Protein AF-0000000082581040 (afdb_homodimer)

Radius of gyration: 25.1 Å; Cα contacts (8 Å, |Δi|>4): 1440; chains: 2; bounding box: 46×77×56 Å

Foldseek 3Di:
DEEEEEEELDDQLVPDPFQSCFSVLLVVVPLCVLLVVLVYHYDYPDYQDQDDDDQVCQDVVHNQAGPVVRLLVRLLVLLQVLLVCVVVVHAYEYEYEAQSNVLSNLNNVCVNPVQEAEEAQAQEDLCDESVQDPRNRNSSRSVVLLQVHYDQSSVQRNHGHHSHHQLRYAYEAHDDYGPRRVVVCVVNVHHYYHLVNCVVVNLVNSLVVSVVSSVVVVGQAYEYEHEPLLEACVQQQQFDDHDHSHDHPVSLLVNLLVVLQSLRYRYYYYGGRGPVRDDPCRNVVSSSVSSSSNSSNND/DEEEEEEELDDQLVPDPFQSCFSVLLVVVPLCVLLVVLVYHYDYPDYQDQDDDDQVCQDVVHNQAGPVVRLLVRLLVLLQVLLVCVVVVHAYEYEYEAQSNVLSNLNNVCVNPVQEAEEAQAQEDLCDESVQDPRSRNSSRRVVLLQVHYDQSSVQRNHGHHSHHQLRYAYEAHDDYGPRRVVVCVVSVHHYYHLVNCVVVNLVNSLVVSLVSSVVVVGQAYEYEHEPLLEACVQQQQFDDHDHSHDHPVSLLVNLLVVLQSLRYRYYYYGGGGPVRDDPCRNVVSSSVSSSSNSSNND

Secondary structure (DSSP, 8-state):
-EEEEEEE---TTTT-TTGGGHHHHHHHTTHHHHHHHTT-EEEEEEE-------GGGTTSS-SSSTTHHHHHHHHHHHHHHHHHHHHTT-EEEEEESSGGGHHHHHHHHHHH-S--EEEEESSS-----TTT-SS--GGGSHHHHHTT-S-HHHHTSSSSS-SS-GGGEEEEEE----HHHHHHHHHHT-EEEEHHHHHHH-HHHHHHHHHHHHHHTT---EEEEEEGGGB-GGG-TTSSS--SS-B-HHHHHHHHHHHHHTT-EEEEEEE---TTT-STTHHHHHHHHHHHHHHHS--/-EEEEEEE---TTTT-TTGGGHHHHHHHTTHHHHHHHTT-EEEEEEE-------GGGTTSS-SSSTTHHHHHHHHHHHHHHHHHHHHTT-EEEEEESSTTHHHHHHHHHHHH-S--EEEEESSS-----TTT-SS--GGGSHHHHHTT-S-HHHHTSSSSS-SS-GGGEEEEEE----HHHHHHHHHHT-EEEEHHHHHHH-HHHHHHHHHHHHHHTT---EEEEEEGGGB-GGG-TTSSS--SS-B-HHHHHHHHHHHHHTT-EEEEEEE---TTT-STTHHHHHHHHHHHHHHHS--

Nearest PDB structures (foldseek):
  8rim-assembly1_B  TM=9.141E-01  e=9.950E-29  Homo sapiens
  1p8p-assembly1_A  TM=9.147E-01  e=1.475E-28  Rattus norvegicus
  3e8z-assembly1_C  TM=9.063E-01  e=2.187E-28  Rattus norvegicus
  1p8n-assembly1_C  TM=9.009E-01  e=7.124E-28  Rattus norvegicus
  1tbh-assembly1_C  TM=9.111E-01  e=1.182E-27  Rattus norvegicus

pLDDT: mean 97.55, std 1.92, range [82.69, 98.94]

Organism: NCBI:txid2716538

InterPro domains:
  IPR006035 Ureohydrolase [PF00491] (3-291)
  IPR006035 Ureohydrolase [PIRSF036979] (3-285)
  IPR006035 Ureohydrolase [PR00116] (95-110)
  IPR006035 Ureohydrolase [PR00116] (118-145)
  IPR006035 Ureohydrolase [PR00116] (172-190)
  IPR006035 Ureohydrolase [PR00116] (222-251)
  IPR006035 Ureohydrolase [PR00116] (257-271)
  IPR006035 Ureohydrolase [PS51409] (1-299)
  IPR006035 Ureohydrolase [PTHR43782] (2-296)
  IPR014033 Arginase [TIGR01229] (5-292)
  IPR014033 Arginase [cd09989] (3-293)
  IPR023696 Ureohydrolase domain superfamily [SSF52768] (2-296)

Solvent-accessible surface area (backbone atoms only — not comparable to full-atom values): 28566 Å² total; per-residue (Å²): 87,45,32,37,37,38,23,38,51,39,24,53,23,62,72,47,84,34,14,33,48,19,34,58,50,42,51,72,73,37,48,62,59,46,47,36,73,46,66,28,48,72,34,52,45,22,35,41,51,67,84,88,75,56,78,90,48,29,46,71,76,31,92,55,35,36,31,43,59,61,53,49,53,41,22,40,25,40,10,51,50,33,25,17,28,49,61,54,69,24,34,30,39,36,28,21,1,32,55,30,48,50,33,10,47,46,37,6,49,20,71,72,40,62,61,40,29,38,40,39,34,17,27,47,70,24,42,24,30,83,87,49,40,90,81,22,42,40,29,35,21,22,58,21,12,31,47,48,39,62,52,62,77,57,16,34,45,85,48,83,47,64,37,33,58,59,91,39,34,37,37,39,30,31,77,57,70,52,71,48,31,54,53,46,38,62,73,66,64,47,47,71,37,31,36,65,46,36,70,72,67,30,60,67,55,51,50,52,52,51,51,48,51,40,51,73,70,69,36,68,34,26,39,37,36,39,34,59,43,20,29,20,28,89,69,30,57,12,35,89,70,62,37,78,80,34,42,52,69,67,56,50,50,49,53,41,38,53,50,27,63,67,61,28,58,54,33,36,39,44,24,34,39,12,64,74,55,29,60,93,52,48,26,60,51,50,50,52,51,50,51,43,55,32,43,61,41,48,115,87,46,31,37,37,38,21,39,51,39,23,54,24,62,73,47,85,34,13,34,48,19,33,59,51,43,51,73,71,37,48,61,59,46,46,35,72,46,68,29,50,72,33,52,45,22,34,42,51,66,83,88,75,58,79,88,49,29,47,72,75,30,91,56,34,36,33,43,58,61,52,49,54,40,21,38,27,41,11,52,52,34,26,17,29,49,59,56,70,24,35,33,40,36,29,20,2,32,56,31,49,51,34,10,45,47,37,6,50,21,71,71,41,63,61,39,28,39,40,40,33,17,27,47,71,25,41,23,31,82,85,49,41,91,80,22,42,41,28,35,21,22,56,19,13,32,47,47,39,61,53,61,76,56,17,33,45,85,48,81,47,64,35,33,59,58,90,38,36,37,36,39,31,32,79,58,70,54,72,48,32,54,51,47,38,63,74,68,63,46,48,69,37,30,36,66,46,35,71,72,66,30,60,67,56,50,50,51,51,52,52,49,51,40,51,74,70,70,37,68,34,26,40,37,37,39,35,58,45,19,28,21,28,90,69,29,57,13,32,89,70,62,38,75,79,32,42,52,69,67,59,50,51,48,51,41,37,52,49,27,63,66,63,29,58,55,33,35,40,44,24,35,39,13,64,74,58,30,60,92,53,48,25,60,52,51,50,52,50,49,51,44,56,32,44,60,40,50,113

Structure (mmCIF, N/CA/C/O backbone):
data_AF-0000000082581040-model_v1
#
loop_
_entity.id
_entity.type
_entity.pdbx_description
1 polymer Arginase
#
loop_
_atom_site.group_PDB
_atom_site.id
_atom_site.type_symbol
_atom_site.label_atom_id
_atom_site.label_alt_id
_atom_site.label_comp_id
_atom_site.label_asym_id
_atom_site.label_entity_id
_atom_site.label_seq_id
_atom_site.pdbx_PDB_ins_code
_atom_site.Cartn_x
_atom_site.Cartn_y
_atom_site.Cartn_z
_atom_site.occupancy
_atom_site.B_iso_or_equiv
_atom_site.auth_seq_id
_atom_site.auth_comp_id
_atom_site.auth_asym_id
_atom_site.auth_atom_id
_atom_site.pdbx_PDB_model_num
ATOM 1 N N . MET A 1 1 ? -9.953 12.078 -10.328 1 94.5 1 MET A N 1
ATOM 2 C CA . MET A 1 1 ? -8.547 11.719 -10.141 1 94.5 1 MET A CA 1
ATOM 3 C C . MET A 1 1 ? -8.43 10.328 -9.523 1 94.5 1 MET A C 1
ATOM 5 O O . MET A 1 1 ? -9.383 9.82 -8.922 1 94.5 1 MET A O 1
ATOM 9 N N . ASN A 1 2 ? -7.285 9.602 -9.719 1 97.75 2 ASN A N 1
ATOM 10 C CA . ASN A 1 2 ? -6.945 8.391 -8.977 1 97.75 2 ASN A CA 1
ATOM 11 C C . ASN A 1 2 ? -6.363 8.719 -7.605 1 97.75 2 ASN A C 1
ATOM 13 O O . ASN A 1 2 ? -5.371 9.445 -7.504 1 97.75 2 ASN A O 1
ATOM 17 N N . ILE A 1 3 ? -7.008 8.258 -6.59 1 98.62 3 ILE A N 1
ATOM 18 C CA . ILE A 1 3 ? -6.559 8.484 -5.223 1 98.62 3 ILE A CA 1
ATOM 19 C C . ILE A 1 3 ? -6.047 7.18 -4.617 1 98.62 3 ILE A C 1
ATOM 21 O O . ILE A 1 3 ? -6.75 6.164 -4.641 1 98.62 3 ILE A O 1
ATOM 25 N N . ASN A 1 4 ? -4.828 7.184 -4.215 1 98.81 4 ASN A N 1
ATOM 26 C CA . ASN A 1 4 ? -4.324 6.094 -3.387 1 98.81 4 ASN A CA 1
ATOM 27 C C . ASN A 1 4 ? -4.527 6.383 -1.901 1 98.81 4 ASN A C 1
ATOM 29 O O . ASN A 1 4 ? -3.918 7.305 -1.355 1 98.81 4 ASN A O 1
ATOM 33 N N . LEU A 1 5 ? -5.434 5.625 -1.286 1 98.88 5 LEU A N 1
ATOM 34 C CA . LEU A 1 5 ? -5.703 5.754 0.143 1 98.88 5 LEU A CA 1
ATOM 35 C C . LEU A 1 5 ? -4.719 4.918 0.956 1 98.88 5 LEU A C 1
ATOM 37 O O . LEU A 1 5 ? -4.703 3.689 0.849 1 98.88 5 LEU A O 1
ATOM 41 N N . ILE A 1 6 ? -3.861 5.613 1.769 1 98.88 6 ILE A N 1
ATOM 42 C CA . ILE A 1 6 ? -2.779 4.965 2.5 1 98.88 6 ILE A CA 1
ATOM 43 C C . ILE A 1 6 ? -2.965 5.188 3.998 1 98.88 6 ILE A C 1
ATOM 45 O O . ILE A 1 6 ? -2.951 6.324 4.469 1 98.88 6 ILE A O 1
ATOM 49 N N . GLY A 1 7 ? -3.152 4.098 4.742 1 98.88 7 GLY A N 1
ATOM 50 C CA . GLY A 1 7 ? -3.271 4.203 6.188 1 98.88 7 GLY A CA 1
ATOM 51 C C . GLY A 1 7 ? -1.948 4.043 6.91 1 98.88 7 GLY A C 1
ATOM 52 O O . GLY A 1 7 ? -1.132 3.197 6.539 1 98.88 7 GLY A O 1
ATOM 53 N N . VAL A 1 8 ? -1.692 4.859 7.883 1 98.75 8 VAL A N 1
ATOM 54 C CA . VAL A 1 8 ? -0.521 4.746 8.742 1 98.75 8 VAL A CA 1
ATOM 55 C C . VAL A 1 8 ? -0.961 4.625 10.203 1 98.75 8 VAL A C 1
ATOM 57 O O . VAL A 1 8 ? -1.071 5.629 10.914 1 98.75 8 VAL A O 1
ATOM 60 N N . PRO A 1 9 ? -1.111 3.4 10.688 1 98.38 9 PRO A N 1
ATOM 61 C CA . PRO A 1 9 ? -1.606 3.182 12.055 1 98.38 9 PRO A CA 1
ATOM 62 C C . PRO A 1 9 ? -0.497 3.234 13.102 1 98.38 9 PRO A C 1
ATOM 64 O O . PRO A 1 9 ? -0.178 2.217 13.719 1 98.38 9 PRO A O 1
ATOM 67 N N . MET A 1 10 ? 0.036 4.402 13.359 1 97.56 10 MET A N 1
ATOM 68 C CA . MET A 1 10 ? 1.183 4.559 14.25 1 97.56 10 MET A CA 1
ATOM 69 C C . MET A 1 10 ? 0.906 5.617 15.305 1 97.56 10 MET A C 1
ATOM 71 O O . MET A 1 10 ? 0.4 6.699 15 1 97.56 10 MET A O 1
ATOM 75 N N . PHE A 1 11 ? 1.207 5.246 16.531 1 97 11 PHE A N 1
ATOM 76 C CA . PHE A 1 11 ? 1.075 6.199 17.625 1 97 11 PHE A CA 1
ATOM 77 C C . PHE A 1 11 ? 2.434 6.496 18.25 1 97 11 PHE A C 1
ATOM 79 O O . PHE A 1 11 ? 2.529 7.277 19.203 1 97 11 PHE A O 1
ATOM 86 N N . PHE A 1 12 ? 3.498 5.941 17.812 1 95.88 12 PHE A N 1
ATOM 87 C CA . PHE A 1 12 ? 4.828 5.988 18.406 1 95.88 12 PHE A CA 1
ATOM 88 C C . PHE A 1 12 ? 5.324 7.422 18.516 1 95.88 12 PHE A C 1
ATOM 90 O O . PHE A 1 12 ? 6.016 7.777 19.469 1 95.88 12 PHE A O 1
ATOM 97 N N . GLY A 1 13 ? 4.992 8.219 17.547 1 95.19 13 GLY A N 1
ATOM 98 C CA . GLY A 1 13 ? 5.48 9.586 17.516 1 95.19 13 GLY A CA 1
ATOM 99 C C . GLY A 1 13 ? 4.949 10.422 18.672 1 95.19 13 GLY A C 1
ATOM 100 O O . GLY A 1 13 ? 5.621 11.344 19.125 1 95.19 13 GLY A O 1
ATOM 101 N N . SER A 1 14 ? 3.736 10.141 19.078 1 94.25 14 SER A N 1
ATOM 102 C CA . SER A 1 14 ? 3.107 10.914 20.141 1 94.25 14 SER A CA 1
ATOM 103 C C . SER A 1 14 ? 3.191 10.172 21.484 1 94.25 14 SER A C 1
ATOM 105 O O . SER A 1 14 ? 2.963 10.766 22.531 1 94.25 14 SER A O 1
ATOM 107 N N . ASP A 1 15 ? 3.482 8.898 21.453 1 93.94 15 ASP A N 1
ATOM 108 C CA . ASP A 1 15 ? 3.535 8.023 22.625 1 93.94 15 ASP A CA 1
ATOM 109 C C . ASP A 1 15 ? 2.203 8.016 23.375 1 93.94 15 ASP A C 1
ATOM 111 O O . ASP A 1 15 ? 2.174 8.07 24.594 1 93.94 15 ASP A O 1
ATOM 115 N N . LYS A 1 16 ? 1.156 8.195 22.656 1 93.19 16 LYS A N 1
ATOM 116 C CA . LYS A 1 16 ? -0.223 8.133 23.125 1 93.19 16 LYS A CA 1
ATOM 117 C C . LYS A 1 16 ? -1.072 7.238 22.234 1 93.19 16 LYS A C 1
ATOM 119 O O . LYS A 1 16 ? -1.309 7.562 21.062 1 93.19 16 LYS A O 1
ATOM 124 N N . LYS A 1 17 ? -1.533 6.148 22.812 1 94.69 17 LYS A N 1
ATOM 125 C CA . LYS A 1 17 ? -2.293 5.176 22.047 1 94.69 17 LYS A CA 1
ATOM 126 C C . LYS A 1 17 ? -3.633 5.75 21.594 1 94.69 17 LYS A C 1
ATOM 128 O O . LYS A 1 17 ? -4.133 6.707 22.188 1 94.69 17 LYS A O 1
ATOM 133 N N . GLY A 1 18 ? -4.184 5.195 20.578 1 97.44 18 GLY A N 1
ATOM 134 C CA . GLY A 1 18 ? -5.512 5.562 20.109 1 97.44 18 GLY A CA 1
ATOM 135 C C . GLY A 1 18 ? -5.527 6.027 18.672 1 97.44 18 GLY A C 1
ATOM 136 O O . GLY A 1 18 ? -6.41 5.645 17.891 1 97.44 18 GLY A O 1
ATOM 137 N N . VAL A 1 19 ? -4.523 6.848 18.297 1 97.62 19 VAL A N 1
ATOM 138 C CA . VAL A 1 19 ? -4.48 7.445 16.953 1 97.62 19 VAL A CA 1
ATOM 139 C C . VAL A 1 19 ? -4.215 6.367 15.914 1 97.62 19 VAL A C 1
ATOM 141 O O . VAL A 1 19 ? -4.551 6.531 14.742 1 97.62 19 VAL A O 1
ATOM 144 N N . GLU A 1 20 ? -3.564 5.219 16.344 1 97.69 20 GLU A N 1
ATOM 145 C CA . GLU A 1 20 ? -3.297 4.117 15.414 1 97.69 20 GLU A CA 1
ATOM 146 C C . GLU A 1 20 ? -4.594 3.506 14.898 1 97.69 20 GLU A C 1
ATOM 148 O O . GLU A 1 20 ? -4.59 2.797 13.891 1 97.69 20 GLU A O 1
ATOM 153 N N . PHE A 1 21 ? -5.715 3.818 15.539 1 98.12 21 PHE A N 1
ATOM 154 C CA . PHE A 1 21 ? -7.004 3.275 15.125 1 98.12 21 PHE A CA 1
ATOM 155 C C . PHE A 1 21 ? -7.711 4.227 14.172 1 98.12 21 PHE A C 1
ATOM 157 O O . PHE A 1 21 ? -8.75 3.885 13.602 1 98.12 21 PHE A O 1
ATOM 164 N N . GLY A 1 22 ? -7.18 5.398 13.961 1 98.38 22 GLY A N 1
ATOM 165 C CA . GLY A 1 22 ? -7.77 6.422 13.109 1 98.38 22 GLY A CA 1
ATOM 166 C C . GLY A 1 22 ? -8.055 5.938 11.703 1 98.38 22 GLY A C 1
ATOM 167 O O . GLY A 1 22 ? -9.18 6.07 11.211 1 98.38 22 GLY A O 1
ATOM 168 N N . PRO A 1 23 ? -7.074 5.34 11.039 1 98.62 23 PRO A N 1
ATOM 169 C CA . PRO A 1 23 ? -7.273 4.898 9.656 1 98.62 23 PRO A CA 1
ATOM 170 C C . PRO A 1 23 ? -8.453 3.943 9.508 1 98.62 23 PRO A C 1
ATOM 172 O O . PRO A 1 23 ? -9.312 4.141 8.641 1 98.62 23 PRO A O 1
ATOM 175 N N . ASN A 1 24 ? -8.555 2.969 10.367 1 98 24 ASN A N 1
ATOM 176 C CA . ASN A 1 24 ? -9.641 2.002 10.258 1 98 24 ASN A CA 1
ATOM 177 C C . ASN A 1 24 ? -10.992 2.633 10.602 1 98 24 ASN A C 1
ATOM 179 O O . ASN A 1 24 ? -12.016 2.26 10.031 1 98 24 ASN A O 1
ATOM 183 N N . LYS A 1 25 ? -10.961 3.52 11.578 1 98.38 25 LYS A N 1
ATOM 184 C CA . LYS A 1 25 ? -12.195 4.223 11.922 1 98.38 25 LYS A CA 1
ATOM 185 C C . LYS A 1 25 ? -12.734 5 10.727 1 98.38 25 LYS A C 1
ATOM 187 O O . LYS A 1 25 ? -13.938 4.977 10.453 1 98.38 25 LYS A O 1
ATOM 192 N N . LEU A 1 26 ? -11.875 5.688 10.016 1 98.62 26 LEU A N 1
ATOM 193 C CA . LEU A 1 26 ? -12.297 6.441 8.836 1 98.62 26 LEU A CA 1
ATOM 194 C C . LEU A 1 26 ? -12.828 5.508 7.758 1 98.62 26 LEU A C 1
ATOM 196 O O . LEU A 1 26 ? -13.797 5.84 7.066 1 98.62 26 LEU A O 1
ATOM 200 N N . ARG A 1 27 ? -12.188 4.336 7.59 1 98.25 27 ARG A N 1
ATOM 201 C CA . ARG A 1 27 ? -12.695 3.34 6.652 1 98.25 27 ARG A CA 1
ATOM 202 C C . ARG A 1 27 ? -14.086 2.869 7.051 1 98.25 27 ARG A C 1
ATOM 204 O O . ARG A 1 27 ? -14.977 2.746 6.203 1 98.25 27 ARG A O 1
ATOM 211 N N . GLU A 1 28 ? -14.227 2.613 8.336 1 97.25 28 GLU A N 1
ATOM 212 C CA . GLU A 1 28 ? -15.523 2.207 8.867 1 97.25 28 GLU A CA 1
ATOM 213 C C . GLU A 1 28 ? -16.594 3.252 8.57 1 97.25 28 GLU A C 1
ATOM 215 O O . GLU A 1 28 ? -17.75 2.91 8.312 1 97.25 28 GLU A O 1
ATOM 220 N N . LYS A 1 29 ? -16.172 4.484 8.625 1 97.94 29 LYS A N 1
ATOM 221 C CA . LYS A 1 29 ? -17.109 5.59 8.414 1 97.94 29 LYS A CA 1
ATOM 222 C C . LYS A 1 29 ? -17.344 5.832 6.922 1 97.94 29 LYS A C 1
ATOM 224 O O . LYS A 1 29 ? -18.094 6.738 6.543 1 97.94 29 LYS A O 1
ATOM 229 N N . GLY A 1 30 ? -16.703 5.047 6.035 1 97.62 30 GLY A N 1
ATOM 230 C CA . GLY A 1 30 ? -17.031 5.055 4.617 1 97.62 30 GLY A CA 1
ATOM 231 C C . GLY A 1 30 ? -16.203 6.051 3.82 1 97.62 30 GLY A C 1
ATOM 232 O O . GLY A 1 30 ? -16.719 6.672 2.881 1 97.62 30 GLY A O 1
ATOM 233 N N . ILE A 1 31 ? -14.984 6.242 4.195 1 98.44 31 ILE A N 1
ATOM 234 C CA . ILE A 1 31 ? -14.133 7.227 3.531 1 98.44 31 ILE A CA 1
ATOM 235 C C . ILE A 1 31 ? -14.047 6.906 2.041 1 98.44 31 ILE A C 1
ATOM 237 O O . ILE A 1 31 ? -14.07 7.812 1.204 1 98.44 31 ILE A O 1
ATOM 241 N N . LYS A 1 32 ? -13.883 5.695 1.648 1 98 32 LYS A N 1
ATOM 242 C CA . LYS A 1 32 ? -13.766 5.32 0.242 1 98 32 LYS A CA 1
ATOM 243 C C . LYS A 1 32 ? -15.016 5.711 -0.534 1 98 32 LYS A C 1
ATOM 245 O O . LYS A 1 32 ? -14.93 6.25 -1.639 1 98 32 LYS A O 1
ATOM 250 N N . GLU A 1 33 ? -16.141 5.387 0.031 1 97.25 33 GLU A N 1
ATOM 251 C CA . GLU A 1 33 ? -17.422 5.695 -0.605 1 97.25 33 GLU A CA 1
ATOM 252 C C . GLU A 1 33 ? -17.578 7.199 -0.82 1 97.25 33 GLU A C 1
ATOM 254 O O . GLU A 1 33 ? -18.047 7.633 -1.874 1 97.25 33 GLU A O 1
ATOM 259 N N . ILE A 1 34 ? -17.188 7.902 0.159 1 97.44 34 ILE A N 1
ATOM 260 C CA . ILE A 1 34 ? -17.312 9.352 0.108 1 97.44 34 ILE A CA 1
ATOM 261 C C . ILE A 1 34 ? -16.438 9.914 -1.003 1 97.44 34 ILE A C 1
ATOM 263 O O . ILE A 1 34 ? -16.859 10.773 -1.773 1 97.44 34 ILE A O 1
ATOM 267 N N . LEU A 1 35 ? -15.195 9.453 -1.092 1 98.25 35 LEU A N 1
ATOM 268 C CA . LEU A 1 35 ? -14.266 9.898 -2.125 1 98.25 35 LEU A CA 1
ATOM 269 C C . LEU A 1 35 ? -14.766 9.508 -3.512 1 98.25 35 LEU A C 1
ATOM 271 O O . LEU A 1 35 ? -14.68 10.297 -4.453 1 98.25 35 LEU A O 1
ATOM 275 N N . THR A 1 36 ? -15.297 8.344 -3.605 1 97.62 36 THR A N 1
ATOM 276 C CA . THR A 1 36 ? -15.805 7.848 -4.875 1 97.62 36 THR A CA 1
ATOM 277 C C . THR A 1 36 ? -17.031 8.656 -5.32 1 97.62 36 THR A C 1
ATOM 279 O O . THR A 1 36 ? -17.203 8.914 -6.516 1 97.62 36 THR A O 1
ATOM 282 N N . LYS A 1 37 ? -17.891 8.984 -4.383 1 96.38 37 LYS A N 1
ATOM 283 C CA . LYS A 1 37 ? -19.062 9.789 -4.676 1 96.38 37 LYS A CA 1
ATOM 284 C C . LYS A 1 37 ? -18.672 11.141 -5.262 1 96.38 37 LYS A C 1
ATOM 286 O O . LYS A 1 37 ? -19.438 11.734 -6.035 1 96.38 37 LYS A O 1
ATOM 291 N N . ASN A 1 38 ? -17.531 11.664 -4.887 1 95.94 38 ASN A N 1
ATOM 292 C CA . ASN A 1 38 ? -17.031 12.93 -5.406 1 95.94 38 ASN A CA 1
ATOM 293 C C . ASN A 1 38 ? -16.281 12.734 -6.727 1 95.94 38 ASN A C 1
ATOM 295 O O . ASN A 1 38 ? -15.414 13.531 -7.074 1 95.94 38 ASN A O 1
ATOM 299 N N . ASN A 1 39 ? -16.531 11.586 -7.441 1 95.31 39 ASN A N 1
ATOM 300 C CA . ASN A 1 39 ? -16.109 11.281 -8.805 1 95.31 39 ASN A CA 1
ATOM 301 C C . ASN A 1 39 ? -14.609 10.992 -8.867 1 95.31 39 ASN A C 1
ATOM 303 O O . ASN A 1 39 ? -13.938 11.383 -9.828 1 95.31 39 ASN A O 1
ATOM 307 N N . HIS A 1 40 ? -14.023 10.484 -7.766 1 97.69 40 HIS A N 1
ATOM 308 C CA . HIS A 1 40 ? -12.648 10 -7.773 1 97.69 40 HIS A CA 1
ATOM 309 C C . HIS A 1 40 ? -12.594 8.477 -7.836 1 97.69 40 HIS A C 1
ATOM 311 O O . HIS A 1 40 ? -13.555 7.801 -7.453 1 97.69 40 HIS A O 1
ATOM 317 N N . THR A 1 41 ? -11.586 7.91 -8.469 1 98.06 41 THR A N 1
ATOM 318 C CA . THR A 1 41 ? -11.273 6.488 -8.352 1 98.06 41 THR A CA 1
ATOM 319 C C . THR A 1 41 ? -10.344 6.227 -7.168 1 98.06 41 THR A C 1
ATOM 321 O O . THR A 1 41 ? -9.258 6.805 -7.086 1 98.06 41 THR A O 1
ATOM 324 N N . VAL A 1 42 ? -10.828 5.391 -6.25 1 98.5 42 VAL A N 1
ATOM 325 C CA . VAL A 1 42 ? -10.086 5.219 -5.008 1 98.5 42 VAL A CA 1
ATOM 326 C C . VAL A 1 42 ? -9.492 3.812 -4.953 1 98.5 42 VAL A C 1
ATOM 328 O O . VAL A 1 42 ? -10.211 2.822 -5.117 1 98.5 42 VAL A O 1
ATOM 331 N N . TYR A 1 43 ? -8.258 3.746 -4.82 1 98.75 43 TYR A N 1
ATOM 332 C CA . TYR A 1 43 ? -7.543 2.51 -4.523 1 98.75 43 TYR A CA 1
ATOM 333 C C . TYR A 1 43 ? -7.098 2.473 -3.064 1 98.75 43 TYR A C 1
ATOM 335 O O . TYR A 1 43 ? -6.219 3.232 -2.66 1 98.75 43 TYR A O 1
ATOM 343 N N . ASP A 1 44 ? -7.699 1.582 -2.273 1 98.75 44 ASP A N 1
ATOM 344 C CA . ASP A 1 44 ? -7.375 1.477 -0.854 1 98.75 44 ASP A CA 1
ATOM 345 C C . ASP A 1 44 ? -6.207 0.52 -0.627 1 98.75 44 ASP A C 1
ATOM 347 O O . ASP A 1 44 ? -6.379 -0.7 -0.675 1 98.75 44 ASP A O 1
ATOM 351 N N . TYR A 1 45 ? -5.055 1.058 -0.258 1 98.69 45 TYR A N 1
ATOM 352 C CA . TYR A 1 45 ? -3.814 0.306 -0.087 1 98.69 45 TYR A CA 1
ATOM 353 C C . TYR A 1 45 ? -3.734 -0.302 1.309 1 98.69 45 TYR A C 1
ATOM 355 O O . TYR A 1 45 ? -2.732 -0.927 1.663 1 98.69 45 TYR A O 1
ATOM 363 N N . GLY A 1 46 ? -4.816 -0.137 2.061 1 98.5 46 GLY A N 1
ATOM 364 C CA . GLY A 1 46 ? -4.781 -0.641 3.424 1 98.5 46 GLY A CA 1
ATOM 365 C C . GLY A 1 46 ? -3.84 0.14 4.324 1 98.5 46 GLY A C 1
ATOM 366 O O . GLY A 1 46 ? -3.727 1.362 4.199 1 98.5 46 GLY A O 1
ATOM 367 N N . ASN A 1 47 ? -3.291 -0.547 5.352 1 98.5 47 ASN A N 1
ATOM 368 C CA . ASN A 1 47 ? -2.412 0.072 6.34 1 98.5 47 ASN A CA 1
ATOM 369 C C . ASN A 1 47 ? -0.965 -0.378 6.16 1 98.5 47 ASN A C 1
ATOM 371 O O . ASN A 1 47 ? -0.702 -1.558 5.922 1 98.5 47 ASN A O 1
ATOM 375 N N . LEU A 1 48 ? -0.073 0.623 6.234 1 98.44 48 LEU A N 1
ATOM 376 C CA . LEU A 1 48 ? 1.344 0.281 6.293 1 98.44 48 LEU A CA 1
ATOM 377 C C . LEU A 1 48 ? 1.635 -0.637 7.473 1 98.44 48 LEU A C 1
ATOM 379 O O . LEU A 1 48 ? 0.944 -0.581 8.492 1 98.44 48 LEU A O 1
ATOM 383 N N . TYR A 1 49 ? 2.654 -1.459 7.312 1 96.88 49 TYR A N 1
ATOM 384 C CA . TYR A 1 49 ? 3.078 -2.34 8.398 1 96.88 49 TYR A CA 1
ATOM 385 C C . TYR A 1 49 ? 3.754 -1.548 9.508 1 96.88 49 TYR A C 1
ATOM 387 O O . TYR A 1 49 ? 4.684 -0.779 9.258 1 96.88 49 TYR A O 1
ATOM 395 N N . VAL A 1 50 ? 3.266 -1.644 10.68 1 96.44 50 VAL A N 1
ATOM 396 C CA . VAL A 1 50 ? 3.879 -1.09 11.883 1 96.44 50 VAL A CA 1
ATOM 397 C C . VAL A 1 50 ? 4.203 -2.215 12.867 1 96.44 50 VAL A C 1
ATOM 399 O O . VAL A 1 50 ? 3.301 -2.854 13.406 1 96.44 50 VAL A O 1
ATOM 402 N N . LYS A 1 51 ? 5.504 -2.434 13.094 1 93.44 51 LYS A N 1
ATOM 403 C CA . LYS A 1 51 ? 5.93 -3.488 14.008 1 93.44 51 LYS A CA 1
ATOM 404 C C . LYS A 1 51 ? 5.496 -3.18 15.438 1 93.44 51 LYS A C 1
ATOM 406 O O . LYS A 1 51 ? 5.574 -2.031 15.883 1 93.44 51 LYS A O 1
ATOM 411 N N . ASP A 1 52 ? 4.973 -4.211 16.062 1 89.69 52 ASP A N 1
ATOM 412 C CA . ASP A 1 52 ? 4.637 -4.051 17.469 1 89.69 52 ASP A CA 1
ATOM 413 C C . ASP A 1 52 ? 5.898 -4.008 18.344 1 89.69 52 ASP A C 1
ATOM 415 O O . ASP A 1 52 ? 6.746 -4.898 18.25 1 89.69 52 ASP A O 1
ATOM 419 N N . ILE A 1 53 ? 5.98 -2.986 19 1 90.25 53 ILE A N 1
ATOM 420 C CA . ILE A 1 53 ? 7.125 -2.9 19.906 1 90.25 53 ILE A CA 1
ATOM 421 C C . ILE A 1 53 ? 6.645 -2.576 21.312 1 90.25 53 ILE A C 1
ATOM 423 O O . ILE A 1 53 ? 5.566 -2.004 21.484 1 90.25 53 ILE A O 1
ATOM 427 N N . THR A 1 54 ? 7.453 -2.941 22.266 1 88.5 54 THR A N 1
ATOM 428 C CA . THR A 1 54 ? 7.102 -2.754 23.672 1 88.5 54 THR A CA 1
ATOM 429 C C . THR A 1 54 ? 7.684 -1.449 24.203 1 88.5 54 THR A C 1
ATOM 431 O O . THR A 1 54 ? 8.586 -0.867 23.594 1 88.5 54 THR A O 1
ATOM 434 N N . GLU A 1 55 ? 7.121 -1 25.297 1 89.94 55 GLU A N 1
ATOM 435 C CA . GLU A 1 55 ? 7.59 0.22 25.953 1 89.94 55 GLU A CA 1
ATOM 436 C C . GLU A 1 55 ? 9.062 0.105 26.344 1 89.94 55 GLU A C 1
ATOM 438 O O . GLU A 1 55 ? 9.758 1.114 26.453 1 89.94 55 GLU A O 1
ATOM 443 N N . LYS A 1 56 ? 9.602 -1.164 26.547 1 90.38 56 LYS A N 1
ATOM 444 C CA . LYS A 1 56 ? 10.992 -1.384 26.938 1 90.38 56 LYS A CA 1
ATOM 445 C C . LYS A 1 56 ? 11.945 -0.924 25.828 1 90.38 56 LYS A C 1
ATOM 447 O O . LYS A 1 56 ? 13.094 -0.582 26.109 1 90.38 56 LYS A O 1
ATOM 452 N N . GLU A 1 57 ? 11.32 -0.803 24.594 1 92.38 57 GLU A N 1
ATOM 453 C CA . GLU A 1 57 ? 12.148 -0.447 23.453 1 92.38 57 GLU A CA 1
ATOM 454 C C . GLU A 1 57 ? 12.086 1.051 23.172 1 92.38 57 GLU A C 1
ATOM 456 O O . GLU A 1 57 ? 12.703 1.535 22.219 1 92.38 57 GLU A O 1
ATOM 461 N N . LYS A 1 58 ? 11.477 1.827 23.969 1 94.31 58 LYS A N 1
ATOM 462 C CA . LYS A 1 58 ? 11.141 3.236 23.781 1 94.31 58 LYS A CA 1
ATOM 463 C C . LYS A 1 58 ? 12.391 4.07 23.516 1 94.31 58 LYS A C 1
ATOM 465 O O . LYS A 1 58 ? 12.383 4.953 22.656 1 94.31 58 LYS A O 1
ATOM 470 N N . PHE A 1 59 ? 13.461 3.754 24.094 1 94.81 59 PHE A N 1
ATOM 471 C CA . PHE A 1 59 ? 14.656 4.582 24.016 1 94.81 59 PHE A CA 1
ATOM 472 C C . PHE A 1 59 ? 15.844 3.771 23.5 1 94.81 59 PHE A C 1
ATOM 474 O O . PHE A 1 59 ? 17 4.156 23.703 1 94.81 59 PHE A O 1
ATOM 481 N N . ASP A 1 60 ? 15.562 2.635 22.844 1 93.62 60 ASP A N 1
ATOM 482 C CA . ASP A 1 60 ? 16.609 1.724 22.406 1 93.62 60 ASP A CA 1
ATOM 483 C C . ASP A 1 60 ? 17.484 2.375 21.328 1 93.62 60 ASP A C 1
ATOM 485 O O . ASP A 1 60 ? 18.703 2.141 21.281 1 93.62 60 ASP A O 1
ATOM 489 N N . PHE A 1 61 ? 16.953 3.145 20.531 1 94.5 61 PHE A N 1
ATOM 490 C CA . PHE A 1 61 ? 17.641 3.658 19.359 1 94.5 61 PHE A CA 1
ATOM 491 C C . PHE A 1 61 ? 18.234 5.039 19.641 1 94.5 61 PHE A C 1
ATOM 493 O O . PHE A 1 61 ? 19.172 5.469 18.969 1 94.5 61 PHE A O 1
ATOM 500 N N . HIS A 1 62 ? 17.641 5.746 20.578 1 95.06 62 HIS A N 1
ATOM 501 C CA . HIS A 1 62 ? 18.078 7.09 20.953 1 95.06 62 HIS A CA 1
ATOM 502 C C . HIS A 1 62 ? 17.734 7.395 22.406 1 95.06 62 HIS A C 1
ATOM 504 O O . HIS A 1 62 ? 16.688 6.98 22.906 1 95.06 62 HIS A O 1
ATOM 510 N N . SER A 1 63 ? 18.516 8.25 23 1 94.44 63 SER A N 1
ATOM 511 C CA . SER A 1 63 ? 18.406 8.469 24.438 1 94.44 63 SER A CA 1
ATOM 512 C C . SER A 1 63 ? 17.203 9.352 24.766 1 94.44 63 SER A C 1
ATOM 514 O O . SER A 1 63 ? 16.641 9.258 25.859 1 94.44 63 SER A O 1
ATOM 516 N N . ASN A 1 64 ? 16.797 10.148 23.797 1 94.88 64 ASN A N 1
ATOM 517 C CA . ASN A 1 64 ? 15.766 11.117 24.156 1 94.88 64 ASN A CA 1
ATOM 518 C C . ASN A 1 64 ? 14.602 11.086 23.172 1 94.88 64 ASN A C 1
ATOM 520 O O . ASN A 1 64 ? 13.516 11.594 23.469 1 94.88 64 ASN A O 1
ATOM 524 N N . MET A 1 65 ? 14.742 10.586 22.047 1 96.94 65 MET A N 1
ATOM 525 C CA . MET A 1 65 ? 13.648 10.469 21.094 1 96.94 65 MET A CA 1
ATOM 526 C C . MET A 1 65 ? 12.953 9.117 21.219 1 96.94 65 MET A C 1
ATOM 528 O O . MET A 1 65 ? 13.562 8.07 20.984 1 96.94 65 MET A O 1
ATOM 532 N N . LYS A 1 66 ? 11.75 9.164 21.547 1 97.12 66 LYS A N 1
ATOM 533 C CA . LYS A 1 66 ? 10.984 7.965 21.859 1 97.12 66 LYS A CA 1
ATOM 534 C C . LYS A 1 66 ? 10.664 7.18 20.594 1 97.12 66 LYS A C 1
ATOM 536 O O . LYS A 1 66 ? 10.281 7.762 19.562 1 97.12 66 LYS A O 1
ATOM 541 N N . TYR A 1 67 ? 10.859 5.848 20.562 1 97.19 67 TYR A N 1
ATOM 542 C CA . TYR A 1 67 ? 10.461 4.883 19.547 1 97.19 67 TYR A CA 1
ATOM 543 C C . TYR A 1 67 ? 11.031 5.254 18.188 1 97.19 67 TYR A C 1
ATOM 545 O O . TYR A 1 67 ? 10.398 5.023 17.156 1 97.19 67 TYR A O 1
ATOM 553 N N . LEU A 1 68 ? 12.164 5.805 18.141 1 97.5 68 LEU A N 1
ATOM 554 C CA . LEU A 1 68 ? 12.734 6.426 16.953 1 97.5 68 LEU A CA 1
ATOM 555 C C . LEU A 1 68 ? 12.906 5.406 15.828 1 97.5 68 LEU A C 1
ATOM 557 O O . LEU A 1 68 ? 12.57 5.68 14.672 1 97.5 68 LEU A O 1
ATOM 561 N N . LYS A 1 69 ? 13.391 4.246 16.094 1 96.5 69 LYS A N 1
ATOM 562 C CA . LYS A 1 69 ? 13.656 3.24 15.07 1 96.5 69 LYS A CA 1
ATOM 563 C C . LYS A 1 69 ? 12.383 2.861 14.32 1 96.5 69 LYS A C 1
ATOM 565 O O . LYS A 1 69 ? 12.367 2.809 13.094 1 96.5 69 LYS A O 1
ATOM 570 N N . SER A 1 70 ? 11.328 2.604 15.039 1 96.56 70 SER A N 1
ATOM 571 C CA . SE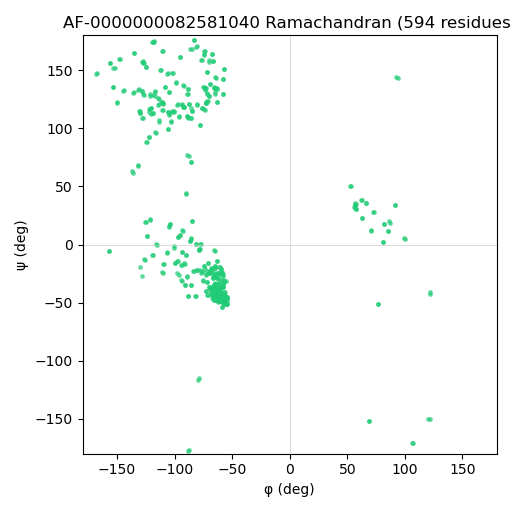R A 1 70 ? 10.047 2.244 14.438 1 96.56 70 SER A CA 1
ATOM 572 C C . SER A 1 70 ? 9.508 3.377 13.57 1 96.56 70 SER A C 1
ATOM 574 O O . SER A 1 70 ? 8.977 3.137 12.484 1 96.56 70 SER A O 1
ATOM 576 N N . ILE A 1 71 ? 9.633 4.559 14.078 1 98.06 71 ILE A N 1
ATOM 577 C CA . ILE A 1 71 ? 9.148 5.734 13.359 1 98.06 71 ILE A CA 1
ATOM 578 C C . ILE A 1 71 ? 9.906 5.879 12.047 1 98.06 71 ILE A C 1
ATOM 580 O O . ILE A 1 71 ? 9.305 6.113 10.992 1 98.06 71 ILE A O 1
ATOM 584 N N . ILE A 1 72 ? 11.211 5.695 12.094 1 98.25 72 ILE A N 1
ATOM 585 C CA . ILE A 1 72 ? 12.055 5.797 10.906 1 98.25 72 ILE A CA 1
ATOM 586 C C . ILE A 1 72 ? 11.664 4.719 9.906 1 98.25 72 ILE A C 1
ATOM 588 O O . ILE A 1 72 ? 11.484 5 8.719 1 98.25 72 ILE A O 1
ATOM 592 N N . ASP A 1 73 ? 11.469 3.541 10.367 1 97.5 73 ASP A N 1
ATOM 593 C CA . ASP A 1 73 ? 11.141 2.42 9.492 1 97.5 73 ASP A CA 1
ATOM 594 C C . ASP A 1 73 ? 9.805 2.639 8.789 1 97.5 73 ASP A C 1
ATOM 596 O O . ASP A 1 73 ? 9.695 2.451 7.574 1 97.5 73 ASP A O 1
ATOM 600 N N . VAL A 1 74 ? 8.797 3.01 9.492 1 98.38 74 VAL A N 1
ATOM 601 C CA . VAL A 1 74 ? 7.465 3.227 8.938 1 98.38 74 VAL A CA 1
ATOM 602 C C . VAL A 1 74 ? 7.504 4.383 7.941 1 98.38 74 VAL A C 1
ATOM 604 O O . VAL A 1 74 ? 6.902 4.305 6.863 1 98.38 74 VAL A O 1
ATOM 607 N N . ASN A 1 75 ? 8.211 5.426 8.281 1 98.75 75 ASN A N 1
ATOM 608 C CA . ASN A 1 75 ? 8.242 6.609 7.43 1 98.75 75 ASN A CA 1
ATOM 609 C C . ASN A 1 75 ? 9.039 6.359 6.156 1 98.75 75 ASN A C 1
ATOM 611 O O . ASN A 1 75 ? 8.75 6.949 5.113 1 98.75 75 ASN A O 1
ATOM 615 N N . LYS A 1 76 ? 10.07 5.504 6.246 1 98.75 76 LYS A N 1
ATOM 616 C CA . LYS A 1 76 ? 10.758 5.105 5.023 1 98.75 76 LYS A CA 1
ATOM 617 C C . LYS A 1 76 ? 9.812 4.391 4.062 1 98.75 76 LYS A C 1
ATOM 619 O O . LYS A 1 76 ? 9.812 4.672 2.863 1 98.75 76 LYS A O 1
ATOM 624 N N . ASN A 1 77 ? 9.047 3.48 4.598 1 98.81 77 ASN A N 1
ATOM 625 C CA . ASN A 1 77 ? 8.047 2.789 3.791 1 98.81 77 ASN A CA 1
ATOM 626 C C . ASN A 1 77 ? 7.016 3.758 3.227 1 98.81 77 ASN A C 1
ATOM 628 O O . ASN A 1 77 ? 6.66 3.676 2.051 1 98.81 77 ASN A O 1
ATOM 632 N N . LEU A 1 78 ? 6.527 4.66 4.027 1 98.88 78 LEU A N 1
ATOM 633 C CA . LEU A 1 78 ? 5.539 5.641 3.598 1 98.88 78 LEU A CA 1
ATOM 634 C C . LEU A 1 78 ? 6.094 6.516 2.477 1 98.88 78 LEU A C 1
ATOM 636 O O . LEU A 1 78 ? 5.402 6.781 1.492 1 98.88 78 LEU A O 1
ATOM 640 N N . ALA A 1 79 ? 7.34 6.992 2.668 1 98.94 79 ALA A N 1
ATOM 641 C CA . ALA A 1 79 ? 7.969 7.84 1.658 1 98.94 79 ALA A CA 1
ATOM 642 C C . ALA A 1 79 ? 7.969 7.16 0.293 1 98.94 79 ALA A C 1
ATOM 644 O O . ALA A 1 79 ? 7.578 7.762 -0.708 1 98.94 79 ALA A O 1
ATOM 645 N N . HIS A 1 80 ? 8.344 5.934 0.303 1 98.94 80 HIS A N 1
ATOM 646 C CA . HIS A 1 80 ? 8.414 5.215 -0.963 1 98.94 80 HIS A CA 1
ATOM 647 C C . HIS A 1 80 ? 7.031 4.988 -1.554 1 98.94 80 HIS A C 1
ATOM 649 O O . HIS A 1 80 ? 6.855 5.039 -2.773 1 98.94 80 HIS A O 1
ATOM 655 N N . GLU A 1 81 ? 6.082 4.699 -0.747 1 98.88 81 GLU A N 1
ATOM 656 C CA . GLU A 1 81 ? 4.723 4.488 -1.241 1 98.88 81 GLU A CA 1
ATOM 657 C C . GLU A 1 81 ? 4.141 5.773 -1.821 1 98.88 81 GLU A C 1
ATOM 659 O O . GLU A 1 81 ? 3.441 5.742 -2.836 1 98.88 81 GLU A O 1
ATOM 664 N N . VAL A 1 82 ? 4.414 6.902 -1.16 1 98.94 82 VAL A N 1
ATOM 665 C CA . VAL A 1 82 ? 3.973 8.195 -1.681 1 98.94 82 VAL A CA 1
ATOM 666 C C . VAL A 1 82 ? 4.672 8.484 -3.008 1 98.94 82 VAL A C 1
ATOM 668 O O . VAL A 1 82 ? 4.027 8.875 -3.982 1 98.94 82 VAL A O 1
ATOM 671 N N . TYR A 1 83 ? 6.02 8.273 -3.049 1 98.94 83 TYR A N 1
ATOM 672 C CA . TYR A 1 83 ? 6.785 8.438 -4.281 1 98.94 83 TYR A CA 1
ATOM 673 C C . TYR A 1 83 ? 6.203 7.59 -5.406 1 98.94 83 TYR A C 1
ATOM 675 O O . TYR A 1 83 ? 5.973 8.086 -6.508 1 98.94 83 TYR A O 1
ATOM 683 N N . SER A 1 84 ? 5.883 6.316 -5.086 1 98.88 84 SER A N 1
ATOM 684 C CA . SER A 1 84 ? 5.324 5.395 -6.074 1 98.88 84 SER A CA 1
ATOM 685 C C . SER A 1 84 ? 3.951 5.859 -6.551 1 98.88 84 SER A C 1
ATOM 687 O O . SER A 1 84 ? 3.625 5.738 -7.73 1 98.88 84 SER A O 1
ATOM 689 N N . SER A 1 85 ? 3.133 6.332 -5.664 1 98.81 85 SER A N 1
ATOM 690 C CA . SER A 1 85 ? 1.807 6.832 -6.012 1 98.81 85 SER A CA 1
ATOM 691 C C . SER A 1 85 ? 1.896 7.996 -6.992 1 98.81 85 SER A C 1
ATOM 693 O O . SER A 1 85 ? 1.178 8.023 -7.996 1 98.81 85 SER A O 1
ATOM 695 N N . LEU A 1 86 ? 2.805 8.914 -6.684 1 98.75 86 LEU A N 1
ATOM 696 C CA . LEU A 1 86 ? 2.957 10.086 -7.539 1 98.75 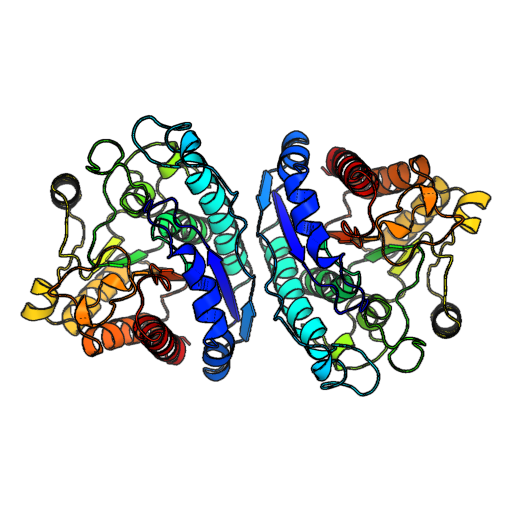86 LEU A CA 1
ATOM 697 C C . LEU A 1 86 ? 3.508 9.703 -8.906 1 98.75 86 LEU A C 1
ATOM 699 O O . LEU A 1 86 ? 3.074 10.234 -9.93 1 98.75 86 LEU A O 1
ATOM 703 N N . THR A 1 87 ? 4.41 8.734 -8.945 1 98.31 87 THR A N 1
ATOM 704 C CA . THR A 1 87 ? 5.016 8.281 -10.195 1 98.31 87 THR A CA 1
ATOM 705 C C . THR A 1 87 ? 3.973 7.621 -11.094 1 98.31 87 THR A C 1
ATOM 707 O O . THR A 1 87 ? 4.09 7.652 -12.32 1 98.31 87 THR A O 1
ATOM 710 N N . SER A 1 88 ? 2.943 7.047 -10.484 1 98.12 88 SER A N 1
ATOM 711 C CA . SER A 1 88 ? 1.883 6.406 -11.258 1 98.12 88 SER A CA 1
ATOM 712 C C . SER A 1 88 ? 0.731 7.367 -11.516 1 98.12 88 SER A C 1
ATOM 714 O O . SER A 1 88 ? -0.377 6.945 -11.852 1 98.12 88 SER A O 1
ATOM 716 N N . ASN A 1 89 ? 0.951 8.68 -11.242 1 98.06 89 ASN A N 1
ATOM 717 C CA . ASN A 1 89 ? 0.005 9.758 -11.508 1 98.06 89 ASN A CA 1
ATOM 718 C C . ASN A 1 89 ? -1.244 9.633 -10.641 1 98.06 89 ASN A C 1
ATOM 720 O O . ASN A 1 89 ? -2.359 9.867 -11.109 1 98.06 89 ASN A O 1
ATOM 724 N N . SER A 1 90 ? -1.078 9.188 -9.422 1 98.62 90 SER A N 1
ATOM 725 C CA . SER A 1 90 ? -2.156 9.094 -8.445 1 98.62 90 SER A CA 1
ATOM 726 C C . SER A 1 90 ? -1.946 10.07 -7.297 1 98.62 90 SER A C 1
ATOM 728 O O . SER A 1 90 ? -0.812 10.445 -6.992 1 98.62 90 SER A O 1
ATOM 730 N N . PHE A 1 91 ? -2.977 10.539 -6.699 1 98.69 91 PHE A N 1
ATOM 731 C CA . PHE A 1 91 ? -2.975 11.422 -5.535 1 98.69 91 PHE A CA 1
ATOM 732 C C . PHE A 1 91 ? -2.893 10.609 -4.246 1 98.69 91 PHE A C 1
ATOM 734 O O . PHE A 1 91 ? -3.854 9.938 -3.871 1 98.69 91 PHE A O 1
ATOM 741 N N . PRO A 1 92 ? -1.736 10.664 -3.564 1 98.81 92 PRO A N 1
ATOM 742 C CA . PRO A 1 92 ? -1.679 9.969 -2.277 1 98.81 92 PRO A CA 1
ATOM 743 C C . PRO A 1 92 ? -2.408 10.719 -1.165 1 98.81 92 PRO A C 1
ATOM 745 O O . PRO A 1 92 ? -2.061 11.859 -0.857 1 98.81 92 PRO A O 1
ATOM 748 N N . LEU A 1 93 ? -3.426 10.125 -0.624 1 98.88 93 LEU A N 1
ATOM 749 C CA . LEU A 1 93 ? -4.105 10.562 0.592 1 98.88 93 LEU A CA 1
ATOM 750 C C . LEU A 1 93 ? -3.711 9.688 1.777 1 98.88 93 LEU A C 1
ATOM 752 O O . LEU A 1 93 ? -4.125 8.531 1.865 1 98.88 93 LEU A O 1
ATOM 756 N N . ILE A 1 94 ? -2.889 10.266 2.637 1 98.88 94 ILE A N 1
ATOM 757 C CA . ILE A 1 94 ? -2.4 9.539 3.807 1 98.88 94 ILE A CA 1
ATOM 758 C C . ILE A 1 94 ? -3.309 9.82 5 1 98.88 94 ILE A C 1
ATOM 760 O O . ILE A 1 94 ? -3.5 10.977 5.387 1 98.88 94 ILE A O 1
ATOM 764 N N . ILE A 1 95 ? -3.844 8.734 5.477 1 98.75 95 ILE A N 1
ATOM 765 C CA . ILE A 1 95 ? -4.668 8.875 6.672 1 98.75 95 ILE A CA 1
ATOM 766 C C . ILE A 1 95 ? -3.963 8.227 7.863 1 98.75 95 ILE A C 1
ATOM 768 O O . ILE A 1 95 ? -3.496 7.086 7.77 1 98.75 95 ILE A O 1
ATOM 772 N N . GLY A 1 96 ? -3.686 9.008 8.688 1 90.19 96 GLY A N 1
ATOM 773 C CA . GLY A 1 96 ? -2.811 8.539 9.75 1 90.19 96 GLY A CA 1
ATOM 774 C C . GLY A 1 96 ? -3.457 8.586 11.117 1 90.19 96 GLY A C 1
ATOM 775 O O . GLY A 1 96 ? -4.609 9 11.25 1 90.19 96 GLY A O 1
ATOM 776 N N . GLY A 1 97 ? -2.338 7.926 11.82 1 93.44 97 GLY A N 1
ATOM 777 C CA . GLY A 1 97 ? -2.189 8.102 13.258 1 93.44 97 GLY A CA 1
ATOM 778 C C . GLY A 1 97 ? -1.57 9.43 13.633 1 93.44 97 GLY A C 1
ATOM 779 O O . GLY A 1 97 ? -2.049 10.484 13.211 1 93.44 97 GLY A O 1
ATOM 780 N N . ASP A 1 98 ? -0.315 9.359 14.25 1 97 98 ASP A N 1
ATOM 781 C CA . ASP A 1 98 ? 0.212 10.633 14.734 1 97 98 ASP A CA 1
ATOM 782 C C . ASP A 1 98 ? 0.976 11.367 13.633 1 97 98 ASP A C 1
ATOM 784 O O . ASP A 1 98 ? 1.178 10.82 12.547 1 97 98 ASP A O 1
ATOM 788 N N . HIS A 1 99 ? 1.299 12.562 13.828 1 98.56 99 HIS A N 1
ATOM 789 C CA . HIS A 1 99 ? 1.757 13.492 12.797 1 98.56 99 HIS A CA 1
ATOM 790 C C . HIS A 1 99 ? 3.219 13.242 12.445 1 98.56 99 HIS A C 1
ATOM 792 O O . HIS A 1 99 ? 3.732 13.812 11.477 1 98.56 99 HIS A O 1
ATOM 798 N N . SER A 1 100 ? 3.934 12.289 13.141 1 98.44 100 SER A N 1
ATOM 799 C CA . SER A 1 100 ? 5.293 11.938 12.75 1 98.44 100 SER A CA 1
ATOM 800 C C . SER A 1 100 ? 5.336 11.398 11.32 1 98.44 100 SER A C 1
ATOM 802 O O . SER A 1 100 ? 6.355 11.508 10.641 1 98.44 100 SER A O 1
ATOM 804 N N . LEU A 1 101 ? 4.184 10.906 10.805 1 98.69 101 LEU A N 1
ATOM 805 C CA . LEU A 1 101 ? 4.125 10.344 9.461 1 98.69 101 LEU A CA 1
ATOM 806 C C . LEU A 1 101 ? 4.402 11.414 8.414 1 98.69 101 LEU A C 1
ATOM 808 O O . LEU A 1 101 ? 4.746 11.102 7.273 1 98.69 101 LEU A O 1
ATOM 812 N N . GLY A 1 102 ? 4.238 12.688 8.789 1 98.81 102 GLY A N 1
ATOM 813 C CA . GLY A 1 102 ? 4.453 13.781 7.859 1 98.81 102 GLY A CA 1
ATOM 814 C C . GLY A 1 102 ? 5.84 13.781 7.246 1 98.81 102 GLY A C 1
ATOM 815 O O . GLY A 1 102 ? 6.023 14.211 6.105 1 98.81 102 GLY A O 1
ATOM 816 N N . LEU A 1 103 ? 6.871 13.297 8.062 1 98.88 103 LEU A N 1
ATOM 817 C CA . LEU A 1 103 ? 8.227 13.227 7.527 1 98.88 103 LEU A CA 1
ATOM 818 C C . LEU A 1 103 ? 8.289 12.273 6.336 1 98.88 103 LEU A C 1
ATOM 820 O O . LEU A 1 103 ? 8.938 12.57 5.332 1 98.88 103 LEU A O 1
ATOM 824 N N . GLY A 1 104 ? 7.613 11.133 6.434 1 98.88 104 GLY A N 1
ATOM 825 C CA . GLY A 1 104 ? 7.578 10.164 5.348 1 98.88 104 GLY A CA 1
ATOM 826 C C . GLY A 1 104 ? 6.859 10.68 4.113 1 98.88 104 GLY A C 1
ATOM 827 O O . GLY A 1 104 ? 7.375 10.586 3 1 98.88 104 GLY A O 1
ATOM 828 N N . SER A 1 105 ? 5.652 11.266 4.293 1 98.88 105 SER A N 1
ATOM 829 C CA . SER A 1 105 ? 4.859 11.734 3.164 1 98.88 105 SER A CA 1
ATOM 830 C C . SER A 1 105 ? 5.566 12.867 2.43 1 98.88 105 SER A C 1
ATOM 832 O O . SER A 1 105 ? 5.641 12.867 1.199 1 98.88 105 SER A O 1
ATOM 834 N N . ILE A 1 106 ? 6.199 13.805 3.186 1 98.94 106 ILE A N 1
ATOM 835 C CA . ILE A 1 106 ? 6.93 14.914 2.574 1 98.94 106 ILE A CA 1
ATOM 836 C C . ILE A 1 106 ? 8.148 14.375 1.827 1 98.94 106 ILE A C 1
ATOM 838 O O . ILE A 1 106 ? 8.453 14.82 0.717 1 98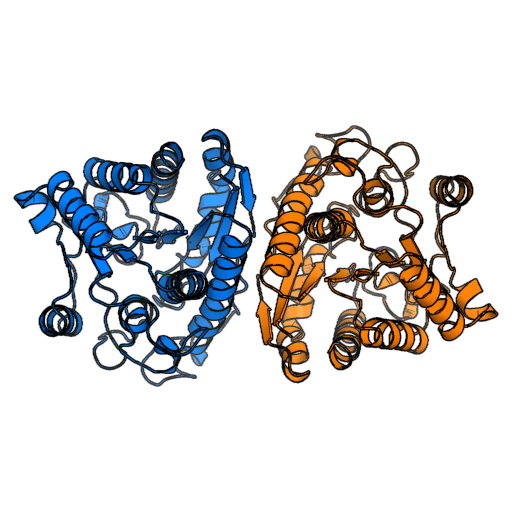.94 106 ILE A O 1
ATOM 842 N N . SER A 1 107 ? 8.859 13.422 2.445 1 98.94 107 SER A N 1
ATOM 843 C CA . SER A 1 107 ? 10.039 12.844 1.812 1 98.94 107 SER A CA 1
ATOM 844 C C . SER A 1 107 ? 9.688 12.18 0.483 1 98.94 107 SER A C 1
ATOM 846 O O . SER A 1 107 ? 10.422 12.32 -0.498 1 98.94 107 SER A O 1
ATOM 848 N N . GLY A 1 108 ? 8.594 11.438 0.459 1 98.88 108 GLY A N 1
ATOM 849 C CA . GLY A 1 108 ? 8.148 10.82 -0.781 1 98.88 108 GLY A CA 1
ATOM 850 C C . GLY A 1 108 ? 7.758 11.836 -1.843 1 98.88 108 GLY A C 1
ATOM 851 O O . GLY A 1 108 ? 8.141 11.703 -3.006 1 98.88 108 GLY A O 1
ATOM 852 N N . ALA A 1 109 ? 7.012 12.859 -1.459 1 98.81 109 ALA A N 1
ATOM 853 C CA . ALA A 1 109 ? 6.578 13.906 -2.383 1 98.81 109 ALA A CA 1
ATOM 854 C C . ALA A 1 109 ? 7.773 14.648 -2.973 1 98.81 109 ALA A C 1
ATOM 856 O O . ALA A 1 109 ? 7.809 14.93 -4.176 1 98.81 109 ALA A O 1
ATOM 857 N N . SER A 1 110 ? 8.734 14.906 -2.121 1 98.69 110 SER A N 1
ATOM 858 C CA . SER A 1 110 ? 9.891 15.68 -2.547 1 98.69 110 SER A CA 1
ATOM 859 C C . SER A 1 110 ? 10.828 14.852 -3.412 1 98.69 110 SER A C 1
ATOM 861 O O . SER A 1 110 ? 11.555 15.391 -4.246 1 98.69 110 SER A O 1
ATOM 863 N N . LYS A 1 111 ? 10.906 13.562 -3.184 1 98.62 111 LYS A N 1
ATOM 864 C CA . LYS A 1 111 ? 11.695 12.688 -4.047 1 98.62 111 LYS A CA 1
ATOM 865 C C . LYS A 1 111 ? 11.156 12.703 -5.477 1 98.62 111 LYS A C 1
ATOM 867 O O . LYS A 1 111 ? 11.938 12.648 -6.434 1 98.62 111 LYS A O 1
ATOM 872 N N . TYR A 1 112 ? 9.836 12.734 -5.648 1 98.38 112 TYR A N 1
ATOM 873 C CA . TYR A 1 112 ? 9.203 12.773 -6.961 1 98.38 112 TYR A CA 1
ATOM 874 C C . TYR A 1 112 ? 9.523 14.078 -7.68 1 98.38 112 TYR A C 1
ATOM 876 O O . TYR A 1 112 ? 9.836 14.078 -8.875 1 98.38 112 TYR A O 1
ATOM 884 N N . ASN A 1 113 ? 9.391 15.141 -6.887 1 96.69 113 ASN A N 1
ATOM 885 C CA . ASN A 1 113 ? 9.703 16.469 -7.375 1 96.69 113 ASN A CA 1
ATOM 886 C C . ASN A 1 113 ? 10.203 17.375 -6.25 1 96.69 113 ASN A C 1
ATOM 888 O O . ASN A 1 113 ? 9.461 17.656 -5.305 1 96.69 113 ASN A O 1
ATOM 892 N N . ARG A 1 114 ? 11.398 17.891 -6.41 1 93.69 114 ARG A N 1
ATOM 893 C CA . ARG A 1 114 ? 12.062 18.641 -5.34 1 93.69 114 ARG A CA 1
ATOM 894 C C . ARG A 1 114 ? 11.414 20 -5.137 1 93.69 114 ARG A C 1
ATOM 896 O O . ARG A 1 114 ? 11.547 20.609 -4.07 1 93.69 114 ARG A O 1
ATOM 903 N N . ASP A 1 115 ? 10.75 20.484 -6.129 1 95.75 115 ASP A N 1
ATOM 904 C CA . ASP A 1 115 ? 10.125 21.797 -6.059 1 95.75 115 ASP A CA 1
ATOM 905 C C . ASP A 1 115 ? 8.719 21.719 -5.473 1 95.75 115 ASP A C 1
ATOM 907 O O . ASP A 1 115 ? 7.734 21.812 -6.199 1 95.75 115 ASP A O 1
ATOM 911 N N . ILE A 1 116 ? 8.711 21.562 -4.141 1 98.31 116 ILE A N 1
ATOM 912 C CA . ILE A 1 116 ? 7.414 21.438 -3.488 1 98.31 116 ILE A CA 1
ATOM 913 C C . ILE A 1 116 ? 7.285 22.5 -2.393 1 98.31 116 ILE A C 1
ATOM 915 O O . ILE A 1 116 ? 8.289 22.984 -1.874 1 98.31 116 ILE A O 1
ATOM 919 N N . ALA A 1 117 ? 6.098 22.875 -2.109 1 98.88 117 ALA A N 1
ATOM 920 C CA . ALA A 1 117 ? 5.742 23.609 -0.892 1 98.88 117 ALA A CA 1
ATOM 921 C C . ALA A 1 117 ? 4.996 22.703 0.086 1 98.88 117 ALA A C 1
ATOM 923 O O . ALA A 1 117 ? 4.336 21.734 -0.324 1 98.88 117 ALA A O 1
ATOM 924 N N . VAL A 1 118 ? 5.207 22.938 1.304 1 98.94 118 VAL A N 1
ATOM 925 C CA . VAL A 1 118 ? 4.469 22.25 2.35 1 98.94 118 VAL A CA 1
ATOM 926 C C . VAL A 1 118 ? 3.58 23.234 3.104 1 98.94 118 VAL A C 1
ATOM 928 O O . VAL A 1 118 ? 4.059 24.25 3.605 1 98.94 118 VAL A O 1
ATOM 931 N N . ILE A 1 119 ? 2.33 22.969 3.078 1 98.94 119 ILE A N 1
ATOM 932 C CA . ILE A 1 119 ? 1.398 23.688 3.949 1 98.94 119 ILE A CA 1
ATOM 933 C C . ILE A 1 119 ? 1.024 22.797 5.133 1 98.94 119 ILE A C 1
ATOM 935 O O . ILE A 1 119 ? 0.453 21.719 4.957 1 98.94 119 ILE A O 1
ATOM 939 N N . TRP A 1 120 ? 1.429 23.219 6.277 1 98.94 120 TRP A N 1
ATOM 940 C CA . TRP A 1 120 ? 1.283 22.5 7.543 1 98.94 120 TRP A CA 1
ATOM 941 C C . TRP A 1 120 ? 0.188 23.125 8.398 1 98.94 120 TRP A C 1
ATOM 943 O O . TRP A 1 120 ? 0.409 24.156 9.047 1 98.94 120 TRP A O 1
ATOM 953 N N . VAL A 1 121 ? -1.008 22.531 8.391 1 98.94 121 VAL A N 1
ATOM 954 C CA . VAL A 1 121 ? -2.146 23.047 9.141 1 98.94 121 VAL A CA 1
ATOM 955 C C . VAL A 1 121 ? -2.25 22.328 10.484 1 98.94 121 VAL A C 1
ATOM 957 O O . VAL A 1 121 ? -2.592 21.141 10.539 1 98.94 121 VAL A O 1
ATOM 960 N N . ASP A 1 122 ? -1.976 23.016 11.508 1 98.69 122 ASP A N 1
ATOM 961 C CA . ASP A 1 122 ? -1.735 22.391 12.805 1 98.69 122 ASP A CA 1
ATOM 962 C C . ASP A 1 122 ? -1.726 23.438 13.914 1 98.69 122 ASP A C 1
ATOM 964 O O . ASP A 1 122 ? -1.332 24.578 13.695 1 98.69 122 ASP A O 1
ATOM 968 N N . ALA A 1 123 ? -2.191 23.031 15.117 1 98.75 123 ALA A N 1
ATOM 969 C CA . ALA A 1 123 ? -2.055 23.906 16.297 1 98.75 123 ALA A CA 1
ATOM 970 C C . ALA A 1 123 ? -0.597 24.016 16.719 1 98.75 123 ALA A C 1
ATOM 972 O O . ALA A 1 123 ? -0.212 24.969 17.391 1 98.75 123 ALA A O 1
ATOM 973 N N . HIS A 1 124 ? 0.19 23.031 16.344 1 98.38 124 HIS A N 1
ATOM 974 C CA . HIS A 1 124 ? 1.589 22.922 16.75 1 98.38 124 HIS A CA 1
ATOM 975 C C . HIS A 1 124 ? 2.52 23.172 15.57 1 98.38 124 HIS A C 1
ATOM 977 O O . HIS A 1 124 ? 2.08 23.188 14.422 1 98.38 124 HIS A O 1
ATOM 983 N N . GLY A 1 125 ? 3.754 23.359 15.938 1 97.88 125 GLY A N 1
ATOM 984 C CA . GLY A 1 125 ? 4.707 23.656 14.883 1 97.88 125 GLY A CA 1
ATOM 985 C C . GLY A 1 125 ? 5.371 22.422 14.312 1 97.88 125 GLY A C 1
ATOM 986 O O . GLY A 1 125 ? 5.699 22.375 13.125 1 97.88 125 GLY A O 1
ATOM 987 N N . ASP A 1 126 ? 5.598 21.453 15.219 1 98.44 126 ASP A N 1
ATOM 988 C CA . ASP A 1 126 ? 6.27 20.203 14.875 1 98.44 126 ASP A CA 1
ATOM 989 C C . ASP A 1 126 ? 7.656 20.469 14.289 1 98.44 126 ASP A C 1
ATOM 991 O O . ASP A 1 126 ? 8.078 19.781 13.352 1 98.44 126 ASP A O 1
ATOM 995 N N . ILE A 1 127 ? 8.32 21.484 14.773 1 98.69 127 ILE A N 1
ATOM 996 C CA . ILE A 1 127 ? 9.641 21.859 14.273 1 98.69 127 ILE A CA 1
ATOM 997 C C . ILE A 1 127 ? 10.656 21.812 15.414 1 98.69 127 ILE A C 1
ATOM 999 O O . ILE A 1 127 ? 11.672 22.516 15.367 1 98.69 127 ILE A O 1
ATOM 1003 N N . ASN A 1 128 ? 10.305 21.078 16.438 1 98.06 128 ASN A N 1
ATOM 1004 C CA . ASN A 1 128 ? 11.32 20.781 17.453 1 98.06 128 ASN A CA 1
ATOM 1005 C C . ASN A 1 128 ? 12.422 19.875 16.891 1 98.06 128 ASN A C 1
ATOM 1007 O O . ASN A 1 128 ? 12.266 19.297 15.82 1 98.06 128 ASN A O 1
ATOM 1011 N N . THR A 1 129 ? 13.539 19.828 17.609 1 97.5 129 THR A N 1
ATOM 1012 C CA . THR A 1 129 ? 14.602 18.859 17.391 1 97.5 129 THR A CA 1
ATOM 1013 C C . THR A 1 129 ? 14.812 18 18.625 1 97.5 129 THR A C 1
ATOM 1015 O O . THR A 1 129 ? 14.156 18.203 19.656 1 97.5 129 THR A O 1
ATOM 1018 N N . HIS A 1 130 ? 15.703 17 18.453 1 96.56 130 HIS A N 1
ATOM 1019 C CA . HIS A 1 130 ? 16.031 16.156 19.594 1 96.56 130 HIS A CA 1
ATOM 1020 C C . HIS A 1 130 ? 16.656 16.984 20.719 1 96.56 130 HIS A C 1
ATOM 1022 O O . HIS A 1 130 ? 16.641 16.562 21.875 1 96.56 130 HIS A O 1
ATOM 1028 N N . GLU A 1 131 ? 17.156 18.156 20.422 1 96.69 131 GLU A N 1
ATOM 1029 C CA . GLU A 1 131 ? 17.812 19.016 21.391 1 96.69 131 GLU A CA 1
ATOM 1030 C C . GLU A 1 131 ? 16.812 19.938 22.078 1 96.69 131 GLU A C 1
ATOM 1032 O O . GLU A 1 131 ? 17.016 20.344 23.219 1 96.69 131 GLU A O 1
ATOM 1037 N N . THR A 1 132 ? 15.742 20.25 21.375 1 96.5 132 THR A N 1
ATOM 1038 C CA . THR A 1 132 ? 14.875 21.312 21.891 1 96.5 132 THR A CA 1
ATOM 1039 C C . THR A 1 132 ? 13.555 20.75 22.391 1 96.5 132 THR A C 1
ATOM 1041 O O . THR A 1 132 ? 12.812 21.422 23.094 1 96.5 132 THR A O 1
ATOM 1044 N N . SER A 1 133 ? 13.227 19.531 22 1 95.75 133 SER A N 1
ATOM 1045 C CA . SER A 1 133 ? 11.945 18.938 22.375 1 95.75 133 SER A CA 1
ATOM 1046 C C . SER A 1 133 ? 11.859 18.734 23.891 1 95.75 133 SER A C 1
ATOM 1048 O O . SER A 1 133 ? 12.727 18.094 24.484 1 95.75 133 SER A O 1
ATOM 1050 N N . PRO A 1 134 ? 10.82 19.172 24.516 1 94.12 134 PRO A N 1
ATOM 1051 C CA . PRO A 1 134 ? 10.672 18.938 25.953 1 94.12 134 PRO A CA 1
ATOM 1052 C C . PRO A 1 134 ? 10.242 17.5 26.281 1 94.12 134 PRO A C 1
ATOM 1054 O O . PRO A 1 134 ? 10.461 17.031 27.391 1 94.12 134 PRO A O 1
ATOM 1057 N N . THR A 1 135 ? 9.609 16.766 25.328 1 93.31 135 THR A N 1
ATOM 1058 C CA . THR A 1 135 ? 8.969 15.492 25.625 1 93.31 135 THR A CA 1
ATOM 1059 C C . THR A 1 135 ? 9.75 14.344 25 1 93.31 135 THR A C 1
ATOM 1061 O O . THR A 1 135 ? 9.609 13.188 25.406 1 93.31 135 THR A O 1
ATOM 1064 N N . GLY A 1 136 ? 10.516 14.672 23.922 1 94.94 136 GLY A N 1
ATOM 1065 C CA . GLY A 1 136 ? 11.18 13.617 23.172 1 94.94 136 GLY A CA 1
ATOM 1066 C C . GLY A 1 136 ? 10.266 12.922 22.188 1 94.94 136 GLY A C 1
ATOM 1067 O O . GLY A 1 136 ? 10.664 11.953 21.547 1 94.94 136 GLY A O 1
ATOM 1068 N N . ASN A 1 137 ? 9.016 13.398 22.109 1 96.56 137 ASN A N 1
ATOM 1069 C CA . ASN A 1 137 ? 8.078 12.859 21.125 1 96.56 137 ASN A CA 1
ATOM 1070 C C . ASN A 1 137 ? 8.438 13.297 19.703 1 96.56 137 ASN A C 1
ATOM 1072 O O . ASN A 1 137 ? 8.484 14.492 19.406 1 96.56 137 ASN A O 1
ATOM 1076 N N . VAL A 1 138 ? 8.5 12.344 18.797 1 97.12 138 VAL A N 1
ATOM 1077 C CA . VAL A 1 138 ? 9.047 12.609 17.484 1 97.12 138 VAL A CA 1
ATOM 1078 C C . VAL A 1 138 ? 7.984 13.281 16.609 1 97.12 138 VAL A C 1
ATOM 1080 O O . VAL A 1 138 ? 8.312 13.922 15.602 1 97.12 138 VAL A O 1
ATOM 1083 N N . HIS A 1 139 ? 6.676 13.125 16.938 1 96.81 139 HIS A N 1
ATOM 1084 C CA . HIS A 1 139 ? 5.645 13.781 16.141 1 96.81 139 HIS A CA 1
ATOM 1085 C C . HIS A 1 139 ? 5.738 15.297 16.25 1 96.81 139 HIS A C 1
ATOM 1087 O O . HIS A 1 139 ? 5.078 16.016 15.508 1 96.81 139 HIS A O 1
ATOM 1093 N N . GLY A 1 140 ? 6.621 15.859 17.094 1 97.44 140 GLY A N 1
ATOM 1094 C CA . GLY A 1 140 ? 6.91 17.281 17.188 1 97.44 140 GLY A CA 1
ATOM 1095 C C . GLY A 1 140 ? 8.117 17.688 16.359 1 97.44 140 GLY A C 1
ATOM 1096 O O . GLY A 1 140 ? 8.562 18.844 16.438 1 97.44 140 GLY A O 1
ATOM 1097 N N . MET A 1 141 ? 8.641 16.781 15.555 1 98.38 141 MET A N 1
ATOM 1098 C CA . MET A 1 141 ? 9.945 17.047 14.969 1 98.38 141 MET A CA 1
ATOM 1099 C C . MET A 1 141 ? 9.898 16.906 13.445 1 98.38 141 MET A C 1
ATOM 1101 O O . MET A 1 141 ? 10.82 17.328 12.75 1 98.38 141 MET A O 1
ATOM 1105 N N . PRO A 1 142 ? 8.82 16.328 12.797 1 98.69 142 PRO A N 1
ATOM 1106 C CA . PRO A 1 142 ? 8.891 15.898 11.398 1 98.69 142 PRO A CA 1
ATOM 1107 C C . PRO A 1 142 ? 9.133 17.062 10.438 1 98.69 142 PRO A C 1
ATOM 1109 O O . PRO A 1 142 ? 9.867 16.922 9.453 1 98.69 142 PRO A O 1
ATOM 1112 N N . LEU A 1 143 ? 8.555 18.188 10.719 1 98.81 143 LEU A N 1
ATOM 1113 C CA . LEU A 1 143 ? 8.672 19.312 9.797 1 98.81 143 LEU A CA 1
ATOM 1114 C C . LEU A 1 143 ? 10.078 19.906 9.859 1 98.81 143 LEU A C 1
ATOM 1116 O O . LEU A 1 143 ? 10.625 20.312 8.828 1 98.81 143 LEU A O 1
ATOM 1120 N N . ALA A 1 144 ? 10.703 20.031 11.086 1 98.75 144 ALA A N 1
ATOM 1121 C CA . ALA A 1 144 ? 12.102 20.438 11.188 1 98.75 144 ALA A CA 1
ATOM 1122 C C . ALA A 1 144 ? 13 19.484 10.406 1 98.75 144 ALA A C 1
ATOM 1124 O O . ALA A 1 144 ? 13.859 19.922 9.641 1 98.75 144 ALA A O 1
ATOM 1125 N N . ALA A 1 145 ? 12.789 18.234 10.602 1 98.75 145 ALA A N 1
ATOM 1126 C CA . ALA A 1 145 ? 13.586 17.219 9.922 1 98.75 145 ALA A CA 1
ATOM 1127 C C . ALA A 1 145 ? 13.461 17.359 8.406 1 98.75 145 ALA A C 1
ATOM 1129 O O . ALA A 1 145 ? 14.453 17.25 7.68 1 98.75 145 ALA A O 1
ATOM 1130 N N . ALA A 1 146 ? 12.281 17.609 7.906 1 98.81 146 ALA A N 1
ATOM 1131 C CA . ALA A 1 146 ? 12.047 17.766 6.473 1 98.81 146 ALA A CA 1
ATOM 1132 C C . ALA A 1 146 ? 12.812 18.969 5.926 1 98.81 146 ALA A C 1
ATOM 1134 O O . ALA A 1 146 ? 13.219 18.969 4.762 1 98.81 146 ALA A O 1
ATOM 1135 N N . MET A 1 147 ? 13.023 19.969 6.801 1 98.69 147 MET A N 1
ATOM 1136 C CA . MET A 1 147 ? 13.758 21.172 6.406 1 98.69 147 MET A CA 1
ATOM 1137 C C . MET A 1 147 ? 15.258 20.969 6.59 1 98.69 147 MET A C 1
ATOM 1139 O O . MET A 1 147 ? 16.047 21.891 6.387 1 98.69 147 MET A O 1
ATOM 1143 N N . GLY A 1 148 ? 15.648 19.766 7.008 1 98.5 148 GLY A N 1
ATOM 1144 C CA . GLY A 1 148 ? 17.062 19.438 7.176 1 98.5 148 GLY A CA 1
ATOM 1145 C C . GLY A 1 148 ? 17.594 19.828 8.539 1 98.5 148 GLY A C 1
ATOM 1146 O O . GLY A 1 148 ? 18.812 19.953 8.727 1 98.5 148 GLY A O 1
ATOM 1147 N N . ILE A 1 149 ? 16.734 20 9.477 1 98.44 149 ILE A N 1
ATOM 1148 C CA . ILE A 1 149 ? 17.141 20.469 10.805 1 98.44 149 ILE A CA 1
ATOM 1149 C C . ILE A 1 149 ? 16.891 19.359 11.828 1 98.44 149 ILE A C 1
ATOM 1151 O O . ILE A 1 149 ? 15.773 18.875 11.969 1 98.44 149 ILE A O 1
ATOM 1155 N N . GLY A 1 150 ? 17.906 19.031 12.547 1 97.5 150 GLY A N 1
ATOM 1156 C CA . GLY A 1 150 ? 17.75 18.031 13.594 1 97.5 150 GLY A CA 1
ATOM 1157 C C . GLY A 1 150 ? 18.641 16.828 13.406 1 97.5 150 GLY A C 1
ATOM 1158 O O . GLY A 1 150 ? 19.766 16.953 12.906 1 97.5 150 GLY A O 1
ATOM 1159 N N . PHE A 1 151 ? 18.219 15.688 13.852 1 97.44 151 PHE A N 1
ATOM 1160 C CA . PHE A 1 151 ? 18.984 14.445 13.906 1 97.44 151 PHE A CA 1
ATOM 1161 C C . PHE A 1 151 ? 19.109 13.82 12.523 1 97.44 151 PHE A C 1
ATOM 1163 O O . PHE A 1 151 ? 18.125 13.742 11.781 1 97.44 151 PHE A O 1
ATOM 1170 N N . ASN A 1 152 ? 20.266 13.367 12.148 1 97.56 152 ASN A N 1
ATOM 1171 C CA . ASN A 1 152 ? 20.594 12.945 10.789 1 97.56 152 ASN A CA 1
ATOM 1172 C C . ASN A 1 152 ? 19.688 11.797 10.32 1 97.56 152 ASN A C 1
ATOM 1174 O O . ASN A 1 152 ? 19.312 11.734 9.148 1 97.56 152 ASN A O 1
ATOM 1178 N N . GLU A 1 153 ? 19.375 10.914 11.203 1 97.38 153 GLU A N 1
ATOM 1179 C CA . GLU A 1 153 ? 18.547 9.781 10.82 1 97.38 153 GLU A CA 1
ATOM 1180 C C . GLU A 1 153 ? 17.141 10.242 10.398 1 97.38 153 GLU A C 1
ATOM 1182 O O . GLU A 1 153 ? 16.469 9.555 9.633 1 97.38 153 GLU A O 1
ATOM 1187 N N . LEU A 1 154 ? 16.734 11.383 10.891 1 98.5 154 LEU A N 1
ATOM 1188 C CA . LEU A 1 154 ? 15.453 11.961 10.484 1 98.5 154 LEU A CA 1
ATOM 1189 C C . LEU A 1 154 ? 15.617 12.828 9.242 1 98.5 154 LEU A C 1
ATOM 1191 O O . LEU A 1 154 ? 14.852 12.711 8.281 1 98.5 154 LEU A O 1
ATOM 1195 N N . THR A 1 155 ? 16.688 13.672 9.219 1 98.69 155 THR A N 1
ATOM 1196 C CA . THR A 1 155 ? 16.844 14.625 8.125 1 98.69 155 THR A CA 1
ATOM 1197 C C . THR A 1 155 ? 17.203 13.898 6.828 1 98.69 155 THR A C 1
ATOM 1199 O O . THR A 1 155 ? 16.875 14.375 5.738 1 98.69 155 THR A O 1
ATOM 1202 N N . ASP A 1 156 ? 17.797 12.672 6.953 1 98.69 156 ASP A N 1
ATOM 1203 C CA . ASP A 1 156 ? 18.219 11.906 5.785 1 98.69 156 ASP A CA 1
ATOM 1204 C C . ASP A 1 156 ? 17.266 10.75 5.5 1 98.69 156 ASP A C 1
ATOM 1206 O O . ASP A 1 156 ? 17.625 9.812 4.781 1 98.69 156 ASP A O 1
ATOM 1210 N N . LEU A 1 157 ? 16.156 10.789 6.066 1 98.44 157 LEU A N 1
ATOM 1211 C CA . LEU A 1 157 ? 15.172 9.734 5.871 1 98.44 157 LEU A CA 1
ATOM 1212 C C . LEU A 1 157 ? 14.828 9.578 4.391 1 98.44 157 LEU A C 1
ATOM 1214 O O . LEU A 1 157 ? 14.539 10.562 3.707 1 98.44 157 LEU A O 1
ATOM 1218 N N . TYR A 1 158 ? 14.891 8.312 3.863 1 98.31 158 TYR A N 1
ATOM 1219 C CA . TYR A 1 158 ? 14.531 7.922 2.506 1 98.31 158 TYR A CA 1
ATOM 1220 C C . TYR A 1 158 ? 15.609 8.328 1.514 1 98.31 158 TYR A C 1
ATOM 1222 O O . TYR A 1 158 ? 16.125 7.496 0.757 1 98.31 158 TYR A O 1
ATOM 1230 N N . TYR A 1 159 ? 16.062 9.641 1.537 1 98.19 159 TYR A N 1
ATOM 1231 C CA . TYR A 1 159 ? 17.219 10.094 0.79 1 98.19 159 TYR A CA 1
ATOM 1232 C C . TYR A 1 159 ? 17.938 11.219 1.53 1 98.19 159 TYR A C 1
ATOM 1234 O O . TYR A 1 159 ? 17.344 11.891 2.375 1 98.19 159 TYR A O 1
ATOM 1242 N N . LYS A 1 160 ? 19.156 11.469 1.241 1 97.81 160 LYS A N 1
ATOM 1243 C CA . LYS A 1 160 ? 19.984 12.422 1.978 1 97.81 160 LYS A CA 1
ATOM 1244 C C . LYS A 1 160 ? 19.594 13.859 1.657 1 97.81 160 LYS A C 1
ATOM 1246 O O . LYS A 1 160 ? 19.328 14.188 0.501 1 97.81 160 LYS A O 1
ATOM 1251 N N . GLY A 1 161 ? 19.5 14.656 2.764 1 96.38 161 GLY A N 1
ATOM 1252 C CA . GLY A 1 161 ? 19.422 16.094 2.58 1 96.38 161 GLY A CA 1
ATOM 1253 C C . GLY A 1 161 ? 18.031 16.656 2.824 1 96.38 161 GLY A C 1
ATOM 1254 O O . GLY A 1 161 ? 17.172 15.969 3.361 1 96.38 161 GLY A O 1
ATOM 1255 N N . VAL A 1 162 ? 17.891 17.938 2.475 1 98.38 162 VAL A N 1
ATOM 1256 C CA . VAL A 1 162 ? 16.703 18.734 2.721 1 98.38 162 VAL A CA 1
ATOM 1257 C C . VAL A 1 162 ? 15.555 18.25 1.831 1 98.38 162 VAL A C 1
ATOM 1259 O O . VAL A 1 162 ? 15.734 18.062 0.625 1 98.38 162 VAL A O 1
ATOM 1262 N N . LYS A 1 163 ? 14.406 17.969 2.459 1 98.75 163 LYS A N 1
ATOM 1263 C CA . LYS A 1 163 ? 13.234 17.531 1.701 1 98.75 163 LYS A CA 1
ATOM 1264 C C . LYS A 1 163 ? 12.445 18.734 1.175 1 98.75 163 LYS A C 1
ATOM 1266 O O . LYS A 1 163 ? 11.875 18.672 0.08 1 98.75 163 LYS A O 1
ATOM 1271 N N . VAL A 1 164 ? 12.406 19.797 1.94 1 98.62 164 VAL A N 1
ATOM 1272 C CA . VAL A 1 164 ? 11.672 20.984 1.553 1 98.62 164 VAL A CA 1
ATOM 1273 C C . VAL A 1 164 ? 12.414 22.234 2.039 1 98.62 164 VAL A C 1
ATOM 1275 O O . VAL A 1 164 ? 12.891 22.266 3.178 1 98.62 164 VAL A O 1
ATOM 1278 N N . ASN A 1 165 ? 12.578 23.203 1.143 1 98.19 165 ASN A N 1
ATOM 1279 C CA . ASN A 1 165 ? 13.18 24.484 1.516 1 98.19 165 ASN A CA 1
ATOM 1280 C C . ASN A 1 165 ? 12.328 25.234 2.541 1 98.19 165 ASN A C 1
ATOM 1282 O O . ASN A 1 165 ? 11.109 25.312 2.393 1 98.19 165 ASN A O 1
ATOM 1286 N N . SER A 1 166 ? 12.961 25.734 3.555 1 97.88 166 SER A N 1
ATOM 1287 C CA . SER A 1 166 ? 12.242 26.422 4.629 1 97.88 166 SER A CA 1
ATOM 1288 C C . SER A 1 166 ? 11.391 27.562 4.09 1 97.88 166 SER A C 1
ATOM 1290 O O . SER A 1 166 ? 10.328 27.859 4.637 1 97.88 166 SER A O 1
ATOM 1292 N N . LYS A 1 167 ? 11.758 28.234 3.029 1 97.44 167 LYS A N 1
ATOM 1293 C CA . LYS A 1 167 ? 11.023 29.359 2.449 1 97.44 167 LYS A CA 1
ATOM 1294 C C . LYS A 1 167 ? 9.695 28.906 1.85 1 97.44 167 LYS A C 1
ATOM 1296 O O . LYS A 1 167 ? 8.797 29.719 1.612 1 97.44 167 LYS A O 1
ATOM 1301 N N . ASN A 1 168 ? 9.617 27.594 1.576 1 98.5 168 ASN A N 1
ATOM 1302 C CA . ASN A 1 168 ? 8.422 27.016 0.962 1 98.5 168 ASN A CA 1
ATOM 1303 C C . ASN A 1 168 ? 7.582 26.25 1.979 1 98.5 168 ASN A C 1
ATOM 1305 O O . ASN A 1 168 ? 6.766 25.406 1.606 1 98.5 168 ASN A O 1
ATOM 1309 N N . VAL A 1 169 ? 7.82 26.5 3.24 1 98.75 169 VAL A N 1
ATOM 1310 C CA . VAL A 1 169 ? 7.027 25.922 4.324 1 98.75 169 VAL A CA 1
ATOM 1311 C C . VAL A 1 169 ? 6.098 26.984 4.906 1 98.75 169 VAL A C 1
ATOM 1313 O O . VAL A 1 169 ? 6.531 28.094 5.23 1 98.75 169 VAL A O 1
ATOM 1316 N N . PHE A 1 170 ? 4.875 26.641 5.047 1 98.94 170 PHE A N 1
ATOM 1317 C CA . PHE A 1 170 ? 3.855 27.531 5.598 1 98.94 170 PHE A CA 1
ATOM 1318 C C . PHE A 1 170 ? 3.074 26.828 6.707 1 98.94 170 PHE A C 1
ATOM 1320 O O . PHE A 1 170 ? 2.352 25.859 6.453 1 98.94 170 PHE A O 1
ATOM 1327 N N . ILE A 1 171 ? 3.215 27.281 7.906 1 98.88 171 ILE A N 1
ATOM 1328 C CA . ILE A 1 171 ? 2.484 26.75 9.047 1 98.88 171 ILE A CA 1
ATOM 1329 C C . ILE A 1 171 ? 1.259 27.625 9.336 1 98.88 171 ILE A C 1
ATOM 1331 O O . ILE A 1 171 ? 1.383 28.828 9.57 1 98.88 171 ILE A O 1
ATOM 1335 N N . ILE A 1 172 ? 0.112 27.062 9.289 1 98.88 172 ILE A N 1
ATOM 1336 C CA . ILE A 1 172 ? -1.129 27.797 9.461 1 98.88 172 ILE A CA 1
ATOM 1337 C C . ILE A 1 172 ? -1.908 27.234 10.648 1 98.88 172 ILE A C 1
ATOM 1339 O O . ILE A 1 172 ? -2.148 26.031 10.727 1 98.88 172 ILE A O 1
ATOM 1343 N N . GLY A 1 173 ? -2.291 28.078 11.555 1 98.56 173 GLY A N 1
ATOM 1344 C CA . GLY A 1 173 ? -3.119 27.703 12.688 1 98.56 173 GLY A CA 1
ATOM 1345 C C . GLY A 1 173 ? -2.324 27.516 13.961 1 98.56 173 GLY A C 1
ATOM 1346 O O . GLY A 1 173 ? -2.881 27.125 14.992 1 98.56 173 GLY A O 1
ATOM 1347 N N . ALA A 1 174 ? -1.056 27.797 13.945 1 98.31 174 ALA A N 1
ATOM 1348 C CA . ALA A 1 174 ? -0.174 27.547 15.086 1 98.31 174 ALA A CA 1
ATOM 1349 C C . ALA A 1 174 ? -0.563 28.406 16.281 1 98.31 174 ALA A C 1
ATOM 1351 O O . ALA A 1 174 ? -0.813 29.609 16.141 1 98.31 174 ALA A O 1
ATOM 1352 N N . ARG A 1 175 ? -0.618 27.812 17.5 1 98.25 175 ARG A N 1
ATOM 1353 C CA . ARG A 1 175 ? -0.947 28.578 18.688 1 98.25 175 ARG A CA 1
ATOM 1354 C C . ARG A 1 175 ? -0.413 27.906 19.953 1 98.25 175 ARG A C 1
ATOM 1356 O O . ARG A 1 175 ? -0.577 28.422 21.062 1 98.25 175 ARG A O 1
ATOM 1363 N N . ASP A 1 176 ? 0.127 26.766 19.828 1 97.88 176 ASP A N 1
ATOM 1364 C CA . ASP A 1 176 ? 0.831 26.062 20.906 1 97.88 176 ASP A CA 1
ATOM 1365 C C . ASP A 1 176 ? 2.25 25.688 20.484 1 97.88 176 ASP A C 1
ATOM 1367 O O . ASP A 1 176 ? 2.5 24.578 20.031 1 97.88 176 ASP A O 1
ATOM 1371 N N . LEU A 1 177 ? 3.197 26.609 20.703 1 97.81 177 LEU A N 1
ATOM 1372 C CA . LEU A 1 177 ? 4.578 26.484 20.25 1 97.81 177 LEU A CA 1
ATOM 1373 C C . LEU A 1 177 ? 5.535 26.438 21.438 1 97.81 177 LEU A C 1
ATOM 1375 O O . LEU A 1 177 ? 5.422 27.234 22.375 1 97.81 177 LEU A O 1
ATOM 1379 N N . ASP A 1 178 ? 6.391 25.516 21.406 1 97.19 178 ASP A N 1
ATOM 1380 C CA . ASP A 1 178 ? 7.445 25.438 22.406 1 97.19 178 ASP A CA 1
ATOM 1381 C C . ASP A 1 178 ? 8.516 26.5 22.172 1 97.19 178 ASP A C 1
ATOM 1383 O O . ASP A 1 178 ? 8.617 27.062 21.078 1 97.19 178 ASP A O 1
ATOM 1387 N N . ASP A 1 179 ? 9.336 26.734 23.219 1 97.5 179 ASP A N 1
ATOM 1388 C CA . ASP A 1 179 ? 10.367 27.766 23.141 1 97.5 179 ASP A CA 1
ATOM 1389 C C . ASP A 1 179 ? 11.359 27.469 22.031 1 97.5 179 ASP A C 1
ATOM 1391 O O . ASP A 1 179 ? 11.781 28.375 21.297 1 97.5 179 ASP A O 1
ATOM 1395 N N . GLY A 1 180 ? 11.734 26.203 21.891 1 97.12 180 GLY A N 1
ATOM 1396 C CA . GLY A 1 180 ? 12.633 25.828 20.812 1 97.12 180 GLY A CA 1
ATOM 1397 C C . GLY A 1 180 ? 12.062 26.125 19.438 1 97.12 180 GLY A C 1
ATOM 1398 O O . GLY A 1 180 ? 12.789 26.5 18.531 1 97.12 180 GLY A O 1
ATOM 1399 N N . GLU A 1 181 ? 10.805 25.984 19.266 1 98.31 181 GLU A N 1
ATOM 1400 C CA . GLU A 1 181 ? 10.141 26.25 17.984 1 98.31 181 GLU A CA 1
ATOM 1401 C C . GLU A 1 181 ? 10.094 27.734 17.688 1 98.31 181 GLU A C 1
ATOM 1403 O O . GLU A 1 181 ? 10.367 28.156 16.562 1 98.31 181 GLU A O 1
ATOM 1408 N N . LYS A 1 182 ? 9.758 28.484 18.75 1 98.19 182 LYS A N 1
ATOM 1409 C CA . LYS A 1 182 ? 9.727 29.938 18.578 1 98.19 182 LYS A CA 1
ATOM 1410 C C . LYS A 1 182 ? 11.086 30.469 18.125 1 98.19 182 LYS A C 1
ATOM 1412 O O . LYS A 1 182 ? 11.156 31.328 17.234 1 98.19 182 LYS A O 1
ATOM 1417 N N . ALA A 1 183 ? 12.094 29.938 18.719 1 98.06 183 ALA A N 1
ATOM 1418 C CA . ALA A 1 183 ? 13.453 30.344 18.359 1 98.06 183 ALA A CA 1
ATOM 1419 C C . ALA A 1 183 ? 13.758 30 16.906 1 98.06 183 ALA A C 1
ATOM 1421 O O . ALA A 1 183 ? 14.367 30.781 16.188 1 98.06 183 ALA A O 1
ATOM 1422 N N . LEU A 1 184 ? 13.352 28.828 16.484 1 98 184 LEU A N 1
ATOM 1423 C CA . LEU A 1 184 ? 13.602 28.375 15.125 1 98 184 LEU A CA 1
ATOM 1424 C C . LEU A 1 184 ? 12.828 29.234 14.125 1 98 184 LEU A C 1
ATOM 1426 O O . LEU A 1 184 ? 13.344 29.562 13.055 1 98 184 LEU A O 1
ATOM 1430 N N . ILE A 1 185 ? 11.586 29.531 14.406 1 98.25 185 ILE A N 1
ATOM 1431 C CA . ILE A 1 185 ? 10.742 30.359 13.555 1 98.25 185 ILE A CA 1
ATOM 1432 C C . ILE A 1 185 ? 11.422 31.703 13.312 1 98.25 185 ILE A C 1
ATOM 1434 O O . ILE A 1 185 ? 11.484 32.156 12.172 1 98.25 185 ILE A O 1
ATOM 1438 N N . LYS A 1 186 ? 11.93 32.25 14.391 1 97.62 186 LYS A N 1
ATOM 1439 C CA . LYS A 1 186 ? 12.617 33.531 14.297 1 97.62 186 LYS A CA 1
ATOM 1440 C C . LYS A 1 186 ? 13.922 33.406 13.5 1 97.62 186 LYS A C 1
ATOM 1442 O O . LYS A 1 186 ? 14.188 34.188 12.602 1 97.62 186 LYS A O 1
ATOM 1447 N N . HIS A 1 187 ? 14.672 32.406 13.805 1 96.81 187 HIS A N 1
ATOM 1448 C CA . HIS A 1 187 ? 15.992 32.219 13.211 1 96.81 187 HIS A CA 1
ATOM 1449 C C . HIS A 1 187 ? 15.891 31.969 11.711 1 96.81 187 HIS A C 1
ATOM 1451 O O . HIS A 1 187 ? 16.703 32.469 10.938 1 96.81 187 HIS A O 1
ATOM 1457 N N . LYS A 1 188 ? 14.898 31.234 11.281 1 96.25 188 LYS A N 1
ATOM 1458 C CA . LYS A 1 188 ? 14.781 30.844 9.883 1 96.25 188 LYS A CA 1
ATOM 1459 C C . LYS A 1 188 ? 13.781 31.719 9.141 1 96.25 188 LYS A C 1
ATOM 1461 O O . LYS A 1 188 ? 13.578 31.562 7.938 1 96.25 188 LYS A O 1
ATOM 1466 N N . ASP A 1 189 ? 13.172 32.656 9.875 1 97 189 ASP A N 1
ATOM 1467 C CA . ASP A 1 189 ? 12.148 33.5 9.305 1 97 189 ASP A CA 1
ATOM 1468 C C . ASP A 1 189 ? 11.055 32.688 8.625 1 97 189 ASP A C 1
ATOM 1470 O O . ASP A 1 189 ? 10.758 32.906 7.445 1 97 189 ASP A O 1
ATOM 1474 N N . LEU A 1 190 ? 10.523 31.703 9.336 1 98.06 190 LEU A N 1
ATOM 1475 C CA . LEU A 1 190 ? 9.523 30.797 8.797 1 98.06 190 LEU A CA 1
ATOM 1476 C C . LEU A 1 190 ? 8.188 31.5 8.625 1 98.06 190 LEU A C 1
ATOM 1478 O O . LEU A 1 190 ? 7.875 32.438 9.359 1 98.06 190 LEU A O 1
ATOM 1482 N N . ASN A 1 191 ? 7.457 31.062 7.613 1 98.38 191 ASN A N 1
ATOM 1483 C CA . ASN A 1 191 ? 6.094 31.547 7.418 1 98.38 191 ASN A CA 1
ATOM 1484 C C . ASN A 1 191 ? 5.117 30.875 8.383 1 98.38 191 ASN A C 1
ATOM 1486 O O . ASN A 1 191 ? 4.695 29.75 8.156 1 98.38 191 ASN A O 1
ATOM 1490 N N . VAL A 1 192 ? 4.758 31.609 9.398 1 98.69 192 VAL A N 1
ATOM 1491 C CA . VAL A 1 192 ? 3.861 31.078 10.406 1 98.69 192 VAL A CA 1
ATOM 1492 C C . VAL A 1 192 ? 2.674 32 10.609 1 98.69 192 VAL A C 1
ATOM 1494 O O . VAL A 1 192 ? 2.854 33.219 10.805 1 98.69 192 VAL A O 1
ATOM 1497 N N . TYR A 1 193 ? 1.52 31.484 10.555 1 98.75 193 TYR A N 1
ATOM 1498 C CA . TYR A 1 193 ? 0.273 32.188 10.781 1 98.75 193 TYR A CA 1
ATOM 1499 C C . TYR A 1 193 ? -0.515 31.594 11.93 1 98.75 193 TYR A C 1
ATOM 1501 O O . TYR A 1 193 ? -1.052 30.484 11.805 1 98.75 193 TYR A O 1
ATOM 1509 N N . SER A 1 194 ? -0.676 32.25 12.984 1 98.31 194 SER A N 1
ATOM 1510 C CA . SER A 1 194 ? -1.405 31.781 14.156 1 98.31 194 SER A CA 1
ATOM 1511 C C . SER A 1 194 ? -2.91 31.953 13.977 1 98.31 194 SER A C 1
ATOM 1513 O O . SER A 1 194 ? -3.357 32.594 13.016 1 98.31 194 SER A O 1
ATOM 1515 N N . THR A 1 195 ? -3.672 31.375 14.914 1 97.88 195 THR A N 1
ATOM 1516 C CA . THR A 1 195 ? -5.113 31.594 14.875 1 97.88 195 THR A CA 1
ATOM 1517 C C . THR A 1 195 ? -5.453 33.062 15.172 1 97.88 195 THR A C 1
ATOM 1519 O O . THR A 1 195 ? -6.48 33.562 14.711 1 97.88 195 THR A O 1
ATOM 1522 N N . LYS A 1 196 ? -4.625 33.719 15.938 1 97.56 196 LYS A N 1
ATOM 1523 C CA . LYS A 1 196 ? -4.805 35.156 16.141 1 97.56 196 LYS A CA 1
ATOM 1524 C C . LYS A 1 196 ? -4.66 35.906 14.82 1 97.56 196 LYS A C 1
ATOM 1526 O O . LYS A 1 196 ? -5.406 36.844 14.562 1 97.56 196 LYS A O 1
ATOM 1531 N N . ASP A 1 197 ? -3.656 35.5 14.07 1 98.19 197 ASP A N 1
ATOM 1532 C CA . ASP A 1 197 ? -3.486 36.094 12.75 1 98.19 197 ASP A CA 1
ATOM 1533 C C . ASP A 1 197 ? -4.719 35.875 11.883 1 98.19 197 ASP A C 1
ATOM 1535 O O . ASP A 1 197 ? -5.148 36.75 11.148 1 98.19 197 ASP A O 1
ATOM 1539 N N . ILE A 1 198 ? -5.215 34.656 11.891 1 98.06 198 ILE A N 1
ATOM 1540 C CA . ILE A 1 198 ? -6.398 34.312 11.109 1 98.06 198 ILE A CA 1
ATOM 1541 C C . ILE A 1 198 ? -7.562 35.219 11.516 1 98.06 198 ILE A C 1
ATOM 1543 O O . ILE A 1 198 ? -8.328 35.656 10.664 1 98.06 198 ILE A O 1
ATOM 1547 N N . GLU A 1 199 ? -7.699 35.469 12.805 1 96.62 199 GLU A N 1
ATOM 1548 C CA . GLU A 1 199 ? -8.766 36.344 13.312 1 96.62 199 GLU A CA 1
ATOM 1549 C C . GLU A 1 199 ? -8.57 37.781 12.875 1 96.62 199 GLU A C 1
ATOM 1551 O O . GLU A 1 199 ? -9.531 38.469 12.508 1 96.62 199 GLU A O 1
ATOM 1556 N N . ASN A 1 200 ? -7.375 38.219 12.914 1 97.75 200 ASN A N 1
ATOM 1557 C CA . ASN A 1 200 ? -7.07 39.625 12.664 1 97.75 200 ASN A CA 1
ATOM 1558 C C . ASN A 1 200 ? -7.016 39.906 11.172 1 97.75 200 ASN A C 1
ATOM 1560 O O . ASN A 1 200 ? -7.535 40.938 10.719 1 97.75 200 ASN A O 1
ATOM 1564 N N . ILE A 1 201 ? -6.363 39.031 10.391 1 97.06 201 ILE A N 1
ATOM 1565 C CA . ILE A 1 201 ? -6.082 39.281 8.977 1 97.06 201 ILE A CA 1
ATOM 1566 C C . ILE A 1 201 ? -7.18 38.656 8.117 1 97.06 201 ILE A C 1
ATOM 1568 O O . ILE A 1 201 ? -7.516 39.188 7.051 1 97.06 201 ILE A O 1
ATOM 1572 N N . GLY A 1 202 ? -7.738 37.562 8.633 1 97.81 202 GLY A N 1
ATOM 1573 C CA . GLY A 1 202 ? -8.688 36.75 7.867 1 97.81 202 GLY A CA 1
ATOM 1574 C C . GLY A 1 202 ? -8.047 35.625 7.117 1 97.81 202 GLY A C 1
ATOM 1575 O O . GLY A 1 202 ? -6.961 35.781 6.551 1 97.81 202 GLY A O 1
ATOM 1576 N N . ILE A 1 203 ? -8.719 34.5 7.027 1 98.31 203 ILE A N 1
ATOM 1577 C CA . ILE A 1 203 ? -8.195 33.281 6.434 1 98.31 203 ILE A CA 1
ATOM 1578 C C . ILE A 1 203 ? -8.031 33.469 4.926 1 98.31 203 ILE A C 1
ATOM 1580 O O . ILE A 1 203 ? -7.066 33 4.336 1 98.31 203 ILE A O 1
ATOM 1584 N N . GLU A 1 204 ? -8.922 34.188 4.273 1 98.38 204 GLU A N 1
ATOM 1585 C CA . GLU A 1 204 ? -8.859 34.406 2.832 1 98.38 204 GLU A CA 1
ATOM 1586 C C . GLU A 1 204 ? -7.594 35.188 2.449 1 98.38 204 GLU A C 1
ATOM 1588 O O . GLU A 1 204 ? -6.891 34.781 1.513 1 98.38 204 GLU A O 1
ATOM 1593 N N . LYS A 1 205 ? -7.34 36.219 3.148 1 98.62 205 LYS A N 1
ATOM 1594 C CA . LYS A 1 205 ? -6.164 37.062 2.863 1 98.62 205 LYS A CA 1
ATOM 1595 C C . LYS A 1 205 ? -4.875 36.281 3.088 1 98.62 205 LYS A C 1
ATOM 1597 O O . LYS A 1 205 ? -3.932 36.375 2.307 1 98.62 205 LYS A O 1
ATOM 1602 N N . ILE A 1 206 ? -4.852 35.531 4.145 1 98.69 206 ILE A N 1
ATOM 1603 C CA . ILE A 1 206 ? -3.688 34.688 4.453 1 98.69 206 ILE A CA 1
ATOM 1604 C C . ILE A 1 206 ? -3.441 33.719 3.318 1 98.69 206 ILE A C 1
ATOM 1606 O O . ILE A 1 206 ? -2.312 33.562 2.84 1 98.69 206 ILE A O 1
ATOM 1610 N N . LEU A 1 207 ? -4.461 33.031 2.844 1 98.81 207 LEU A N 1
ATOM 1611 C CA . LEU A 1 207 ? -4.316 32.031 1.803 1 98.81 207 LEU A CA 1
ATOM 1612 C C . LEU A 1 207 ? -3.9 32.656 0.48 1 98.81 207 LEU A C 1
ATOM 1614 O O . LEU A 1 207 ? -3.127 32.062 -0.279 1 98.81 207 LEU A O 1
ATOM 1618 N N . LYS A 1 208 ? -4.41 33.844 0.189 1 98.62 208 LYS A N 1
ATOM 1619 C CA . LYS A 1 208 ? -3.984 34.562 -1.008 1 98.62 208 LYS A CA 1
ATOM 1620 C C . LYS A 1 208 ? -2.494 34.875 -0.954 1 98.62 208 LYS A C 1
ATOM 1622 O O . LYS A 1 208 ? -1.789 34.75 -1.958 1 98.62 208 LYS A O 1
ATOM 1627 N N . GLU A 1 209 ? -2.123 35.312 0.198 1 98.44 209 GLU A N 1
ATOM 1628 C CA . GLU A 1 209 ? -0.706 35.625 0.39 1 98.44 209 GLU A CA 1
ATOM 1629 C C . GLU A 1 209 ? 0.149 34.375 0.227 1 98.44 209 GLU A C 1
ATOM 1631 O O . GLU A 1 209 ? 1.168 34.406 -0.468 1 98.44 209 GLU A O 1
ATOM 1636 N N . VAL A 1 210 ? -0.222 33.281 0.887 1 98.69 210 VAL A N 1
ATOM 1637 C CA . VAL A 1 210 ? 0.483 32 0.814 1 98.69 210 VAL A CA 1
ATOM 1638 C C . VAL A 1 210 ? 0.549 31.547 -0.636 1 98.69 210 VAL A C 1
ATOM 1640 O O . VAL A 1 210 ? 1.619 31.172 -1.13 1 98.69 210 VAL A O 1
ATOM 1643 N N . HIS A 1 211 ? -0.553 31.562 -1.312 1 98.62 211 HIS A N 1
ATOM 1644 C CA . HIS A 1 211 ? -0.652 31.141 -2.703 1 98.62 211 HIS A CA 1
ATOM 1645 C C . HIS A 1 211 ? 0.252 31.969 -3.604 1 98.62 211 HIS A C 1
ATOM 1647 O O . HIS A 1 211 ? 0.955 31.422 -4.461 1 98.62 211 HIS A O 1
ATOM 1653 N N . SER A 1 212 ? 0.218 33.25 -3.395 1 98.38 212 SER A N 1
ATOM 1654 C CA . SER A 1 212 ? 1.056 34.156 -4.18 1 98.38 212 SER A CA 1
ATOM 1655 C C . SER A 1 212 ? 2.537 33.844 -3.975 1 98.38 212 SER A C 1
ATOM 1657 O O . SER A 1 212 ? 3.309 33.812 -4.934 1 98.38 212 SER A O 1
ATOM 1659 N N . GLN A 1 213 ? 2.936 33.656 -2.748 1 98.25 213 GLN A N 1
ATOM 1660 C CA . GLN A 1 213 ? 4.332 33.344 -2.445 1 98.25 213 GLN A CA 1
ATOM 1661 C C . GLN A 1 213 ? 4.766 32.031 -3.107 1 98.25 213 GLN A C 1
ATOM 1663 O O . GLN A 1 213 ? 5.867 31.953 -3.656 1 98.25 213 GLN A O 1
ATOM 1668 N N . ILE A 1 214 ? 3.939 31.047 -3.049 1 98.25 214 ILE A N 1
ATOM 1669 C CA . ILE A 1 214 ? 4.23 29.75 -3.645 1 98.25 214 ILE A CA 1
ATOM 1670 C C . ILE A 1 214 ? 4.422 29.891 -5.152 1 98.25 214 ILE A C 1
ATOM 1672 O O . ILE A 1 214 ? 5.391 29.391 -5.715 1 98.25 214 ILE A O 1
ATOM 1676 N N . THR A 1 215 ? 3.539 30.625 -5.773 1 97.5 215 THR A N 1
ATOM 1677 C CA . THR A 1 215 ? 3.598 30.844 -7.215 1 97.5 215 THR A CA 1
ATOM 1678 C C . THR A 1 215 ? 4.816 31.672 -7.59 1 97.5 215 THR A C 1
ATOM 1680 O O . THR A 1 215 ? 5.484 31.391 -8.586 1 97.5 215 THR A O 1
ATOM 1683 N N . ASP A 1 216 ? 5.035 32.688 -6.812 1 97.81 216 ASP A N 1
ATOM 1684 C CA . ASP A 1 216 ? 6.184 33.562 -7.055 1 97.81 216 ASP A CA 1
ATOM 1685 C C . ASP A 1 216 ? 7.496 32.781 -6.941 1 97.81 216 ASP A C 1
ATOM 1687 O O . ASP A 1 216 ? 8.461 33.094 -7.637 1 97.81 216 ASP A O 1
ATOM 1691 N N . ASN A 1 217 ? 7.504 31.797 -6.055 1 97.12 217 ASN A N 1
ATOM 1692 C CA . ASN A 1 217 ? 8.688 30.969 -5.859 1 97.12 217 ASN A CA 1
ATOM 1693 C C . ASN A 1 217 ? 8.82 29.922 -6.957 1 97.12 217 ASN A C 1
ATOM 1695 O O . ASN A 1 217 ? 9.773 29.125 -6.957 1 97.12 217 ASN A O 1
ATOM 1699 N N . GLY A 1 218 ? 7.859 29.797 -7.867 1 96.94 218 GLY A N 1
ATOM 1700 C CA . GLY A 1 218 ? 7.906 28.875 -8.992 1 96.94 218 GLY A CA 1
ATOM 1701 C C . GLY A 1 218 ? 7.504 27.453 -8.617 1 96.94 218 GLY A C 1
ATOM 1702 O O . GLY A 1 218 ? 7.875 26.5 -9.297 1 96.94 218 GLY A O 1
ATOM 1703 N N . ILE A 1 219 ? 6.848 27.344 -7.496 1 97.38 219 ILE A N 1
ATOM 1704 C CA . ILE A 1 219 ? 6.434 26.031 -7.008 1 97.38 219 ILE A CA 1
ATOM 1705 C C . ILE A 1 219 ? 5.066 25.672 -7.582 1 97.38 219 ILE A C 1
ATOM 1707 O O . ILE A 1 219 ? 4.152 26.5 -7.586 1 97.38 219 ILE A O 1
ATOM 1711 N N . SER A 1 220 ? 4.938 24.453 -8.062 1 96.69 220 SER A N 1
ATOM 1712 C CA . SER A 1 220 ? 3.68 24.062 -8.68 1 96.69 220 SER A CA 1
ATOM 1713 C C . SER A 1 220 ? 3.094 22.828 -8.008 1 96.69 220 SER A C 1
ATOM 1715 O O . SER A 1 220 ? 2.131 22.234 -8.5 1 96.69 220 SER A O 1
ATOM 1717 N N . ARG A 1 221 ? 3.676 22.391 -6.922 1 98.19 221 ARG A N 1
ATOM 1718 C CA . ARG A 1 221 ? 3.18 21.219 -6.199 1 98.19 221 ARG A CA 1
ATOM 1719 C C . ARG A 1 221 ? 3.152 21.484 -4.699 1 98.19 221 ARG A C 1
ATOM 1721 O O . ARG A 1 221 ? 4.148 21.922 -4.121 1 98.19 221 ARG A O 1
ATOM 1728 N N . ILE A 1 222 ? 2.074 21.188 -4.09 1 98.81 222 ILE A N 1
ATOM 1729 C CA . ILE A 1 222 ? 1.9 21.391 -2.656 1 98.81 222 ILE A CA 1
ATOM 1730 C C . ILE A 1 222 ? 1.63 20.047 -1.981 1 98.81 222 ILE A C 1
ATOM 1732 O O . ILE A 1 222 ? 0.824 19.25 -2.469 1 98.81 222 ILE A O 1
ATOM 1736 N N . HIS A 1 223 ? 2.369 19.75 -0.958 1 98.94 223 HIS A N 1
ATOM 1737 C CA . HIS A 1 223 ? 1.955 18.75 0.024 1 98.94 223 HIS A CA 1
ATOM 1738 C C . HIS A 1 223 ? 1.191 19.391 1.175 1 98.94 223 HIS A C 1
ATOM 1740 O O . HIS A 1 223 ? 1.728 20.25 1.876 1 98.94 223 HIS A O 1
ATOM 1746 N N . LEU A 1 224 ? -0.038 19 1.339 1 98.94 224 LEU A N 1
ATOM 1747 C CA . LEU A 1 224 ? -0.877 19.531 2.408 1 98.94 224 LEU A CA 1
ATOM 1748 C C . LEU A 1 224 ? -0.95 18.562 3.576 1 98.94 224 LEU A C 1
ATOM 1750 O O . LEU A 1 224 ? -1.431 17.438 3.422 1 98.94 224 LEU A O 1
ATOM 1754 N N . SER A 1 225 ? -0.426 18.938 4.691 1 98.88 225 SER A N 1
ATOM 1755 C CA . SER A 1 225 ? -0.542 18.141 5.906 1 98.88 225 SER A CA 1
ATOM 1756 C C . SER A 1 225 ? -1.535 18.766 6.883 1 98.88 225 SER A C 1
ATOM 1758 O O . SER A 1 225 ? -1.294 19.859 7.414 1 98.88 225 SER A O 1
ATOM 1760 N N . PHE A 1 226 ? -2.625 18.078 7.109 1 98.88 226 PHE A N 1
ATOM 1761 C CA . PHE A 1 226 ? -3.734 18.609 7.895 1 98.88 226 PHE A CA 1
ATOM 1762 C C . PHE A 1 226 ? -3.902 17.828 9.195 1 98.88 226 PHE A C 1
ATOM 1764 O O . PHE A 1 226 ? -4.309 16.656 9.18 1 98.88 226 PHE A O 1
ATOM 1771 N N . ASP A 1 227 ? -3.549 18.406 10.234 1 98.75 227 ASP A N 1
ATOM 1772 C CA . ASP A 1 227 ? -3.828 17.906 11.57 1 98.75 227 ASP A CA 1
ATOM 1773 C C . ASP A 1 227 ? -5.164 18.422 12.094 1 98.75 227 ASP A C 1
ATOM 1775 O O . ASP A 1 227 ? -5.367 19.641 12.18 1 98.75 227 ASP A O 1
ATOM 1779 N N . ILE A 1 228 ? -5.996 17.578 12.57 1 98.56 228 ILE A N 1
ATOM 1780 C CA . ILE A 1 228 ? -7.352 17.984 12.93 1 98.56 228 ILE A CA 1
ATOM 1781 C C . ILE A 1 228 ? -7.312 18.859 14.18 1 98.56 228 ILE A C 1
ATOM 1783 O O . ILE A 1 228 ? -8.281 19.562 14.492 1 98.56 228 ILE A O 1
ATOM 1787 N N . ASP A 1 229 ? -6.203 18.844 14.891 1 98 229 ASP A N 1
ATOM 1788 C CA . ASP A 1 229 ? -6.152 19.656 16.109 1 98 229 ASP A CA 1
ATOM 1789 C C . ASP A 1 229 ? -5.934 21.125 15.766 1 98 229 ASP A C 1
ATOM 1791 O O . ASP A 1 229 ? -5.887 21.969 16.656 1 98 229 ASP A O 1
ATOM 1795 N N . CYS A 1 230 ? -5.836 21.484 14.453 1 98.5 230 CYS A N 1
ATOM 1796 C CA . CYS A 1 230 ? -5.891 22.875 14.039 1 98.5 230 CYS A CA 1
ATOM 1797 C C . CYS A 1 230 ? -7.23 23.5 14.391 1 98.5 230 CYS A C 1
ATOM 1799 O O . CYS A 1 230 ? -7.336 24.719 14.539 1 98.5 230 CYS A O 1
ATOM 1801 N N . LEU A 1 231 ? -8.242 22.672 14.516 1 98.44 231 LEU A N 1
ATOM 1802 C CA . LEU A 1 231 ? -9.57 23.109 14.93 1 98.44 231 LEU A CA 1
ATOM 1803 C C . LEU A 1 231 ? -9.609 23.375 16.438 1 98.44 231 LEU A C 1
ATOM 1805 O O . LEU A 1 231 ? -8.773 22.844 17.172 1 98.44 231 LEU A O 1
ATOM 1809 N N . ASP A 1 232 ? -10.586 24.172 16.812 1 98.31 232 ASP A N 1
ATOM 1810 C CA . ASP A 1 232 ? -10.789 24.375 18.25 1 98.31 232 ASP A CA 1
ATOM 1811 C C . ASP A 1 232 ? -11.047 23.047 18.969 1 98.31 232 ASP A C 1
ATOM 1813 O O . ASP A 1 232 ? -11.75 22.188 18.438 1 98.31 232 ASP A O 1
ATOM 1817 N N . SER A 1 233 ? -10.531 22.953 20.125 1 97.5 233 SER A N 1
ATOM 1818 C CA . SER A 1 233 ? -10.555 21.688 20.859 1 97.5 233 SER A CA 1
ATOM 1819 C C . SER A 1 233 ? -11.984 21.219 21.078 1 97.5 233 SER A C 1
ATOM 1821 O O . SER A 1 233 ? -12.234 20.016 21.172 1 97.5 233 SER A O 1
ATOM 1823 N N . ASP A 1 234 ? -12.953 22.109 21.109 1 96.5 234 ASP A N 1
ATOM 1824 C CA . ASP A 1 234 ? -14.352 21.734 21.297 1 96.5 234 ASP A CA 1
ATOM 1825 C C . ASP A 1 234 ? -14.883 20.969 20.094 1 96.5 234 ASP A C 1
ATOM 1827 O O . ASP A 1 234 ? -15.859 20.219 20.219 1 96.5 234 ASP A O 1
ATOM 1831 N N . LEU A 1 235 ? -14.266 21.125 18.969 1 96.88 235 LEU A N 1
ATOM 1832 C CA . LEU A 1 235 ? -14.719 20.516 17.719 1 96.88 235 LEU A CA 1
ATOM 1833 C C . LEU A 1 235 ? -14.062 19.141 17.516 1 96.88 235 LEU A C 1
ATOM 1835 O O . LEU A 1 235 ? -14.523 18.344 16.703 1 96.88 235 LEU A O 1
ATOM 1839 N N . VAL A 1 236 ? -12.984 18.875 18.25 1 97.38 236 VAL A N 1
ATOM 1840 C CA . VAL A 1 236 ? -12.242 17.656 18 1 97.38 236 VAL A CA 1
ATOM 1841 C C . VAL A 1 236 ? -11.867 16.984 19.328 1 97.38 236 VAL A C 1
ATOM 1843 O O . VAL A 1 236 ? -10.688 16.781 19.609 1 97.38 236 VAL A O 1
ATOM 1846 N N . PRO A 1 237 ? -12.812 16.594 20.109 1 97.19 237 PRO A N 1
ATOM 1847 C CA . PRO A 1 237 ? -12.5 15.898 21.359 1 97.19 237 PRO A CA 1
ATOM 1848 C C . PRO A 1 237 ? -11.695 14.617 21.141 1 97.19 237 PRO A C 1
ATOM 1850 O O . PRO A 1 237 ? -11.047 14.133 22.078 1 97.19 237 PRO A O 1
ATOM 1853 N N . GLY A 1 238 ? -11.781 14.031 19.938 1 97.5 238 GLY A N 1
ATOM 1854 C CA . GLY A 1 238 ? -11.086 12.789 19.625 1 97.5 238 GLY A CA 1
ATOM 1855 C C . GLY A 1 238 ? -9.695 13.008 19.062 1 97.5 238 GLY A C 1
ATOM 1856 O O . GLY A 1 238 ? -9.344 12.43 18.031 1 97.5 238 GLY A O 1
ATOM 1857 N N . THR A 1 239 ? -8.898 13.93 19.625 1 97 239 THR A N 1
ATOM 1858 C CA . THR A 1 239 ? -7.496 14.117 19.281 1 97 239 THR A CA 1
ATOM 1859 C C . THR A 1 239 ? -6.621 14.094 20.531 1 97 239 THR A C 1
ATOM 1861 O O . THR A 1 239 ? -7.109 14.305 21.641 1 97 239 THR A O 1
ATOM 1864 N N . GLY A 1 240 ? -5.355 13.805 20.391 1 94 240 GLY A N 1
ATOM 1865 C CA . GLY A 1 240 ? -4.465 13.562 21.5 1 94 240 GLY A CA 1
ATOM 1866 C C . GLY A 1 240 ? -3.896 14.836 22.109 1 94 240 GLY A C 1
ATOM 1867 O O . GLY A 1 240 ? -3.457 14.844 23.25 1 94 240 GLY A O 1
ATOM 1868 N N . THR A 1 241 ? -3.861 15.938 21.328 1 93.5 241 THR A N 1
ATOM 1869 C CA . THR A 1 241 ? -3.273 17.188 21.797 1 93.5 241 THR A CA 1
ATOM 1870 C C . THR A 1 241 ? -4.203 18.359 21.516 1 93.5 241 THR A C 1
ATOM 1872 O O . THR A 1 241 ? -3.848 19.281 20.766 1 93.5 241 THR A O 1
ATOM 1875 N N . PRO A 1 242 ? -5.328 18.375 22.219 1 94.81 242 PRO A N 1
ATOM 1876 C CA . PRO A 1 242 ? -6.293 19.453 21.969 1 94.81 242 PRO A CA 1
ATOM 1877 C C . PRO A 1 242 ? -5.793 20.812 22.438 1 94.81 242 PRO A C 1
ATOM 1879 O O . PRO A 1 242 ? -5.145 20.906 23.484 1 94.81 242 PRO A O 1
ATOM 1882 N N . VAL A 1 243 ? -6.023 21.812 21.656 1 97.12 243 VAL A N 1
ATOM 1883 C CA . VAL A 1 243 ? -5.617 23.172 21.984 1 97.12 243 VAL A CA 1
ATOM 1884 C C . VAL A 1 243 ? -6.789 24.125 21.766 1 97.12 243 VAL A C 1
ATOM 1886 O O . VAL A 1 243 ? -7.441 24.094 20.719 1 97.12 243 VAL A O 1
ATOM 1889 N N . LYS A 1 244 ? -7.078 25.016 22.703 1 97.62 244 LYS A N 1
ATOM 1890 C CA . LYS A 1 244 ? -8.18 25.969 22.609 1 97.62 244 LYS A CA 1
ATOM 1891 C C . LYS A 1 244 ? -7.859 27.094 21.625 1 97.62 244 LYS A C 1
ATOM 1893 O O . LYS A 1 244 ? -6.723 27.234 21.172 1 97.62 244 LYS A O 1
ATOM 1898 N N . ASN A 1 245 ? -8.914 27.844 21.266 1 97.75 245 ASN A N 1
ATOM 1899 C CA . ASN A 1 245 ? -8.805 29.016 20.406 1 97.75 245 ASN A CA 1
ATOM 1900 C C . ASN A 1 245 ? -8.297 28.641 19.016 1 97.75 245 ASN A C 1
ATOM 1902 O O . ASN A 1 245 ? -7.434 29.328 18.453 1 97.75 245 ASN A O 1
ATOM 1906 N N . GLY A 1 246 ? -8.797 27.484 18.578 1 98.19 246 GLY A N 1
ATOM 1907 C CA . GLY A 1 246 ? -8.445 27.031 17.25 1 98.19 246 GLY A CA 1
ATOM 1908 C C . GLY A 1 246 ? -9.383 27.562 16.172 1 98.19 246 GLY A C 1
ATOM 1909 O O . GLY A 1 246 ? -10.234 28.406 16.453 1 98.19 246 GLY A O 1
ATOM 1910 N N . MET A 1 247 ? -9.172 27.156 14.93 1 98.19 247 MET A N 1
ATOM 1911 C CA . MET A 1 247 ? -10.031 27.516 13.805 1 98.19 247 MET A CA 1
ATOM 1912 C C . MET A 1 247 ? -11.43 26.938 13.977 1 98.19 247 MET A C 1
ATOM 1914 O O . MET A 1 247 ? -11.594 25.859 14.539 1 98.19 247 MET A O 1
ATOM 1918 N N . ASN A 1 248 ? -12.367 27.672 13.57 1 97.81 248 ASN A N 1
ATOM 1919 C CA . ASN A 1 248 ? -13.703 27.094 13.484 1 97.81 248 ASN A CA 1
ATOM 1920 C C . ASN A 1 248 ? -13.898 26.312 12.18 1 97.81 248 ASN A C 1
ATOM 1922 O O . ASN A 1 248 ? -13 26.281 11.336 1 97.81 248 ASN A O 1
ATOM 1926 N N . LEU A 1 249 ? -15.016 25.703 12.055 1 97.81 249 LEU A N 1
ATOM 1927 C CA . LEU A 1 249 ? -15.266 24.797 10.938 1 97.81 249 LEU A CA 1
ATOM 1928 C C . LEU A 1 249 ? -15.312 25.562 9.617 1 97.81 249 LEU A C 1
ATOM 1930 O O . LEU A 1 249 ? -14.844 25.078 8.594 1 97.81 249 LEU A O 1
ATOM 1934 N N . GLU A 1 250 ? -15.859 26.688 9.602 1 97.94 250 GLU A N 1
ATOM 1935 C CA . GLU A 1 250 ? -15.977 27.5 8.398 1 97.94 250 GLU A CA 1
ATOM 1936 C C . GLU A 1 250 ? -14.602 27.922 7.879 1 97.94 250 GLU A C 1
ATOM 1938 O O . GLU A 1 250 ? -14.352 27.906 6.672 1 97.94 250 GLU A O 1
ATOM 1943 N N . GLN A 1 251 ? -13.797 28.312 8.773 1 98.38 251 GLN A N 1
ATOM 1944 C CA . GLN A 1 251 ? -12.438 28.688 8.414 1 98.38 251 GLN A CA 1
ATOM 1945 C C . GLN A 1 251 ? -11.688 27.5 7.816 1 98.38 251 GLN A C 1
ATOM 1947 O O . GLN A 1 251 ? -11.016 27.641 6.793 1 98.38 251 GLN A O 1
ATOM 1952 N N . ALA A 1 252 ? -11.797 26.344 8.445 1 98.56 252 ALA A N 1
ATOM 1953 C CA . ALA A 1 252 ? -11.133 2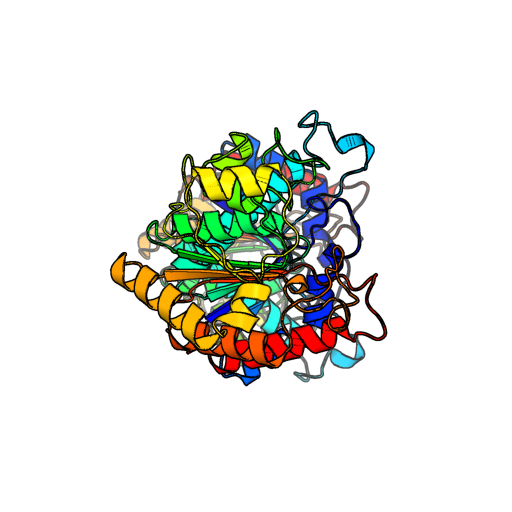5.141 7.961 1 98.56 252 ALA A CA 1
ATOM 1954 C C . ALA A 1 252 ? -11.656 24.734 6.582 1 98.56 252 ALA A C 1
ATOM 1956 O O . ALA A 1 252 ? -10.883 24.406 5.688 1 98.56 252 ALA A O 1
ATOM 1957 N N . LYS A 1 253 ? -12.938 24.766 6.449 1 98.56 253 LYS A N 1
ATOM 1958 C CA . LYS A 1 253 ? -13.555 24.422 5.172 1 98.56 253 LYS A CA 1
ATOM 1959 C C . LYS A 1 253 ? -13.109 25.391 4.074 1 98.56 253 LYS A C 1
ATOM 1961 O O . LYS A 1 253 ? -12.859 24.969 2.941 1 98.56 253 LYS A O 1
ATOM 1966 N N . TYR A 1 254 ? -13.07 26.625 4.406 1 98.69 254 TYR A N 1
ATOM 1967 C CA . TYR A 1 254 ? -12.609 27.625 3.438 1 98.69 254 TYR A CA 1
ATOM 1968 C C . TYR A 1 254 ? -11.172 27.344 3.018 1 98.69 254 TYR A C 1
ATOM 1970 O O . TYR A 1 254 ? -10.844 27.391 1.831 1 98.69 254 TYR A O 1
ATOM 1978 N N . LEU A 1 255 ? -10.328 27.125 3.99 1 98.81 255 LEU A N 1
ATOM 1979 C CA . LEU A 1 255 ? -8.922 26.828 3.742 1 98.81 255 LEU A CA 1
ATOM 1980 C C . LEU A 1 255 ? -8.789 25.641 2.785 1 98.81 255 LEU A C 1
ATOM 1982 O O . LEU A 1 255 ? -8.086 25.734 1.775 1 98.81 255 LEU A O 1
ATOM 1986 N N . LEU A 1 256 ? -9.453 24.578 3.072 1 98.75 256 LEU A N 1
ATOM 1987 C CA . LEU A 1 256 ? -9.359 23.344 2.293 1 98.75 256 LEU A CA 1
ATOM 1988 C C . LEU A 1 256 ? -9.883 23.562 0.878 1 98.75 256 LEU A C 1
ATOM 1990 O O . LEU A 1 256 ? -9.25 23.156 -0.094 1 98.75 256 LEU A O 1
ATOM 1994 N N . LYS A 1 257 ? -11.039 24.188 0.774 1 98.62 257 LYS A N 1
ATOM 1995 C CA . LYS A 1 257 ? -11.609 24.469 -0.538 1 98.62 257 LYS A CA 1
ATOM 1996 C C . LYS A 1 257 ? -10.664 25.312 -1.38 1 98.62 257 LYS A C 1
ATOM 1998 O O . LYS A 1 257 ? -10.414 25 -2.547 1 98.62 257 LYS A O 1
ATOM 2003 N N . TYR A 1 258 ? -10.172 26.391 -0.812 1 98.69 258 TYR A N 1
ATOM 2004 C CA . TYR A 1 258 ? -9.281 27.297 -1.529 1 98.69 258 TYR A CA 1
ATOM 2005 C C . TYR A 1 258 ? -8.062 26.547 -2.061 1 98.69 258 TYR A C 1
ATOM 2007 O O . TYR A 1 258 ? -7.715 26.672 -3.238 1 98.69 258 TYR A O 1
ATOM 2015 N N . LEU A 1 259 ? -7.398 25.797 -1.19 1 98.62 259 LEU A N 1
ATOM 2016 C CA . LEU A 1 259 ? -6.172 25.109 -1.564 1 98.62 259 LEU A CA 1
ATOM 2017 C C . LEU A 1 259 ? -6.438 24.094 -2.67 1 98.62 259 LEU A C 1
ATOM 2019 O O . LEU A 1 259 ? -5.656 23.969 -3.613 1 98.62 259 LEU A O 1
ATOM 2023 N N . MET A 1 260 ? -7.539 23.328 -2.543 1 98.31 260 MET A N 1
ATOM 2024 C CA . MET A 1 260 ? -7.867 22.328 -3.568 1 98.31 260 MET A CA 1
ATOM 2025 C C . MET A 1 260 ? -8.133 23.016 -4.91 1 98.31 260 MET A C 1
ATOM 2027 O O . MET A 1 260 ? -7.742 22.5 -5.957 1 98.31 260 MET A O 1
ATOM 2031 N N . GLU A 1 261 ? -8.711 24.172 -4.895 1 97.75 261 GLU A N 1
ATOM 2032 C CA . GLU A 1 261 ? -9.086 24.875 -6.117 1 97.75 261 GLU A CA 1
ATOM 2033 C C . GLU A 1 261 ? -7.867 25.469 -6.809 1 97.75 261 GLU A C 1
ATOM 2035 O O . GLU A 1 261 ? -7.922 25.812 -7.996 1 97.75 261 GLU A O 1
ATOM 2040 N N . THR A 1 262 ? -6.77 25.609 -6.07 1 97.25 262 THR A N 1
ATOM 2041 C CA . THR A 1 262 ? -5.543 26.062 -6.715 1 97.25 262 THR A CA 1
ATOM 2042 C C .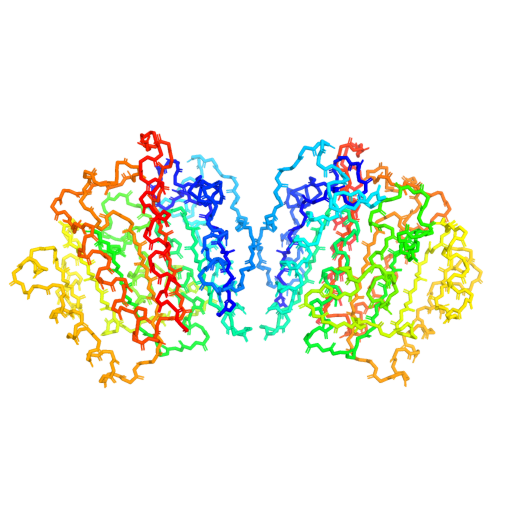 THR A 1 262 ? -5.055 25.031 -7.73 1 97.25 262 THR A C 1
ATOM 2044 O O . THR A 1 262 ? -4.254 25.359 -8.609 1 97.25 262 THR A O 1
ATOM 2047 N N . THR A 1 263 ? -5.395 23.75 -7.551 1 97.06 263 THR A N 1
ATOM 2048 C CA . THR A 1 263 ? -4.988 22.609 -8.344 1 97.06 263 THR A CA 1
ATOM 2049 C C . THR A 1 263 ? -3.514 22.281 -8.125 1 97.06 263 THR A C 1
ATOM 2051 O O . THR A 1 263 ? -2.934 21.469 -8.844 1 97.06 263 THR A O 1
ATOM 2054 N N . LEU A 1 264 ? -2.92 22.922 -7.086 1 98 264 LEU A N 1
ATOM 2055 C CA . LEU A 1 264 ? -1.498 22.719 -6.82 1 98 264 LEU A CA 1
ATOM 2056 C C . LEU A 1 264 ? -1.283 21.609 -5.801 1 98 264 LEU A C 1
ATOM 2058 O O . LEU A 1 264 ? -0.17 21.109 -5.656 1 98 264 LEU A O 1
ATOM 2062 N N . VAL A 1 265 ? -2.311 21.219 -5.02 1 98.62 265 VAL A N 1
ATOM 2063 C CA . VAL A 1 265 ? -2.172 20.172 -4.02 1 98.62 265 VAL A CA 1
ATOM 2064 C C . VAL A 1 265 ? -2.076 18.812 -4.707 1 98.62 265 VAL A C 1
ATOM 2066 O O . VAL A 1 265 ? -2.979 18.422 -5.453 1 98.62 265 VAL A O 1
ATOM 2069 N N . LYS A 1 266 ? -0.977 18.125 -4.449 1 98.44 266 LYS A N 1
ATOM 2070 C CA . LYS A 1 266 ? -0.734 16.859 -5.156 1 98.44 266 LYS A CA 1
ATOM 2071 C C . LYS A 1 266 ? -0.645 15.695 -4.184 1 98.44 266 LYS A C 1
ATOM 2073 O O . LYS A 1 266 ? -0.638 14.531 -4.598 1 98.44 266 LYS A O 1
ATOM 2078 N N . SER A 1 267 ? -0.604 15.922 -2.918 1 98.75 267 SER A N 1
ATOM 2079 C CA . SER A 1 267 ? -0.611 14.938 -1.84 1 98.75 267 SER A CA 1
ATOM 2080 C C . SER A 1 267 ? -1.123 15.547 -0.539 1 98.75 267 SER A C 1
ATOM 2082 O O . SER A 1 267 ? -1.038 16.766 -0.34 1 98.75 267 SER A O 1
ATOM 2084 N N . MET A 1 268 ? -1.637 14.688 0.369 1 98.81 268 MET A N 1
ATOM 2085 C CA . MET A 1 268 ? -2.266 15.234 1.569 1 98.81 268 MET A CA 1
ATOM 2086 C C . MET A 1 268 ? -2.193 14.234 2.723 1 98.81 268 MET A C 1
ATOM 2088 O O . MET A 1 268 ? -2.385 13.031 2.523 1 98.81 268 MET A O 1
ATOM 2092 N N . ASP A 1 269 ? -1.842 14.766 3.869 1 98.81 269 ASP A N 1
ATOM 2093 C CA . ASP A 1 269 ? -2.014 14.047 5.125 1 98.81 269 ASP A CA 1
ATOM 2094 C C . ASP A 1 269 ? -3.285 14.492 5.848 1 98.81 269 ASP A C 1
ATOM 2096 O O . ASP A 1 269 ? -3.621 15.68 5.844 1 98.81 269 ASP A O 1
ATOM 2100 N N . PHE A 1 270 ? -3.967 13.594 6.406 1 98.88 270 PHE A N 1
ATOM 2101 C CA . PHE A 1 270 ? -5.07 13.82 7.336 1 98.88 270 PHE A CA 1
ATOM 2102 C C . PHE A 1 270 ? -4.875 13.016 8.617 1 98.88 270 PHE A C 1
ATOM 2104 O O . PHE A 1 270 ? -5.059 11.797 8.625 1 98.88 270 PHE A O 1
ATOM 2111 N N . VAL A 1 271 ? -4.535 13.766 9.797 1 98.62 271 VAL A N 1
ATOM 2112 C CA . VAL A 1 271 ? -3.91 12.984 10.859 1 98.62 271 VAL A CA 1
ATOM 2113 C C . VAL A 1 271 ? -4.531 13.352 12.203 1 98.62 271 VAL A C 1
ATOM 2115 O O . VAL A 1 271 ? -5.258 14.344 12.312 1 98.62 271 VAL A O 1
ATOM 2118 N N . GLU A 1 272 ? -4.289 12.484 13.242 1 98.44 272 GLU A N 1
ATOM 2119 C CA . GLU A 1 272 ? -4.418 12.695 14.68 1 98.44 272 GLU A CA 1
ATOM 2120 C C . GLU A 1 272 ? -5.848 12.438 15.148 1 98.44 272 GLU A C 1
ATOM 2122 O O . GLU A 1 272 ? -6.223 12.828 16.266 1 98.44 272 GLU A O 1
ATOM 2127 N N . LEU A 1 273 ? -6.695 11.859 14.305 1 98.62 273 LEU A N 1
ATOM 2128 C CA . LEU A 1 273 ? -7.941 11.336 14.844 1 98.62 273 LEU A CA 1
ATOM 2129 C C . LEU A 1 273 ? -7.672 10.219 15.844 1 98.62 273 LEU A C 1
ATOM 2131 O O . LEU A 1 273 ? -6.984 9.242 15.523 1 98.62 273 LEU A O 1
ATOM 2135 N N . ASN A 1 274 ? -8.141 10.359 17.031 1 98.56 274 ASN A N 1
ATOM 2136 C CA . ASN A 1 274 ? -8 9.352 18.078 1 98.56 274 ASN A CA 1
ATOM 2137 C C . ASN A 1 274 ? -9.359 8.805 18.516 1 98.56 274 ASN A C 1
ATOM 2139 O O . ASN A 1 274 ? -9.969 9.312 19.469 1 98.56 274 ASN A O 1
ATOM 2143 N N . PRO A 1 275 ? -9.742 7.684 17.969 1 98.31 275 PRO A N 1
ATOM 2144 C CA . PRO A 1 275 ? -11.062 7.113 18.266 1 98.31 275 PRO A CA 1
ATOM 2145 C C . PRO A 1 275 ? -11.234 6.762 19.75 1 98.31 275 PRO A C 1
ATOM 2147 O O . PRO A 1 275 ? -12.359 6.754 20.25 1 98.31 275 PRO A O 1
ATOM 2150 N N . MET A 1 276 ? -10.156 6.516 20.469 1 97.81 276 MET A N 1
ATOM 2151 C CA . MET A 1 276 ? -10.227 6.129 21.875 1 97.81 276 MET A CA 1
ATOM 2152 C C . MET A 1 276 ? -10.625 7.312 22.734 1 97.81 276 MET A C 1
ATOM 2154 O O . MET A 1 276 ? -11.156 7.133 23.844 1 97.81 276 MET A O 1
ATOM 2158 N N . LEU A 1 277 ? -10.336 8.477 22.266 1 97.81 277 LEU A N 1
ATOM 2159 C CA . LEU A 1 277 ? -10.641 9.688 23.016 1 97.81 277 LEU A CA 1
ATOM 2160 C C . LEU A 1 277 ? -11.945 10.312 22.547 1 97.81 277 LEU A C 1
ATOM 2162 O O . LEU A 1 277 ? -12.5 11.188 23.219 1 97.81 277 LEU A O 1
ATOM 2166 N N . ASP A 1 278 ? -12.383 9.852 21.406 1 97.62 278 ASP A N 1
ATOM 2167 C CA . ASP A 1 278 ? -13.562 10.438 20.781 1 97.62 278 ASP A CA 1
ATOM 2168 C C . ASP A 1 278 ? -14.828 10.102 21.562 1 97.62 278 ASP A C 1
ATOM 2170 O O . ASP A 1 278 ? -14.82 9.219 22.422 1 97.62 278 ASP A O 1
ATOM 2174 N N . LYS A 1 279 ? -15.844 10.93 21.391 1 96.12 279 LYS A N 1
ATOM 2175 C CA . LYS A 1 279 ? -17.141 10.711 22.031 1 96.12 279 LYS A CA 1
ATOM 2176 C C . LYS A 1 279 ? -18.25 10.594 20.984 1 96.12 279 LYS A C 1
ATOM 2178 O O . LYS A 1 279 ? -18.531 11.555 20.266 1 96.12 279 LYS A O 1
ATOM 2183 N N . ASN A 1 280 ? -18.859 9.398 20.953 1 97 280 ASN A N 1
ATOM 2184 C CA . ASN A 1 280 ? -20 9.148 20.062 1 97 280 ASN A CA 1
ATOM 2185 C C . ASN A 1 280 ? -19.641 9.43 18.609 1 97 280 ASN A C 1
ATOM 2187 O O . ASN A 1 280 ? -20.438 10.008 17.875 1 97 280 ASN A O 1
ATOM 2191 N N . ASP A 1 281 ? -18.422 9.227 18.234 1 97.81 281 ASP A N 1
ATOM 2192 C CA . ASP A 1 281 ? -17.891 9.375 16.875 1 97.81 281 ASP A CA 1
ATOM 2193 C C . ASP A 1 281 ? -18.016 10.82 16.391 1 97.81 281 ASP A C 1
ATOM 2195 O O . ASP A 1 281 ? -18.078 11.086 15.195 1 97.81 281 ASP A O 1
ATOM 2199 N N . PHE A 1 282 ? -18.094 11.703 17.344 1 98.19 282 PHE A N 1
ATOM 2200 C CA . PHE A 1 282 ? -18.25 13.117 17.016 1 98.19 282 PHE A CA 1
ATOM 2201 C C . PHE A 1 282 ? -17.094 13.609 16.156 1 98.19 282 PHE A C 1
ATOM 2203 O O . PHE A 1 282 ? -17.312 14.188 15.086 1 98.19 282 PHE A O 1
ATOM 2210 N N . THR A 1 283 ? -15.914 13.422 16.562 1 98.44 283 THR A N 1
ATOM 2211 C CA . THR A 1 283 ? -14.742 13.852 15.82 1 98.44 283 THR A CA 1
ATOM 2212 C C . THR A 1 283 ? -14.609 13.086 14.508 1 98.44 283 THR A C 1
ATOM 2214 O O . THR A 1 283 ? -14.281 13.664 13.477 1 98.44 283 THR A O 1
ATOM 2217 N N . ALA A 1 284 ? -14.812 11.781 14.57 1 98.5 284 ALA A N 1
ATOM 2218 C CA . ALA A 1 284 ? -14.742 10.953 13.367 1 98.5 284 ALA A CA 1
ATOM 2219 C C . ALA A 1 284 ? -15.711 11.453 12.305 1 98.5 284 ALA A C 1
ATOM 2221 O O . ALA A 1 284 ? -15.367 11.531 11.125 1 98.5 284 ALA A O 1
ATOM 2222 N N . ASP A 1 285 ? -16.938 11.773 12.734 1 98.44 285 ASP A N 1
ATOM 2223 C CA . ASP A 1 285 ? -17.938 12.289 11.805 1 98.44 285 ASP A CA 1
ATOM 2224 C C . ASP A 1 285 ? -17.484 13.625 11.211 1 98.44 285 ASP A C 1
ATOM 2226 O O . ASP A 1 285 ? -17.672 13.875 10.016 1 98.44 285 ASP A O 1
ATOM 2230 N N . MET A 1 286 ? -16.953 14.445 12.031 1 97.75 286 MET A N 1
ATOM 2231 C CA . MET A 1 286 ? -16.422 15.727 11.578 1 97.75 286 MET A CA 1
ATOM 2232 C C . MET A 1 286 ? -15.312 15.516 10.562 1 97.75 286 MET A C 1
ATOM 2234 O O . MET A 1 286 ? -15.25 16.219 9.547 1 97.75 286 MET A O 1
ATOM 2238 N N . CYS A 1 287 ? -14.414 14.594 10.789 1 98.56 287 CYS A N 1
ATOM 2239 C CA . CYS A 1 287 ? -13.32 14.273 9.875 1 98.56 287 CYS A CA 1
ATOM 2240 C C . CYS A 1 287 ? -13.859 13.852 8.516 1 98.56 287 CYS A C 1
ATOM 2242 O O . CYS A 1 287 ? -13.383 14.328 7.48 1 98.56 287 CYS A O 1
ATOM 2244 N N . ILE A 1 288 ? -14.852 12.992 8.523 1 98.44 288 ILE A N 1
ATOM 2245 C CA . ILE A 1 288 ? -15.438 12.492 7.285 1 98.44 288 ILE A CA 1
ATOM 2246 C C . ILE A 1 288 ? -16.094 13.641 6.52 1 98.44 288 ILE A C 1
ATOM 2248 O O . ILE A 1 288 ? -15.977 13.719 5.293 1 98.44 288 ILE A O 1
ATOM 2252 N N . ASP A 1 289 ? -16.719 14.523 7.238 1 98.19 289 ASP A N 1
ATOM 2253 C CA . ASP A 1 289 ? -17.328 15.703 6.621 1 98.19 289 ASP A CA 1
ATOM 2254 C C . ASP A 1 289 ? -16.266 16.578 5.961 1 98.19 289 ASP A C 1
ATOM 2256 O O . ASP A 1 289 ? -16.484 17.094 4.859 1 98.19 289 ASP A O 1
ATOM 2260 N N . LEU A 1 290 ? -15.219 16.781 6.629 1 98.62 290 LEU A N 1
ATOM 2261 C CA . LEU A 1 290 ? -14.141 17.609 6.094 1 98.62 290 LEU A CA 1
ATOM 2262 C C . LEU A 1 290 ? -13.516 16.953 4.867 1 98.62 290 LEU A C 1
ATOM 2264 O O . LEU A 1 290 ? -13.188 17.641 3.893 1 98.62 290 LEU A O 1
ATOM 2268 N N . ILE A 1 291 ? -13.32 15.656 4.93 1 98.62 291 ILE A N 1
ATOM 2269 C CA . ILE A 1 291 ? -12.758 14.93 3.797 1 98.62 291 ILE A CA 1
ATOM 2270 C C . ILE A 1 291 ? -13.711 15.016 2.605 1 98.62 291 ILE A C 1
ATOM 2272 O O . ILE A 1 291 ? -13.281 15.266 1.476 1 98.62 291 ILE A O 1
ATOM 2276 N N . ASP A 1 292 ? -14.992 14.805 2.85 1 98.5 292 ASP A N 1
ATOM 2277 C CA . ASP A 1 292 ? -16 14.945 1.805 1 98.5 292 ASP A CA 1
ATOM 2278 C C . ASP A 1 292 ? -15.93 16.328 1.146 1 98.5 292 ASP A C 1
ATOM 2280 O O . ASP A 1 292 ? -15.852 16.422 -0.08 1 98.5 292 ASP A O 1
ATOM 2284 N N . TRP A 1 293 ? -15.891 17.312 1.995 1 98.25 293 TRP A N 1
ATOM 2285 C CA . TRP A 1 293 ? -15.797 18.703 1.539 1 98.25 293 TRP A CA 1
ATOM 2286 C C . TRP A 1 293 ? -14.531 18.922 0.717 1 98.25 293 TRP A C 1
ATOM 2288 O O . TRP A 1 293 ? -14.586 19.5 -0.373 1 98.25 293 TRP A O 1
ATOM 2298 N N . THR A 1 294 ? -13.422 18.484 1.187 1 98.5 294 THR A N 1
ATOM 2299 C CA . THR A 1 294 ? -12.117 18.688 0.569 1 98.5 294 THR A CA 1
ATOM 2300 C C . THR A 1 294 ? -12.078 18.078 -0.826 1 98.5 294 THR A C 1
ATOM 2302 O O . THR A 1 294 ? -11.68 18.734 -1.79 1 98.5 294 THR A O 1
ATOM 2305 N N . PHE A 1 295 ? -12.531 16.906 -1.024 1 98.06 295 PHE A N 1
ATOM 2306 C CA . PHE A 1 295 ? -12.336 16.156 -2.26 1 98.06 295 PHE A CA 1
ATOM 2307 C C . PHE A 1 295 ? -13.469 16.422 -3.244 1 98.06 295 PHE A C 1
ATOM 2309 O O . PHE A 1 295 ? -13.398 16.016 -4.406 1 98.06 295 PHE A O 1
ATOM 2316 N N . LYS A 1 296 ? -14.523 17.125 -2.723 1 97.38 296 LYS A N 1
ATOM 2317 C CA . LYS A 1 296 ? -15.492 17.703 -3.648 1 97.38 296 LYS A CA 1
ATOM 2318 C C . LYS A 1 296 ? -14.836 18.734 -4.555 1 97.38 296 LYS A C 1
ATOM 2320 O O . LYS A 1 296 ? -15.25 18.922 -5.703 1 97.38 296 LYS A O 1
ATOM 2325 N N . TYR A 1 297 ? -13.812 19.312 -4.02 1 96.75 297 TYR A N 1
ATOM 2326 C CA . TYR A 1 297 ? -13.227 20.438 -4.738 1 96.75 297 TYR A CA 1
ATOM 2327 C C . TYR A 1 297 ? -11.898 20.047 -5.371 1 96.75 297 TYR A C 1
ATOM 2329 O O . TYR A 1 297 ? -11.305 20.828 -6.117 1 96.75 297 TYR A O 1
ATOM 2337 N N . LEU A 1 298 ? -11.43 18.828 -5.055 1 92.19 298 LEU A N 1
ATOM 2338 C CA . LEU A 1 298 ? -10.242 18.344 -5.742 1 92.19 298 LEU A CA 1
ATOM 2339 C C . LEU A 1 298 ? -10.57 17.938 -7.176 1 92.19 298 LEU A C 1
ATOM 2341 O O . LEU A 1 298 ? -11.469 17.141 -7.406 1 92.19 298 LEU A O 1
ATOM 2345 N N . LYS A 1 299 ? -9.992 18.625 -8.18 1 83.25 299 LYS A N 1
ATOM 2346 C CA . LYS A 1 299 ? -10.258 18.312 -9.586 1 83.25 299 LYS A CA 1
ATOM 2347 C C . LYS A 1 299 ? -9.008 17.766 -10.266 1 83.25 299 LYS A C 1
ATOM 2349 O O . LYS A 1 299 ? -7.887 18.125 -9.906 1 83.25 299 LYS A O 1
ATOM 2354 N N . MET B 1 1 ? 18.031 -4.527 -5.594 1 94.5 1 MET B N 1
ATOM 2355 C CA . MET B 1 1 ? 16.812 -3.996 -6.168 1 94.5 1 MET B CA 1
ATOM 2356 C C . MET B 1 1 ? 15.891 -3.447 -5.078 1 94.5 1 MET B C 1
ATOM 2358 O O . MET B 1 1 ? 16.031 -3.812 -3.908 1 94.5 1 MET B O 1
ATOM 2362 N N . ASN B 1 2 ? 14.992 -2.477 -5.395 1 97.69 2 ASN B N 1
ATOM 2363 C CA . ASN B 1 2 ? 13.906 -2.064 -4.512 1 97.69 2 ASN B CA 1
ATOM 2364 C C . ASN B 1 2 ? 12.727 -3.031 -4.59 1 97.69 2 ASN B C 1
ATOM 2366 O O . ASN B 1 2 ? 12.188 -3.277 -5.672 1 97.69 2 ASN B O 1
ATOM 2370 N N . ILE B 1 3 ? 12.398 -3.6 -3.482 1 98.62 3 ILE B N 1
ATOM 2371 C CA . ILE B 1 3 ? 11.281 -4.539 -3.408 1 98.62 3 ILE B CA 1
ATOM 2372 C C . ILE B 1 3 ? 10.133 -3.916 -2.621 1 98.62 3 ILE B C 1
ATOM 2374 O O . ILE B 1 3 ? 10.328 -3.441 -1.499 1 98.62 3 ILE B O 1
ATOM 2378 N N . ASN B 1 4 ? 9.008 -3.811 -3.24 1 98.81 4 ASN B N 1
ATOM 2379 C CA . ASN B 1 4 ? 7.789 -3.488 -2.51 1 98.81 4 ASN B CA 1
ATOM 2380 C C . ASN B 1 4 ? 7.082 -4.746 -2.014 1 98.81 4 ASN B C 1
ATOM 2382 O O . ASN B 1 4 ? 6.594 -5.547 -2.814 1 98.81 4 ASN B O 1
ATOM 2386 N N . LEU B 1 5 ? 7.102 -4.934 -0.695 1 98.88 5 LEU B N 1
ATOM 2387 C CA . LEU B 1 5 ? 6.426 -6.066 -0.069 1 98.88 5 LEU B CA 1
ATOM 2388 C C . LEU B 1 5 ? 4.953 -5.75 0.177 1 98.88 5 LEU B C 1
ATOM 2390 O O . LEU B 1 5 ? 4.629 -4.852 0.957 1 98.88 5 LEU B O 1
ATOM 2394 N N . ILE B 1 6 ? 4.043 -6.5 -0.531 1 98.88 6 ILE B N 1
ATOM 2395 C CA . ILE B 1 6 ? 2.611 -6.223 -0.501 1 98.88 6 ILE B CA 1
ATOM 2396 C C . ILE B 1 6 ? 1.861 -7.441 0.03 1 98.88 6 ILE B C 1
ATOM 2398 O O . ILE B 1 6 ? 1.908 -8.516 -0.571 1 98.88 6 ILE B O 1
ATOM 2402 N N . GLY B 1 7 ? 1.185 -7.27 1.166 1 98.88 7 GLY B N 1
ATOM 2403 C CA . GLY B 1 7 ? 0.389 -8.359 1.716 1 98.88 7 GLY B CA 1
ATOM 2404 C C . GLY B 1 7 ? -1.058 -8.328 1.261 1 98.88 7 GLY B C 1
ATOM 2405 O O . GLY B 1 7 ? -1.666 -7.258 1.18 1 98.88 7 GLY B O 1
ATOM 2406 N N . VAL B 1 8 ? -1.602 -9.453 0.914 1 98.75 8 VAL B N 1
ATOM 2407 C CA . VAL B 1 8 ? -3.014 -9.602 0.574 1 98.75 8 VAL B CA 1
ATOM 2408 C C . VAL B 1 8 ? -3.66 -10.633 1.489 1 98.75 8 VAL B C 1
ATOM 2410 O O . VAL B 1 8 ? -3.711 -11.82 1.154 1 98.75 8 VAL B O 1
ATOM 2413 N N . PRO B 1 9 ? -4.246 -10.195 2.592 1 98.38 9 PRO B N 1
ATOM 2414 C CA . PRO B 1 9 ? -4.824 -11.117 3.568 1 98.38 9 PRO B CA 1
ATOM 2415 C C . PRO B 1 9 ? -6.258 -11.516 3.227 1 98.38 9 PRO B C 1
ATOM 2417 O O . PRO B 1 9 ? -7.191 -11.164 3.953 1 98.38 9 PRO B O 1
ATOM 2420 N N . MET B 1 10 ? -6.441 -12.305 2.193 1 97.62 10 MET B N 1
ATOM 2421 C CA . MET B 1 10 ? -7.77 -12.648 1.698 1 97.62 10 MET B CA 1
ATOM 2422 C C . MET B 1 10 ? -7.922 -14.156 1.558 1 97.62 10 MET B C 1
ATOM 2424 O O . MET B 1 10 ? -7.035 -14.828 1.024 1 97.62 10 MET B O 1
ATOM 2428 N N . PHE B 1 11 ? -9.023 -14.641 2.084 1 97 11 PHE B N 1
ATOM 2429 C CA . PHE B 1 11 ? -9.328 -16.062 1.942 1 97 11 PHE B CA 1
ATOM 2430 C C . PHE B 1 11 ? -10.594 -16.25 1.114 1 97 11 PHE B C 1
ATOM 2432 O O . PHE B 1 11 ? -11.008 -17.391 0.872 1 97 11 PHE B O 1
ATOM 2439 N N . PHE B 1 12 ? -11.25 -15.258 0.654 1 95.94 12 PHE B N 1
ATOM 2440 C CA . PHE B 1 12 ? -12.555 -15.273 0.002 1 95.94 12 PHE B CA 1
ATOM 2441 C C . PHE B 1 12 ? -12.523 -16.156 -1.241 1 95.94 12 PHE B C 1
ATOM 2443 O O . PHE B 1 12 ? -13.508 -16.828 -1.561 1 95.94 12 PHE B O 1
ATOM 2450 N N . GLY B 1 13 ? -11.43 -16.141 -1.933 1 95.19 13 GLY B N 1
ATOM 2451 C CA . GLY B 1 13 ? -11.328 -16.891 -3.176 1 95.19 13 GLY B CA 1
ATOM 2452 C C . GLY B 1 13 ? -11.414 -18.391 -2.975 1 95.19 13 GLY B C 1
ATOM 2453 O O . GLY B 1 13 ? -11.891 -19.109 -3.855 1 95.19 13 GLY B O 1
ATOM 2454 N N . SER B 1 14 ? -10.898 -18.859 -1.854 1 94.25 14 SER B N 1
ATOM 2455 C CA . SER B 1 14 ? -10.891 -20.281 -1.572 1 94.25 14 SER B CA 1
ATOM 2456 C C . SER B 1 14 ? -12.023 -20.672 -0.621 1 94.25 14 SER B C 1
ATOM 2458 O O . SER B 1 14 ? -12.344 -21.844 -0.472 1 94.25 14 SER B O 1
ATOM 2460 N N . ASP B 1 15 ? -12.625 -19.703 0.047 1 94 15 ASP B N 1
ATOM 2461 C CA . ASP B 1 15 ? -13.672 -19.891 1.047 1 94 15 ASP B CA 1
ATOM 2462 C C . ASP B 1 15 ? -13.203 -20.797 2.18 1 94 15 ASP B C 1
ATOM 2464 O O . ASP B 1 15 ? -13.938 -21.688 2.619 1 94 15 ASP B O 1
ATOM 2468 N N . LYS B 1 16 ? -11.969 -20.766 2.455 1 93.38 16 LYS B N 1
ATOM 2469 C CA . LYS B 1 16 ? -11.305 -21.469 3.549 1 93.38 16 LYS B CA 1
ATOM 2470 C C . LYS B 1 16 ? -10.406 -20.531 4.352 1 93.38 16 LYS B C 1
ATOM 2472 O O . LYS B 1 16 ? -9.406 -20.031 3.836 1 93.38 16 LYS B O 1
ATOM 2477 N N . LYS B 1 17 ? -10.781 -20.328 5.598 1 94.69 17 LYS B N 1
ATOM 2478 C CA . LYS B 1 17 ? -10.055 -19.391 6.445 1 94.69 17 LYS B CA 1
ATOM 2479 C C . LYS B 1 17 ? -8.641 -19.891 6.734 1 94.69 17 LYS B C 1
ATOM 2481 O O . LYS B 1 17 ? -8.367 -21.094 6.633 1 94.69 17 LYS B O 1
ATOM 2486 N N . GLY B 1 18 ? -7.785 -19 7.078 1 97.44 18 GLY B N 1
ATOM 2487 C CA . GLY B 1 18 ? -6.438 -19.344 7.496 1 97.44 18 GLY B CA 1
ATOM 2488 C C . GLY B 1 18 ? -5.363 -18.703 6.645 1 97.44 18 GLY B C 1
ATOM 2489 O O . GLY B 1 18 ? -4.367 -18.188 7.172 1 97.44 18 GLY B O 1
ATOM 2490 N N . VAL B 1 19 ? -5.59 -18.672 5.316 1 97.62 19 VAL B N 1
ATOM 2491 C CA . VAL B 1 19 ? -4.586 -18.172 4.383 1 97.62 19 VAL B CA 1
ATOM 2492 C C . VAL B 1 19 ? -4.445 -16.656 4.543 1 97.62 19 VAL B C 1
ATOM 2494 O O . VAL B 1 19 ? -3.408 -16.094 4.199 1 97.62 19 VAL B O 1
ATOM 2497 N N . GLU B 1 20 ? -5.527 -15.977 5.059 1 97.69 20 GLU B N 1
ATOM 2498 C CA . GLU B 1 20 ? -5.477 -14.531 5.281 1 97.69 20 GLU B CA 1
ATOM 2499 C C . GLU B 1 20 ? -4.414 -14.172 6.316 1 97.69 20 GLU B C 1
ATOM 2501 O O . GLU B 1 20 ? -3.998 -13.016 6.41 1 97.69 20 GLU B O 1
ATOM 2506 N N . PHE B 1 21 ? -3.922 -15.164 7.059 1 98.06 21 PHE B N 1
ATOM 2507 C CA . PHE B 1 21 ? -2.914 -14.922 8.086 1 98.06 21 PHE B CA 1
ATOM 2508 C C . PHE B 1 21 ? -1.512 -15.133 7.527 1 98.06 21 PHE B C 1
ATOM 2510 O O . PHE B 1 21 ? -0.52 -14.844 8.195 1 98.06 21 PHE B O 1
ATOM 2517 N N . GLY B 1 22 ? -1.391 -15.609 6.32 1 98.38 22 GLY B N 1
ATOM 2518 C CA . GLY B 1 22 ? -0.117 -15.906 5.684 1 98.38 22 GLY B CA 1
ATOM 2519 C C . GLY B 1 22 ? 0.828 -14.719 5.652 1 98.38 22 GLY B C 1
ATOM 2520 O O . GLY B 1 22 ? 1.977 -14.828 6.09 1 98.38 22 GLY B O 1
ATOM 2521 N N . PRO B 1 23 ? 0.361 -13.57 5.188 1 98.62 23 PRO B N 1
ATOM 2522 C CA . PRO B 1 23 ? 1.242 -12.398 5.086 1 98.62 23 PRO B CA 1
ATOM 2523 C C . PRO B 1 23 ? 1.878 -12.023 6.422 1 98.62 23 PRO B C 1
ATOM 2525 O O . PRO B 1 23 ? 3.096 -11.844 6.5 1 98.62 23 PRO B O 1
ATOM 2528 N N . ASN B 1 24 ? 1.104 -11.984 7.461 1 98 24 ASN B N 1
ATOM 2529 C CA . ASN B 1 24 ? 1.644 -11.602 8.766 1 98 24 ASN B CA 1
ATOM 2530 C C . ASN B 1 24 ? 2.574 -12.672 9.32 1 98 24 ASN B C 1
ATOM 2532 O O . ASN B 1 24 ? 3.547 -12.359 10.008 1 98 24 ASN B O 1
ATOM 2536 N N . LYS B 1 25 ? 2.211 -13.914 9.07 1 98.38 25 LYS B N 1
ATOM 2537 C CA . LYS B 1 25 ? 3.084 -14.992 9.516 1 98.38 25 LYS B CA 1
ATOM 2538 C C . LYS B 1 25 ? 4.469 -14.883 8.883 1 98.38 25 LYS B C 1
ATOM 2540 O O . LYS B 1 25 ? 5.484 -15.055 9.555 1 98.38 25 LYS B O 1
ATOM 2545 N N . LEU B 1 26 ? 4.52 -14.594 7.598 1 98.62 26 LEU B N 1
ATOM 2546 C CA . LEU B 1 26 ? 5.797 -14.438 6.914 1 98.62 26 LEU B CA 1
ATOM 2547 C C . LEU B 1 26 ? 6.57 -13.25 7.477 1 98.62 26 LEU B C 1
ATOM 2549 O O . LEU B 1 26 ? 7.797 -13.305 7.598 1 98.62 26 LEU B O 1
ATOM 2553 N N . ARG B 1 27 ? 5.863 -12.156 7.801 1 98.19 27 ARG B N 1
ATOM 2554 C CA . ARG B 1 27 ? 6.508 -11.008 8.438 1 98.19 27 ARG B CA 1
ATOM 2555 C C . ARG B 1 27 ? 7.094 -11.398 9.797 1 98.19 27 ARG B C 1
ATOM 2557 O O . ARG B 1 27 ? 8.219 -11.016 10.117 1 98.19 27 ARG B O 1
ATOM 2564 N N . GLU B 1 28 ? 6.293 -12.141 10.531 1 97.19 28 GLU B N 1
ATOM 2565 C CA . GLU B 1 28 ? 6.746 -12.625 11.828 1 97.19 28 GLU B CA 1
ATOM 2566 C C . GLU B 1 28 ? 8.023 -13.453 11.695 1 97.19 28 GLU B C 1
ATOM 2568 O O . GLU B 1 28 ? 8.898 -13.406 12.562 1 97.19 28 GLU B O 1
ATOM 2573 N N . LYS B 1 29 ? 8.078 -14.188 10.625 1 97.94 29 LYS B N 1
ATOM 2574 C CA . LYS B 1 29 ? 9.211 -15.07 10.391 1 97.94 29 LYS B CA 1
ATOM 2575 C C . LYS B 1 29 ? 10.398 -14.297 9.812 1 97.94 29 LYS B C 1
ATOM 2577 O O . LYS B 1 29 ? 11.445 -14.883 9.531 1 97.94 29 LYS B O 1
ATOM 2582 N N . GLY B 1 30 ? 10.266 -12.977 9.602 1 97.62 30 GLY B N 1
ATOM 2583 C CA . GLY B 1 30 ? 11.398 -12.133 9.273 1 97.62 30 GLY B CA 1
ATOM 2584 C C . GLY B 1 30 ? 11.625 -12 7.777 1 97.62 30 GLY B C 1
ATOM 2585 O O . GLY B 1 30 ? 12.773 -11.938 7.32 1 97.62 30 GLY B O 1
ATOM 2586 N N . ILE B 1 31 ? 10.578 -12.008 7.008 1 98.44 31 ILE B N 1
ATOM 2587 C CA . ILE B 1 31 ? 10.703 -11.953 5.555 1 98.44 31 ILE B CA 1
ATOM 2588 C C . ILE B 1 31 ? 11.484 -10.703 5.152 1 98.44 31 ILE B C 1
ATOM 2590 O O . ILE B 1 31 ? 12.312 -10.75 4.238 1 98.44 31 ILE B O 1
ATOM 2594 N N . LYS B 1 32 ? 11.242 -9.578 5.723 1 98 32 LYS B N 1
ATOM 2595 C CA . LYS B 1 32 ? 11.938 -8.336 5.371 1 98 32 LYS B CA 1
ATOM 2596 C C . LYS B 1 32 ? 13.438 -8.469 5.609 1 98 32 LYS B C 1
ATOM 2598 O O . LYS B 1 32 ? 14.242 -8.055 4.773 1 98 32 LYS B O 1
ATOM 2603 N N . GLU B 1 33 ? 13.773 -8.984 6.75 1 97.19 33 GLU B N 1
ATOM 2604 C CA . GLU B 1 33 ? 15.18 -9.156 7.113 1 97.19 33 GLU B CA 1
ATOM 2605 C C . GLU B 1 33 ? 15.898 -10.062 6.121 1 97.19 33 GLU B C 1
ATOM 2607 O O . GLU B 1 33 ? 17.031 -9.789 5.723 1 97.19 33 GLU B O 1
ATOM 2612 N N . ILE B 1 34 ? 15.219 -11.078 5.762 1 97.44 34 ILE B N 1
ATOM 2613 C CA . ILE B 1 34 ? 15.805 -12.055 4.848 1 97.44 34 ILE B CA 1
ATOM 2614 C C . ILE B 1 34 ? 16.047 -11.406 3.488 1 97.44 34 ILE B C 1
ATOM 2616 O O . ILE B 1 34 ? 17.109 -11.594 2.887 1 97.44 34 ILE B O 1
ATOM 2620 N N . LEU B 1 35 ? 15.086 -10.648 2.984 1 98.19 35 LEU B N 1
ATOM 2621 C CA . LEU B 1 35 ? 15.219 -9.969 1.701 1 98.19 35 LEU B CA 1
ATOM 2622 C C . LEU B 1 35 ? 16.328 -8.922 1.756 1 98.19 35 LEU B C 1
ATOM 2624 O O . LEU B 1 35 ? 17.109 -8.789 0.81 1 98.19 35 LEU B O 1
ATOM 2628 N N . THR B 1 36 ? 16.406 -8.242 2.84 1 97.62 36 THR B N 1
ATOM 2629 C CA . THR B 1 36 ? 17.422 -7.211 3.021 1 97.62 36 THR B CA 1
ATOM 2630 C C . THR B 1 36 ? 18.812 -7.824 3.082 1 97.62 36 THR B C 1
ATOM 2632 O O . THR B 1 36 ? 19.766 -7.246 2.566 1 97.62 36 THR B O 1
ATOM 2635 N N . LYS B 1 37 ? 18.922 -8.945 3.758 1 96.38 37 LYS B N 1
ATOM 2636 C CA . LYS B 1 37 ? 20.203 -9.656 3.855 1 96.38 37 LYS B CA 1
ATOM 2637 C C . LYS B 1 37 ? 20.719 -10.047 2.473 1 96.38 37 LYS B C 1
ATOM 2639 O O . LYS B 1 37 ? 21.922 -10.148 2.264 1 96.38 37 LYS B O 1
ATOM 2644 N N . ASN B 1 38 ? 19.828 -10.289 1.543 1 95.88 38 ASN B N 1
ATOM 2645 C CA . ASN B 1 38 ? 20.188 -10.633 0.172 1 95.88 38 ASN B CA 1
ATOM 2646 C C . ASN B 1 38 ? 20.438 -9.383 -0.669 1 95.88 38 ASN B C 1
ATOM 2648 O O . ASN B 1 38 ? 20.297 -9.414 -1.893 1 95.88 38 ASN B O 1
ATOM 2652 N N . ASN B 1 39 ? 20.719 -8.203 0.002 1 95.31 39 ASN B N 1
ATOM 2653 C CA . ASN B 1 39 ? 21.172 -6.949 -0.581 1 95.31 39 ASN B CA 1
ATOM 2654 C C . ASN B 1 39 ? 20.062 -6.246 -1.359 1 95.31 39 ASN B C 1
ATOM 2656 O O . ASN B 1 39 ? 20.312 -5.66 -2.412 1 95.31 39 ASN B O 1
ATOM 2660 N N . HIS B 1 40 ? 18.797 -6.469 -0.979 1 97.69 40 HIS B N 1
ATOM 2661 C CA . HIS B 1 40 ? 17.672 -5.715 -1.528 1 97.69 40 HIS B CA 1
ATOM 2662 C C . HIS B 1 40 ? 17.203 -4.637 -0.557 1 97.69 40 HIS B C 1
ATOM 2664 O O . HIS B 1 40 ? 17.422 -4.746 0.651 1 97.69 40 HIS B O 1
ATOM 2670 N N . THR B 1 41 ? 16.719 -3.523 -1.055 1 98.06 41 THR B N 1
ATOM 2671 C CA . THR B 1 41 ? 15.984 -2.551 -0.252 1 98.06 41 THR B CA 1
ATOM 2672 C C . THR B 1 41 ? 14.492 -2.889 -0.215 1 98.06 41 THR B C 1
ATOM 2674 O O . THR B 1 41 ? 13.852 -2.986 -1.261 1 98.06 41 THR B O 1
ATOM 2677 N N . VAL B 1 42 ? 14 -3.105 1 1 98.5 42 VAL B N 1
ATOM 2678 C CA . VAL B 1 42 ? 12.625 -3.596 1.116 1 98.5 42 VAL B CA 1
ATOM 2679 C C . VAL B 1 42 ? 11.734 -2.506 1.708 1 98.5 42 VAL B C 1
ATOM 2681 O O . VAL B 1 42 ? 12.039 -1.953 2.768 1 98.5 42 VAL B O 1
ATOM 2684 N N . TYR B 1 43 ? 10.758 -2.176 1.023 1 98.75 43 TYR B N 1
ATOM 2685 C CA . TYR B 1 43 ? 9.68 -1.326 1.519 1 98.75 43 TYR B CA 1
ATOM 2686 C C . TYR B 1 43 ? 8.43 -2.146 1.812 1 98.75 43 TYR B C 1
ATOM 2688 O O . TYR B 1 43 ? 7.785 -2.66 0.894 1 98.75 43 TYR B O 1
ATOM 2696 N N . ASP B 1 44 ? 8.07 -2.262 3.088 1 98.75 44 ASP B N 1
ATOM 2697 C CA . ASP B 1 44 ? 6.906 -3.047 3.49 1 98.75 44 ASP B CA 1
ATOM 2698 C C . ASP B 1 44 ? 5.641 -2.197 3.479 1 98.75 44 ASP B C 1
ATOM 2700 O O . ASP B 1 44 ? 5.414 -1.398 4.391 1 98.75 44 ASP B O 1
ATOM 2704 N N . TYR B 1 45 ? 4.754 -2.455 2.529 1 98.69 45 TYR B N 1
ATOM 2705 C CA . TYR B 1 45 ? 3.533 -1.685 2.314 1 98.69 45 TYR B CA 1
ATOM 2706 C C . TYR B 1 45 ? 2.402 -2.195 3.199 1 98.69 45 TYR B C 1
ATOM 2708 O O . TYR B 1 45 ? 1.272 -1.706 3.117 1 98.69 45 TYR B O 1
ATOM 2716 N N . GLY B 1 46 ? 2.748 -3.137 4.066 1 98.5 46 GLY B N 1
ATOM 2717 C CA . GLY B 1 46 ? 1.7 -3.709 4.898 1 98.5 46 GLY B CA 1
ATOM 2718 C C . GLY B 1 46 ? 0.707 -4.547 4.113 1 98.5 46 GLY B C 1
ATOM 2719 O O . GLY B 1 46 ? 1.083 -5.242 3.168 1 98.5 46 GLY B O 1
ATOM 2720 N N . ASN B 1 47 ? -0.548 -4.617 4.621 1 98.5 47 ASN B N 1
ATOM 2721 C CA . ASN B 1 47 ? -1.604 -5.426 4.02 1 98.5 47 ASN B CA 1
ATOM 2722 C C . ASN B 1 47 ? -2.656 -4.555 3.338 1 98.5 47 ASN B C 1
ATOM 2724 O O . ASN B 1 47 ? -3.061 -3.525 3.879 1 98.5 47 ASN B O 1
ATOM 2728 N N . LEU B 1 48 ? -3.027 -5 2.127 1 98.44 48 LEU B N 1
ATOM 2729 C CA . LEU B 1 48 ? -4.172 -4.371 1.481 1 98.44 48 LEU B CA 1
ATOM 2730 C C . LEU B 1 48 ? -5.414 -4.465 2.363 1 98.44 48 LEU B C 1
ATOM 2732 O O . LEU B 1 48 ? -5.551 -5.406 3.148 1 98.44 48 LEU B O 1
ATOM 2736 N N . TYR B 1 49 ? -6.285 -3.486 2.213 1 96.94 49 TYR B N 1
ATOM 2737 C CA . TYR B 1 49 ? -7.547 -3.498 2.949 1 96.94 49 TYR B CA 1
ATOM 2738 C C . TYR B 1 49 ? -8.484 -4.57 2.41 1 96.94 49 TYR B C 1
ATOM 2740 O O . TYR B 1 49 ? -8.742 -4.629 1.207 1 96.94 49 TYR B O 1
ATOM 2748 N N . VAL B 1 50 ? -8.914 -5.445 3.219 1 96.5 50 VAL B N 1
ATOM 2749 C CA . VAL B 1 50 ? -9.938 -6.438 2.914 1 96.5 50 VAL B CA 1
ATOM 2750 C C . VAL B 1 50 ? -11.141 -6.242 3.838 1 96.5 50 VAL B C 1
ATOM 2752 O O . VAL B 1 50 ? -11.039 -6.469 5.047 1 96.5 50 VAL B O 1
ATOM 2755 N N . LYS B 1 51 ? -12.266 -5.844 3.256 1 93.56 51 LYS B N 1
ATOM 2756 C CA . LYS B 1 51 ? -13.469 -5.625 4.047 1 93.56 51 LYS B CA 1
ATOM 2757 C C . LYS B 1 51 ? -13.977 -6.93 4.656 1 93.56 51 LYS B C 1
ATOM 2759 O O . LYS B 1 51 ? -13.961 -7.973 3.998 1 93.56 51 LYS B O 1
ATOM 2764 N N . ASP B 1 52 ? -14.32 -6.824 5.914 1 89.88 52 ASP B N 1
ATOM 2765 C CA . ASP B 1 52 ? -14.93 -7.988 6.551 1 89.88 52 ASP B CA 1
ATOM 2766 C C . ASP B 1 52 ? -16.359 -8.211 6.051 1 89.88 52 ASP B C 1
ATOM 2768 O O . ASP B 1 52 ? -17.172 -7.293 6.07 1 89.88 52 ASP B O 1
ATOM 2772 N N . ILE B 1 53 ? -16.516 -9.32 5.566 1 90.38 53 ILE B N 1
ATOM 2773 C CA . ILE B 1 53 ? -17.875 -9.633 5.125 1 90.38 53 ILE B CA 1
ATOM 2774 C C . ILE B 1 53 ? -18.328 -10.953 5.742 1 90.38 53 ILE B C 1
ATOM 2776 O O . ILE B 1 53 ? -17.5 -11.797 6.105 1 90.38 53 ILE B O 1
ATOM 2780 N N . THR B 1 54 ? -19.625 -11.109 5.84 1 88.69 54 THR B N 1
ATOM 2781 C CA . THR B 1 54 ? -20.203 -12.289 6.469 1 88.69 54 THR B CA 1
ATOM 2782 C C . THR B 1 54 ? -20.547 -13.344 5.422 1 88.69 54 THR B C 1
ATOM 2784 O O . THR B 1 54 ? -20.609 -13.039 4.227 1 88.69 54 THR B O 1
ATOM 2787 N N . GLU B 1 55 ? -20.703 -14.562 5.887 1 89.94 55 GLU B N 1
ATOM 2788 C CA . GLU B 1 55 ? -21.078 -15.672 5.012 1 89.94 55 GLU B CA 1
ATOM 2789 C C . GLU B 1 55 ? -22.391 -15.398 4.301 1 89.94 55 GLU B C 1
ATOM 2791 O O . GLU B 1 55 ? -22.641 -15.922 3.213 1 89.94 55 GLU B O 1
ATOM 2796 N N . LYS B 1 56 ? -23.312 -14.508 4.887 1 90.62 56 LYS B N 1
ATOM 2797 C CA . LYS B 1 56 ? -24.609 -14.188 4.293 1 90.62 56 LYS B CA 1
ATOM 2798 C C . LYS B 1 56 ? -24.438 -13.453 2.965 1 90.62 56 LYS B C 1
ATOM 2800 O O . LYS B 1 56 ? -25.312 -13.5 2.105 1 90.62 56 LYS B O 1
ATOM 2805 N N . GLU B 1 57 ? -23.172 -12.891 2.809 1 92.5 57 GLU B N 1
ATOM 2806 C CA . GLU B 1 57 ? -22.922 -12.094 1.612 1 92.5 57 GLU B CA 1
ATOM 2807 C C . GLU B 1 57 ? -22.234 -12.93 0.534 1 92.5 57 GLU B C 1
ATOM 2809 O O . GLU B 1 57 ? -21.922 -12.422 -0.544 1 92.5 57 GLU B O 1
ATOM 2814 N N . LYS B 1 58 ? -22.062 -14.203 0.694 1 94.31 58 LYS B N 1
ATOM 2815 C CA . LYS B 1 58 ? -21.266 -15.125 -0.115 1 94.31 58 LYS B CA 1
ATOM 2816 C C . LYS B 1 58 ? -21.734 -15.117 -1.569 1 94.31 58 LYS B C 1
ATOM 2818 O O . LYS B 1 58 ? -20.906 -15.125 -2.486 1 94.31 58 LYS B O 1
ATOM 2823 N N . PHE B 1 59 ? -22.938 -14.945 -1.799 1 95 59 PHE B N 1
ATOM 2824 C CA . PHE B 1 59 ? -23.484 -15.07 -3.148 1 95 59 PHE B CA 1
ATOM 2825 C C . PHE B 1 59 ? -24.25 -13.812 -3.545 1 95 59 PHE B C 1
ATOM 2827 O O . PHE B 1 59 ? -25.078 -13.844 -4.457 1 95 59 PHE B O 1
ATOM 2834 N N . ASP B 1 60 ? -23.984 -12.695 -2.852 1 93.81 60 ASP B N 1
ATOM 2835 C CA . ASP B 1 60 ? -24.734 -11.453 -3.068 1 93.81 60 ASP B CA 1
ATOM 2836 C C . ASP B 1 60 ? -24.469 -10.898 -4.469 1 93.81 60 ASP B C 1
ATOM 2838 O O . ASP B 1 60 ? -25.375 -10.32 -5.09 1 93.81 60 ASP B O 1
ATOM 2842 N N . PHE B 1 61 ? -23.359 -11.055 -4.965 1 94.75 61 PHE B N 1
ATOM 2843 C CA . PHE B 1 61 ? -22.938 -10.391 -6.195 1 94.75 61 PHE B CA 1
ATOM 2844 C C . PHE B 1 61 ? -23.094 -11.32 -7.395 1 94.75 61 PHE B C 1
ATOM 2846 O O . PHE B 1 61 ? -23.188 -10.867 -8.531 1 94.75 61 PHE B O 1
ATOM 2853 N N . HIS B 1 62 ? -23.078 -12.625 -7.141 1 95.25 62 HIS B N 1
ATOM 2854 C CA . HIS B 1 62 ? -23.219 -13.641 -8.172 1 95.25 62 HIS B CA 1
ATOM 2855 C C . HIS B 1 62 ? -23.797 -14.93 -7.609 1 95.25 62 HIS B C 1
ATOM 2857 O O . HIS B 1 62 ? -23.516 -15.305 -6.473 1 95.25 62 HIS B O 1
ATOM 2863 N N . SER B 1 63 ? -24.469 -15.641 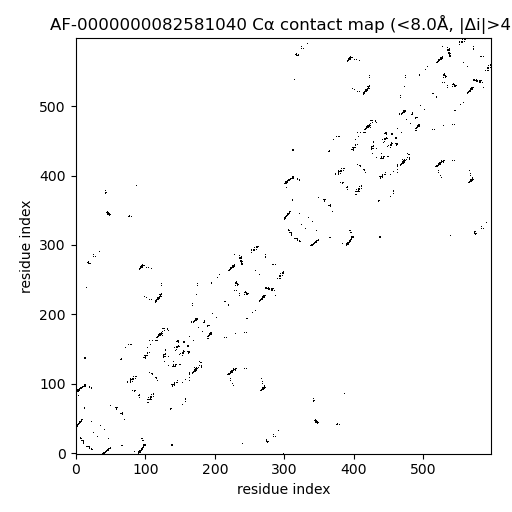-8.469 1 94.56 63 SER B N 1
ATOM 2864 C CA . SER B 1 63 ? -25.234 -16.797 -7.996 1 94.56 63 SER B CA 1
ATOM 2865 C C . SER B 1 63 ? -24.328 -17.984 -7.691 1 94.56 63 SER B C 1
ATOM 2867 O O . SER B 1 63 ? -24.656 -18.828 -6.863 1 94.56 63 SER B O 1
ATOM 2869 N N . ASN B 1 64 ? -23.156 -18 -8.32 1 94.81 64 ASN B N 1
ATOM 2870 C CA . ASN B 1 64 ? -22.344 -19.203 -8.18 1 94.81 64 ASN B CA 1
ATOM 2871 C C . ASN B 1 64 ? -20.922 -18.859 -7.734 1 94.81 64 ASN B C 1
ATOM 2873 O O . ASN B 1 64 ? -20.219 -19.703 -7.18 1 94.81 64 ASN B O 1
ATOM 2877 N N . MET B 1 65 ? -20.438 -17.766 -8.016 1 97 65 MET B N 1
ATOM 2878 C CA . MET B 1 65 ? -19.094 -17.359 -7.598 1 97 65 MET B CA 1
ATOM 2879 C C . MET B 1 65 ? -19.125 -16.75 -6.199 1 97 65 MET B C 1
ATOM 2881 O O . MET B 1 65 ? -19.719 -15.703 -5.98 1 97 65 MET B O 1
ATOM 2885 N N . LYS B 1 66 ? -18.453 -17.391 -5.332 1 97.19 66 LYS B N 1
ATOM 2886 C CA . LYS B 1 66 ? -18.484 -17.031 -3.92 1 97.19 66 LYS B CA 1
ATOM 2887 C C . LYS B 1 66 ? -17.703 -15.742 -3.668 1 97.19 66 LYS B C 1
ATOM 2889 O O . LYS B 1 66 ? -16.609 -15.562 -4.211 1 97.19 66 LYS B O 1
ATOM 2894 N N . TYR B 1 67 ? -18.219 -14.773 -2.898 1 97.25 67 TYR B N 1
ATOM 2895 C CA . TYR B 1 67 ? -17.594 -13.562 -2.377 1 97.25 67 TYR B CA 1
ATOM 2896 C C . TYR B 1 67 ? -17.031 -12.719 -3.504 1 97.25 67 TYR B C 1
ATOM 2898 O O . TYR B 1 67 ? -16 -12.062 -3.334 1 97.25 67 TYR B O 1
ATOM 2906 N N . LEU B 1 68 ? -17.625 -12.703 -4.617 1 97.56 68 LEU B N 1
ATOM 2907 C CA . LEU B 1 68 ? -17.078 -12.141 -5.848 1 97.56 68 LEU B CA 1
ATOM 2908 C C . LEU B 1 68 ? -16.812 -10.648 -5.691 1 97.56 68 LEU B C 1
ATOM 2910 O O . LEU B 1 68 ? -15.75 -10.156 -6.098 1 97.56 68 LEU B O 1
ATOM 2914 N N . LYS B 1 69 ? -17.688 -9.898 -5.113 1 96.56 69 LYS B N 1
ATOM 2915 C CA . LYS B 1 69 ? -17.531 -8.453 -4.992 1 96.56 69 LYS B CA 1
ATOM 2916 C C . LYS B 1 69 ? -16.281 -8.086 -4.207 1 96.56 69 LYS B C 1
ATOM 2918 O O . LYS B 1 69 ? -15.508 -7.223 -4.629 1 96.56 69 LYS B O 1
ATOM 2923 N N . SER B 1 70 ? -16.062 -8.727 -3.1 1 96.62 70 SER B N 1
ATOM 2924 C CA . SER B 1 70 ? -14.891 -8.477 -2.273 1 96.62 70 SER B CA 1
ATOM 2925 C C . SER B 1 70 ? -13.602 -8.82 -3.021 1 96.62 70 SER B C 1
ATOM 2927 O O . SER B 1 70 ? -12.617 -8.094 -2.934 1 96.62 70 SER B O 1
ATOM 2929 N N . ILE B 1 71 ? -13.641 -9.906 -3.703 1 98.06 71 ILE B N 1
ATOM 2930 C CA . ILE B 1 71 ? -12.484 -10.359 -4.465 1 98.06 71 ILE B CA 1
ATOM 2931 C C . ILE B 1 71 ? -12.141 -9.336 -5.543 1 98.06 71 ILE B C 1
ATOM 2933 O O . ILE B 1 71 ? -10.977 -8.969 -5.711 1 98.06 71 ILE B O 1
ATOM 2937 N N . ILE B 1 72 ? -13.156 -8.844 -6.223 1 98.25 72 ILE B N 1
ATOM 2938 C CA . ILE B 1 72 ? -12.969 -7.852 -7.273 1 98.25 72 ILE B CA 1
ATOM 2939 C C . ILE B 1 72 ? -12.383 -6.574 -6.676 1 98.25 72 ILE B C 1
ATOM 2941 O O . ILE B 1 72 ? -11.422 -6.016 -7.207 1 98.25 72 ILE B O 1
ATOM 2945 N N . ASP B 1 73 ? -12.906 -6.148 -5.59 1 97.5 73 ASP B N 1
ATOM 2946 C CA . ASP B 1 73 ? -12.469 -4.906 -4.957 1 97.5 73 ASP B CA 1
ATOM 2947 C C . ASP B 1 73 ? -11.008 -4.996 -4.523 1 97.5 73 ASP B C 1
ATOM 2949 O O . ASP B 1 73 ? -10.219 -4.086 -4.785 1 97.5 73 ASP B O 1
ATOM 2953 N N . VAL B 1 74 ? -10.625 -6.035 -3.871 1 98.44 74 VAL B N 1
ATOM 2954 C CA . VAL B 1 74 ? -9.266 -6.219 -3.383 1 98.44 74 VAL B CA 1
ATOM 2955 C C . VAL B 1 74 ? -8.297 -6.309 -4.562 1 98.44 74 VAL B C 1
ATOM 2957 O O . VAL B 1 74 ? -7.219 -5.715 -4.539 1 98.44 74 VAL B O 1
ATOM 2960 N N . ASN B 1 75 ? -8.688 -7.02 -5.582 1 98.75 75 ASN B N 1
ATOM 2961 C CA . ASN B 1 75 ? -7.801 -7.227 -6.727 1 98.75 75 ASN B CA 1
ATOM 2962 C C . ASN B 1 75 ? -7.637 -5.949 -7.547 1 98.75 75 ASN B C 1
ATOM 2964 O O . ASN B 1 75 ? -6.59 -5.73 -8.156 1 98.75 75 ASN B O 1
ATOM 2968 N N . LYS B 1 76 ? -8.688 -5.125 -7.586 1 98.75 76 LYS B N 1
ATOM 2969 C CA . LYS B 1 76 ? -8.531 -3.818 -8.219 1 98.75 76 LYS B CA 1
ATOM 2970 C C . LYS B 1 76 ? -7.477 -2.984 -7.5 1 98.75 76 LYS B C 1
ATOM 2972 O O . LYS B 1 76 ? -6.625 -2.365 -8.141 1 98.75 76 LYS B O 1
ATOM 2977 N N . ASN B 1 77 ? -7.551 -2.975 -6.195 1 98.81 77 ASN B N 1
ATOM 2978 C CA . ASN B 1 77 ? -6.547 -2.277 -5.402 1 98.81 77 ASN B CA 1
ATOM 2979 C C . ASN B 1 77 ? -5.156 -2.867 -5.617 1 98.81 77 ASN B C 1
ATOM 2981 O O . ASN B 1 77 ? -4.18 -2.129 -5.781 1 98.81 77 ASN B O 1
ATOM 2985 N N . LEU B 1 78 ? -5.043 -4.16 -5.609 1 98.88 78 LEU B N 1
ATOM 2986 C CA . LEU B 1 78 ? -3.764 -4.836 -5.809 1 98.88 78 LEU B CA 1
ATOM 2987 C C . LEU B 1 78 ? -3.176 -4.488 -7.172 1 98.88 78 LEU B C 1
ATOM 2989 O O . LEU B 1 78 ? -1.978 -4.223 -7.285 1 98.88 78 LEU B O 1
ATOM 2993 N N . ALA B 1 79 ? -4.023 -4.559 -8.211 1 98.94 79 ALA B N 1
ATOM 2994 C CA . ALA B 1 79 ? -3.566 -4.25 -9.562 1 98.94 79 ALA B CA 1
ATOM 2995 C C . ALA B 1 79 ? -2.914 -2.871 -9.625 1 98.94 79 ALA B C 1
ATOM 2997 O O . ALA B 1 79 ? -1.814 -2.719 -10.164 1 98.94 79 ALA B O 1
ATOM 2998 N N . HIS B 1 80 ? -3.564 -1.938 -9.023 1 98.94 80 HIS B N 1
ATOM 2999 C CA . HIS B 1 80 ? -3.041 -0.578 -9.07 1 98.94 80 HIS B CA 1
ATOM 3000 C C . HIS B 1 80 ? -1.754 -0.459 -8.258 1 98.94 80 HIS B C 1
ATOM 3002 O O . HIS B 1 80 ? -0.841 0.276 -8.641 1 98.94 80 HIS B O 1
ATOM 3008 N N . GLU B 1 81 ? -1.685 -1.11 -7.164 1 98.88 81 GLU B N 1
ATOM 3009 C CA . GLU B 1 81 ? -0.476 -1.055 -6.348 1 98.88 81 GLU B CA 1
ATOM 3010 C C . GLU B 1 81 ? 0.705 -1.704 -7.066 1 98.88 81 GLU B C 1
ATOM 3012 O O . GLU B 1 81 ? 1.833 -1.215 -6.984 1 98.88 81 GLU B O 1
ATOM 3017 N N . VAL B 1 82 ? 0.448 -2.814 -7.746 1 98.94 82 VAL B N 1
ATOM 3018 C CA . VAL B 1 82 ? 1.489 -3.465 -8.531 1 98.94 82 VAL B CA 1
ATOM 3019 C C . VAL B 1 82 ? 1.927 -2.545 -9.672 1 98.94 82 VAL B C 1
ATOM 3021 O O . VAL B 1 82 ? 3.123 -2.352 -9.898 1 98.94 82 VAL B O 1
ATOM 3024 N N . TYR B 1 83 ? 0.928 -1.961 -10.406 1 98.94 83 TYR B N 1
ATOM 3025 C CA . TYR B 1 83 ? 1.218 -1.006 -11.469 1 98.94 83 TYR B CA 1
ATOM 3026 C C . TYR B 1 83 ? 2.08 0.14 -10.953 1 98.94 83 TYR B C 1
ATOM 3028 O O . TYR B 1 83 ? 3.096 0.483 -11.562 1 98.94 83 TYR B O 1
ATOM 3036 N N . SER B 1 84 ? 1.715 0.679 -9.766 1 98.88 84 SER B N 1
ATOM 3037 C CA . SER B 1 84 ? 2.447 1.787 -9.164 1 98.88 84 SER B CA 1
ATOM 3038 C C . SER B 1 84 ? 3.865 1.373 -8.789 1 98.88 84 SER B C 1
ATOM 3040 O O . SER B 1 84 ? 4.809 2.152 -8.945 1 98.88 84 SER B O 1
ATOM 3042 N N . SER B 1 85 ? 4.035 0.204 -8.258 1 98.81 85 SER B N 1
ATOM 3043 C CA . SER B 1 85 ? 5.348 -0.306 -7.883 1 98.81 85 SER B CA 1
ATOM 3044 C C . SER B 1 85 ? 6.27 -0.398 -9.102 1 98.81 85 SER B C 1
ATOM 3046 O O . SER B 1 85 ? 7.422 0.032 -9.047 1 98.81 85 SER B O 1
ATOM 3048 N N . LEU B 1 86 ? 5.711 -0.935 -10.172 1 98.75 86 LEU B N 1
ATOM 3049 C CA . LEU B 1 86 ? 6.504 -1.1 -11.391 1 98.75 86 LEU B CA 1
ATOM 3050 C C . LEU B 1 86 ? 6.863 0.254 -11.992 1 98.75 86 LEU B C 1
ATOM 3052 O O . LEU B 1 86 ? 7.984 0.452 -12.461 1 98.75 86 LEU B O 1
ATOM 3056 N N . THR B 1 87 ? 5.949 1.208 -11.93 1 98.31 87 THR B N 1
ATOM 3057 C CA . THR B 1 87 ? 6.176 2.537 -12.484 1 98.31 87 THR B CA 1
ATOM 3058 C C . THR B 1 87 ? 7.273 3.264 -11.711 1 98.31 87 THR B C 1
ATOM 3060 O O . THR B 1 87 ? 7.98 4.105 -12.281 1 98.31 87 THR B O 1
ATOM 3063 N N . SER B 1 88 ? 7.434 2.92 -1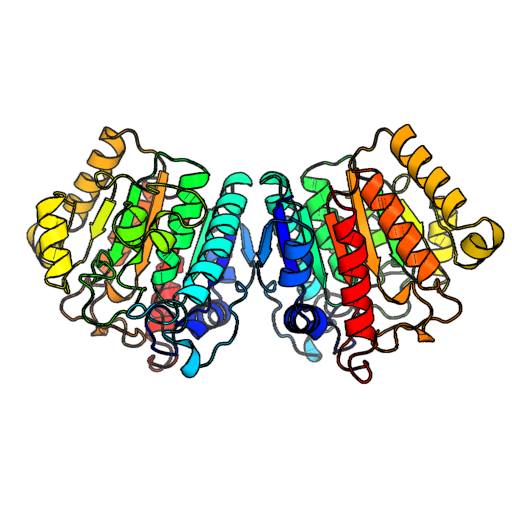0.445 1 98.12 88 SER B N 1
ATOM 3064 C CA . SER B 1 88 ? 8.477 3.539 -9.633 1 98.12 88 SER B CA 1
ATOM 3065 C C . SER B 1 88 ? 9.758 2.715 -9.656 1 98.12 88 SER B C 1
ATOM 3067 O O . SER B 1 88 ? 10.625 2.887 -8.797 1 98.12 88 SER B O 1
ATOM 3069 N N . ASN B 1 89 ? 9.836 1.719 -10.57 1 98 89 ASN B N 1
ATOM 3070 C CA . ASN B 1 89 ? 11.008 0.881 -10.805 1 98 89 ASN B CA 1
ATOM 3071 C C . ASN B 1 89 ? 11.305 -0.008 -9.602 1 98 89 ASN B C 1
ATOM 3073 O O . ASN B 1 89 ? 12.469 -0.193 -9.234 1 98 89 ASN B O 1
ATOM 3077 N N . SER B 1 90 ? 10.281 -0.475 -8.938 1 98.62 90 SER B N 1
ATOM 3078 C CA . SER B 1 90 ? 10.391 -1.408 -7.816 1 98.62 90 SER B CA 1
ATOM 3079 C C . SER B 1 90 ? 9.82 -2.775 -8.18 1 98.62 90 SER B C 1
ATOM 3081 O O . SER B 1 90 ? 8.945 -2.879 -9.039 1 98.62 90 SER B O 1
ATOM 3083 N N . PHE B 1 91 ? 10.32 -3.811 -7.617 1 98.69 91 PHE B N 1
ATOM 3084 C CA . PHE B 1 91 ? 9.852 -5.184 -7.77 1 98.69 91 PHE B CA 1
ATOM 3085 C C . PHE B 1 91 ? 8.727 -5.488 -6.789 1 98.69 91 PHE B C 1
ATOM 3087 O O . PHE B 1 91 ? 8.961 -5.59 -5.582 1 98.69 91 PHE B O 1
ATOM 3094 N N . PRO B 1 92 ? 7.492 -5.629 -7.301 1 98.81 92 PRO B N 1
ATOM 3095 C CA . PRO B 1 92 ? 6.418 -6.012 -6.379 1 98.81 92 PRO B CA 1
ATOM 3096 C C . PRO B 1 92 ? 6.461 -7.492 -6.004 1 98.81 92 PRO B C 1
ATOM 3098 O O . PRO B 1 92 ? 6.375 -8.359 -6.879 1 98.81 92 PRO B O 1
ATOM 3101 N N . LEU B 1 93 ? 6.656 -7.773 -4.758 1 98.88 93 LEU B N 1
ATOM 3102 C CA . LEU B 1 93 ? 6.5 -9.094 -4.16 1 98.88 93 LEU B CA 1
ATOM 3103 C C . LEU B 1 93 ? 5.199 -9.188 -3.373 1 98.88 93 LEU B C 1
ATOM 3105 O O . LEU B 1 93 ? 5.078 -8.602 -2.297 1 98.88 93 LEU B O 1
ATOM 3109 N N . ILE B 1 94 ? 4.242 -9.898 -3.959 1 98.88 94 ILE B N 1
ATOM 3110 C CA . ILE B 1 94 ? 2.932 -10.047 -3.338 1 98.88 94 ILE B CA 1
ATOM 3111 C C . ILE B 1 94 ? 2.9 -11.328 -2.502 1 98.88 94 ILE B C 1
ATOM 3113 O O . ILE B 1 94 ? 3.141 -12.422 -3.018 1 98.88 94 ILE B O 1
ATOM 3117 N N . ILE B 1 95 ? 2.656 -11.086 -1.243 1 98.69 95 ILE B N 1
ATOM 3118 C CA . ILE B 1 95 ? 2.523 -12.242 -0.362 1 98.69 95 ILE B CA 1
ATOM 3119 C C . ILE B 1 95 ? 1.069 -12.391 0.076 1 98.69 95 ILE B C 1
ATOM 3121 O O . ILE B 1 95 ? 0.442 -11.422 0.512 1 98.69 95 ILE B O 1
ATOM 3125 N N . GLY B 1 96 ? 0.606 -13.391 -0.322 1 90.12 96 GLY B N 1
ATOM 3126 C CA . GLY B 1 96 ? -0.833 -13.523 -0.155 1 90.12 96 GLY B CA 1
ATOM 3127 C C . GLY B 1 96 ? -1.224 -14.688 0.741 1 90.12 96 GLY B C 1
ATOM 3128 O O . GLY B 1 96 ? -0.36 -15.398 1.254 1 90.12 96 GLY B O 1
ATOM 3129 N N . GLY B 1 97 ? -2.664 -14.367 0.729 1 93.44 97 GLY B N 1
ATOM 3130 C CA . GLY B 1 97 ? -3.635 -15.398 1.064 1 93.44 97 GLY B CA 1
ATOM 3131 C C . GLY B 1 97 ? -3.914 -16.344 -0.083 1 93.44 97 GLY B C 1
ATOM 3132 O O . GLY B 1 97 ? -2.986 -16.922 -0.66 1 93.44 97 GLY B O 1
ATOM 3133 N N . ASP B 1 98 ? -5.215 -16.344 -0.582 1 97 98 ASP B N 1
ATOM 3134 C CA . ASP B 1 98 ? -5.508 -17.344 -1.595 1 97 98 ASP B CA 1
ATOM 3135 C C . ASP B 1 98 ? -5.117 -16.859 -2.988 1 97 98 ASP B C 1
ATOM 3137 O O . ASP B 1 98 ? -4.73 -15.695 -3.156 1 97 98 ASP B O 1
ATOM 3141 N N . HIS B 1 99 ? -5.105 -17.688 -3.926 1 98.56 99 HIS B N 1
ATOM 3142 C CA . HIS B 1 99 ? -4.488 -17.469 -5.23 1 98.56 99 HIS B CA 1
ATOM 3143 C C . HIS B 1 99 ? -5.375 -16.594 -6.121 1 98.56 99 HIS B C 1
ATOM 3145 O O . HIS B 1 99 ? -4.953 -16.172 -7.199 1 98.56 99 HIS B O 1
ATOM 3151 N N . SER B 1 100 ? -6.613 -16.203 -5.668 1 98.5 100 SER B N 1
ATOM 3152 C CA . SER B 1 100 ? -7.434 -15.281 -6.445 1 98.5 100 SER B CA 1
ATOM 3153 C C . SER B 1 100 ? -6.723 -13.953 -6.648 1 98.5 100 SER B C 1
ATOM 3155 O O . SER B 1 100 ? -6.98 -13.25 -7.629 1 98.5 100 SER B O 1
ATOM 3157 N N . LEU B 1 101 ? -5.734 -13.641 -5.785 1 98.69 101 LEU B N 1
ATOM 3158 C CA . LEU B 1 101 ? -5.012 -12.375 -5.879 1 98.69 101 LEU B CA 1
ATOM 3159 C C . LEU B 1 101 ? -4.211 -12.305 -7.176 1 98.69 101 LEU B C 1
ATOM 3161 O O . LEU B 1 101 ? -3.824 -11.211 -7.609 1 98.69 101 LEU B O 1
ATOM 3165 N N . GLY B 1 102 ? -3.941 -13.461 -7.781 1 98.81 102 GLY B N 1
ATOM 3166 C CA . GLY B 1 102 ? -3.166 -13.5 -9.008 1 98.81 102 GLY B CA 1
ATOM 3167 C C . GLY B 1 102 ? -3.762 -12.656 -10.125 1 98.81 102 GLY B C 1
ATOM 3168 O O . GLY B 1 102 ? -3.035 -12.125 -10.969 1 98.81 102 GLY B O 1
ATOM 3169 N N . LEU B 1 103 ? -5.156 -12.562 -10.133 1 98.88 103 LEU B N 1
ATOM 3170 C CA . LEU B 1 103 ? -5.797 -11.727 -11.141 1 98.88 103 LEU B CA 1
ATOM 3171 C C . LEU B 1 103 ? -5.383 -10.266 -10.984 1 98.88 103 LEU B C 1
ATOM 3173 O O . LEU B 1 103 ? -5.117 -9.586 -11.977 1 98.88 103 LEU B O 1
ATOM 3177 N N . GLY B 1 104 ? -5.324 -9.781 -9.75 1 98.88 104 GLY B N 1
ATOM 3178 C CA . GLY B 1 104 ? -4.91 -8.414 -9.492 1 98.88 104 GLY B CA 1
ATOM 3179 C C . GLY B 1 104 ? -3.459 -8.148 -9.852 1 98.88 104 GLY B C 1
ATOM 3180 O O . GLY B 1 104 ? -3.15 -7.172 -10.539 1 98.88 104 GLY B O 1
ATOM 3181 N N . SER B 1 105 ? -2.535 -9.031 -9.414 1 98.88 105 SER B N 1
ATOM 3182 C CA . SER B 1 105 ? -1.111 -8.836 -9.664 1 98.88 105 SER B CA 1
ATOM 3183 C C . SER B 1 105 ? -0.796 -8.883 -11.156 1 98.88 105 SER B C 1
ATOM 3185 O O . SER B 1 105 ? -0.067 -8.023 -11.664 1 98.88 105 SER B O 1
ATOM 3187 N N . ILE B 1 106 ? -1.435 -9.828 -11.898 1 98.94 106 ILE B N 1
ATOM 3188 C CA . ILE B 1 106 ? -1.222 -9.922 -13.336 1 98.94 106 ILE B CA 1
ATOM 3189 C C . ILE B 1 106 ? -1.777 -8.68 -14.023 1 98.94 106 ILE B C 1
ATOM 3191 O O . ILE B 1 106 ? -1.149 -8.133 -14.938 1 98.94 106 ILE B O 1
ATOM 3195 N N . SER B 1 107 ? -2.975 -8.234 -13.602 1 98.94 107 SER B N 1
ATOM 3196 C CA . SER B 1 107 ? -3.588 -7.051 -14.195 1 98.94 107 SER B CA 1
ATOM 3197 C C . SER B 1 107 ? -2.699 -5.824 -14.023 1 98.94 107 SER B C 1
ATOM 3199 O O . SER B 1 107 ? -2.557 -5.023 -14.953 1 98.94 107 SER B O 1
ATOM 3201 N N . GLY B 1 108 ? -2.139 -5.664 -12.844 1 98.88 108 GLY B N 1
ATOM 3202 C CA . GLY B 1 108 ? -1.229 -4.555 -12.609 1 98.88 108 GLY B CA 1
ATOM 3203 C C . GLY B 1 108 ? 0.035 -4.633 -13.445 1 98.88 108 GLY B C 1
ATOM 3204 O O . GLY B 1 108 ? 0.461 -3.639 -14.039 1 98.88 108 GLY B O 1
ATOM 3205 N N . ALA B 1 109 ? 0.637 -5.809 -13.523 1 98.81 109 ALA B N 1
ATOM 3206 C CA . ALA B 1 109 ? 1.854 -6.02 -14.305 1 98.81 109 ALA B CA 1
ATOM 3207 C C . ALA B 1 109 ? 1.612 -5.746 -15.789 1 98.81 109 ALA B C 1
ATOM 3209 O O . ALA B 1 109 ? 2.436 -5.105 -16.453 1 98.81 109 ALA B O 1
ATOM 3210 N N . SER B 1 110 ? 0.475 -6.188 -16.25 1 98.62 110 SER B N 1
ATOM 3211 C CA . SER B 1 110 ? 0.17 -6.062 -17.672 1 98.62 110 SER B CA 1
ATOM 3212 C C . SER B 1 110 ? -0.208 -4.629 -18.031 1 98.62 110 SER B C 1
ATOM 3214 O O . SER B 1 110 ? -0.034 -4.207 -19.172 1 98.62 110 SER B O 1
ATOM 3216 N N . LYS B 1 111 ? -0.806 -3.898 -17.109 1 98.62 111 LYS B N 1
ATOM 3217 C CA . LYS B 1 111 ? -1.087 -2.484 -17.344 1 98.62 111 LYS B CA 1
ATOM 3218 C C . LYS B 1 111 ? 0.202 -1.697 -17.562 1 98.62 111 LYS B C 1
ATOM 3220 O O . LYS B 1 111 ? 0.239 -0.773 -18.391 1 98.62 111 LYS B O 1
ATOM 3225 N N . TYR B 1 112 ? 1.26 -2.012 -16.812 1 98.31 112 TYR B N 1
ATOM 3226 C CA . TYR B 1 112 ? 2.553 -1.349 -16.953 1 98.31 112 TYR B CA 1
ATOM 3227 C C . TYR B 1 112 ? 3.18 -1.64 -18.297 1 98.31 112 TYR B C 1
ATOM 3229 O O . TYR B 1 112 ? 3.713 -0.738 -18.953 1 98.31 112 TYR B O 1
ATOM 3237 N N . ASN B 1 113 ? 3.1 -2.922 -18.641 1 96.69 113 ASN B N 1
ATOM 3238 C CA . ASN B 1 113 ? 3.592 -3.395 -19.922 1 96.69 113 ASN B CA 1
ATOM 3239 C C . ASN B 1 113 ? 2.803 -4.602 -20.422 1 96.69 113 ASN B C 1
ATOM 3241 O O . ASN B 1 113 ? 2.805 -5.656 -19.781 1 96.69 113 ASN B O 1
ATOM 3245 N N . ARG B 1 114 ? 2.229 -4.48 -21.609 1 93.75 114 ARG B N 1
ATOM 3246 C CA . ARG B 1 114 ? 1.309 -5.492 -22.125 1 93.75 114 ARG B CA 1
ATOM 3247 C C . ARG B 1 114 ? 2.061 -6.742 -22.562 1 93.75 114 ARG B C 1
ATOM 3249 O O . ARG B 1 114 ? 1.478 -7.828 -22.641 1 93.75 114 ARG B O 1
ATOM 3256 N N . ASP B 1 115 ? 3.301 -6.602 -22.812 1 95.81 115 ASP B N 1
ATOM 3257 C CA . ASP B 1 115 ? 4.102 -7.723 -23.281 1 95.81 115 ASP B CA 1
ATOM 3258 C C . ASP B 1 115 ? 4.707 -8.5 -22.109 1 95.81 115 ASP B C 1
ATOM 3260 O O . ASP B 1 115 ? 5.906 -8.383 -21.844 1 95.81 115 ASP B O 1
ATOM 3264 N N . ILE B 1 116 ? 3.822 -9.297 -21.5 1 98.38 116 ILE B N 1
ATOM 3265 C CA . ILE B 1 116 ? 4.297 -10.062 -20.344 1 98.38 116 ILE B CA 1
ATOM 3266 C C . ILE B 1 116 ? 4.027 -11.547 -20.562 1 98.38 116 ILE B C 1
ATOM 3268 O O . ILE B 1 116 ? 3.139 -11.914 -21.328 1 98.38 116 ILE B O 1
ATOM 3272 N N . ALA B 1 117 ? 4.805 -12.352 -19.969 1 98.88 117 ALA B N 1
ATOM 3273 C CA . ALA B 1 117 ? 4.512 -13.773 -19.766 1 98.88 117 ALA B CA 1
ATOM 3274 C C . ALA B 1 117 ? 4.141 -14.055 -18.312 1 98.88 117 ALA B C 1
ATOM 3276 O O . ALA B 1 117 ? 4.57 -13.344 -17.406 1 98.88 117 ALA B O 1
ATOM 3277 N N . VAL B 1 118 ? 3.297 -14.984 -18.141 1 98.94 118 VAL B N 1
ATOM 3278 C CA . VAL B 1 118 ? 2.941 -15.445 -16.812 1 98.94 118 VAL B CA 1
ATOM 3279 C C . VAL B 1 118 ? 3.398 -16.891 -16.625 1 98.94 118 VAL B C 1
ATOM 3281 O O . VAL B 1 118 ? 3.055 -17.766 -17.422 1 98.94 118 VAL B O 1
ATOM 3284 N N . ILE B 1 119 ? 4.219 -17.078 -15.672 1 98.94 119 ILE B N 1
ATOM 3285 C CA . ILE B 1 119 ? 4.547 -18.438 -15.227 1 98.94 119 ILE B CA 1
ATOM 3286 C C . ILE B 1 119 ? 3.785 -18.75 -13.945 1 98.94 119 ILE B C 1
ATOM 3288 O O . ILE B 1 119 ? 3.971 -18.094 -12.922 1 98.94 119 ILE B O 1
ATOM 3292 N N . TRP B 1 120 ? 2.906 -19.688 -14.055 1 98.94 120 TRP B N 1
ATOM 3293 C CA . TRP B 1 120 ? 1.986 -20.109 -13.008 1 98.94 120 TRP B CA 1
ATOM 3294 C C . TRP B 1 120 ? 2.418 -21.453 -12.414 1 98.94 120 TRP B C 1
ATOM 3296 O O . TRP B 1 120 ? 2.168 -22.5 -13 1 98.94 120 TRP B O 1
ATOM 3306 N N . VAL B 1 121 ? 3.084 -21.406 -11.25 1 98.94 121 VAL B N 1
ATOM 3307 C CA . VAL B 1 121 ? 3.574 -22.609 -10.594 1 98.94 121 VAL B CA 1
ATOM 3308 C C . VAL B 1 121 ? 2.574 -23.062 -9.531 1 98.94 121 VAL B C 1
ATOM 3310 O O . VAL B 1 121 ? 2.414 -22.406 -8.5 1 98.94 121 VAL B O 1
ATOM 3313 N N . ASP B 1 122 ? 1.946 -24.141 -9.789 1 98.69 122 ASP B N 1
ATOM 3314 C CA . ASP B 1 122 ? 0.758 -24.516 -9.031 1 98.69 122 ASP B CA 1
ATOM 3315 C C . ASP B 1 122 ? 0.366 -25.969 -9.32 1 98.69 122 ASP B C 1
ATOM 3317 O O . ASP B 1 122 ? 0.583 -26.469 -10.422 1 98.69 122 ASP B O 1
ATOM 3321 N N . ALA B 1 123 ? -0.182 -26.656 -8.297 1 98.75 123 ALA B N 1
ATOM 3322 C CA . ALA B 1 123 ? -0.754 -27.984 -8.523 1 98.75 123 ALA B CA 1
ATOM 3323 C C . ALA B 1 123 ? -2.029 -27.891 -9.359 1 98.75 123 ALA B C 1
ATOM 3325 O O . ALA B 1 123 ? -2.426 -28.875 -10 1 98.75 123 ALA B O 1
ATOM 3326 N N . HIS B 1 124 ? -2.65 -26.734 -9.344 1 98.44 124 HIS B N 1
ATOM 3327 C CA . HIS B 1 124 ? -3.928 -26.5 -10 1 98.44 124 HIS B CA 1
ATOM 3328 C C . HIS B 1 124 ? -3.764 -25.578 -11.203 1 98.44 124 HIS B C 1
ATOM 3330 O O . HIS B 1 124 ? -2.723 -24.938 -11.359 1 98.44 124 HIS B O 1
ATOM 3336 N N . GLY B 1 125 ? -4.812 -25.578 -11.969 1 97.94 125 GLY B N 1
ATOM 3337 C CA . GLY B 1 125 ? -4.723 -24.766 -13.172 1 97.94 125 GLY B CA 1
ATOM 3338 C C . GLY B 1 125 ? -5.219 -23.344 -12.969 1 97.94 125 GLY B C 1
ATOM 3339 O O . GLY B 1 125 ? -4.715 -22.406 -13.594 1 97.94 125 GLY B O 1
ATOM 3340 N N . ASP B 1 126 ? -6.254 -23.234 -12.117 1 98.44 126 ASP B N 1
ATOM 3341 C CA . ASP B 1 126 ? -6.91 -21.969 -11.828 1 98.44 126 ASP B CA 1
ATOM 3342 C C . ASP B 1 126 ? -7.438 -21.312 -13.102 1 98.44 126 ASP B C 1
ATOM 3344 O O . ASP B 1 126 ? -7.352 -20.094 -13.266 1 98.44 126 ASP B O 1
ATOM 3348 N N . ILE B 1 127 ? -7.898 -22.109 -14.031 1 98.69 127 ILE B N 1
ATOM 3349 C CA . ILE B 1 127 ? -8.398 -21.609 -15.305 1 98.69 127 ILE B CA 1
ATOM 3350 C C . ILE B 1 127 ? -9.852 -22.047 -15.492 1 98.69 127 ILE B C 1
ATOM 3352 O O . ILE B 1 127 ? -10.328 -22.156 -16.625 1 98.69 127 ILE B O 1
ATOM 3356 N N . ASN B 1 128 ? -10.484 -22.344 -14.383 1 98.06 128 ASN B N 1
ATOM 3357 C CA . ASN B 1 128 ? -11.93 -22.516 -14.438 1 98.06 128 ASN B CA 1
ATOM 3358 C C . ASN B 1 128 ? -12.641 -21.203 -14.75 1 98.06 128 ASN B C 1
ATOM 3360 O O . ASN B 1 128 ? -12.031 -20.125 -14.664 1 98.06 128 ASN B O 1
ATOM 3364 N N . THR B 1 129 ? -13.906 -21.297 -15.148 1 97.56 129 THR B N 1
ATOM 3365 C CA . THR B 1 129 ? -14.828 -20.172 -15.242 1 97.56 129 THR B CA 1
ATOM 3366 C C . THR B 1 129 ? -16.031 -20.375 -14.328 1 97.56 129 THR B C 1
ATOM 3368 O O . THR B 1 129 ? -16.156 -21.406 -13.672 1 97.56 129 THR B O 1
ATOM 3371 N N . HIS B 1 130 ? -16.859 -19.312 -14.281 1 96.69 130 HIS B N 1
ATOM 3372 C CA . HIS B 1 130 ? -18.078 -19.422 -13.5 1 96.69 130 HIS B CA 1
ATOM 3373 C C . HIS B 1 130 ? -18.969 -20.531 -14.023 1 96.69 130 HIS B C 1
ATOM 3375 O O . HIS B 1 130 ? -19.828 -21.047 -13.289 1 96.69 130 HIS B O 1
ATOM 3381 N N . GLU B 1 131 ? -18.766 -20.953 -15.234 1 96.81 131 GLU B N 1
ATOM 3382 C CA . GLU B 1 131 ? -19.578 -21.984 -15.867 1 96.81 131 GLU B CA 1
ATOM 3383 C C . GLU B 1 131 ? -19.016 -23.375 -15.609 1 96.81 131 GLU B C 1
ATOM 3385 O O . GLU B 1 131 ? -19.75 -24.359 -15.57 1 96.81 131 GLU B O 1
ATOM 3390 N N . THR B 1 132 ? -17.719 -23.453 -15.398 1 96.56 132 THR B N 1
ATOM 3391 C CA . THR B 1 132 ? -17.094 -24.766 -15.383 1 96.56 132 THR B CA 1
ATOM 3392 C C . THR B 1 132 ? -16.641 -25.141 -13.977 1 96.56 132 THR B C 1
ATOM 3394 O O . THR B 1 132 ? -16.359 -26.312 -13.695 1 96.56 132 THR B O 1
ATOM 3397 N N . SER B 1 133 ? -16.547 -24.156 -13.094 1 95.81 133 SER B N 1
ATOM 3398 C CA . SER B 1 133 ? -16.062 -24.422 -11.742 1 95.81 133 SER B CA 1
ATOM 3399 C C . SER B 1 133 ? -17.016 -25.344 -10.977 1 95.81 133 SER B C 1
ATOM 3401 O O . SER B 1 133 ? -18.219 -25.047 -10.875 1 95.81 133 SER B O 1
ATOM 3403 N N . PRO B 1 134 ? -16.547 -26.375 -10.359 1 94.25 134 PRO B N 1
ATOM 3404 C CA . PRO B 1 134 ? -17.422 -27.25 -9.562 1 94.25 134 PRO B CA 1
ATOM 3405 C C . PRO B 1 134 ? -17.766 -26.641 -8.203 1 94.25 134 PRO B C 1
ATOM 3407 O O . PRO B 1 134 ? -18.781 -27.016 -7.594 1 94.25 134 PRO B O 1
ATOM 3410 N N . THR B 1 135 ? -16.953 -25.688 -7.676 1 93.38 135 THR B N 1
ATOM 3411 C CA . THR B 1 135 ? -17.094 -25.234 -6.301 1 93.38 135 THR B CA 1
ATOM 3412 C C . THR B 1 135 ? -17.609 -23.797 -6.254 1 93.38 135 THR B C 1
ATOM 3414 O O . THR B 1 135 ? -18.125 -23.359 -5.23 1 93.38 135 THR B O 1
ATOM 3417 N N . GLY B 1 136 ? -17.359 -23.062 -7.375 1 95.06 136 GLY B N 1
ATOM 3418 C CA . GLY B 1 136 ? -17.688 -21.641 -7.367 1 95.06 136 GLY B CA 1
ATOM 3419 C C . GLY B 1 136 ? -16.641 -20.797 -6.691 1 95.06 136 GLY B C 1
ATOM 3420 O O . GLY B 1 136 ? -16.812 -19.578 -6.539 1 95.06 136 GLY B O 1
ATOM 3421 N N . ASN B 1 137 ? -15.547 -21.453 -6.246 1 96.62 137 ASN B N 1
ATOM 3422 C CA . ASN B 1 137 ? -14.43 -20.719 -5.664 1 96.62 137 ASN B CA 1
ATOM 3423 C C . ASN B 1 137 ? -13.656 -19.938 -6.723 1 96.62 137 ASN B C 1
ATOM 3425 O O . ASN B 1 137 ? -13.125 -20.516 -7.672 1 96.62 137 ASN B O 1
ATOM 3429 N N . VAL B 1 138 ? -13.422 -18.656 -6.465 1 97.19 138 VAL B N 1
ATOM 3430 C CA . VAL B 1 138 ? -12.891 -17.766 -7.488 1 97.19 138 VAL B CA 1
ATOM 3431 C C . VAL B 1 138 ? -11.375 -17.969 -7.598 1 97.19 138 VAL B C 1
ATOM 3433 O O . VAL B 1 138 ? -10.773 -17.609 -8.617 1 97.19 138 VAL B O 1
ATOM 3436 N N . HIS B 1 139 ? -10.719 -18.5 -6.535 1 96.88 139 HIS B N 1
ATOM 3437 C CA . HIS B 1 139 ? -9.281 -18.703 -6.617 1 96.88 139 HIS B CA 1
ATOM 3438 C C . HIS B 1 139 ? -8.945 -19.766 -7.664 1 96.88 139 HIS B C 1
ATOM 3440 O O . HIS B 1 139 ? -7.777 -19.938 -8.023 1 96.88 139 HIS B O 1
ATOM 3446 N N . GLY B 1 140 ? -9.922 -20.438 -8.281 1 97.5 140 GLY B N 1
ATOM 3447 C CA . GLY B 1 140 ? -9.734 -21.359 -9.391 1 97.5 140 GLY B CA 1
ATOM 3448 C C . GLY B 1 140 ? -9.938 -20.703 -10.742 1 97.5 140 GLY B C 1
ATOM 3449 O O . GLY B 1 140 ? -9.93 -21.391 -11.773 1 97.5 140 GLY B O 1
ATOM 3450 N N . MET B 1 141 ? -10.086 -19.391 -10.766 1 98.44 141 MET B N 1
ATOM 3451 C CA . MET B 1 141 ? -10.562 -18.766 -11.992 1 98.44 141 MET B CA 1
ATOM 3452 C C . MET B 1 141 ? -9.602 -17.672 -12.445 1 98.44 141 MET B C 1
ATOM 3454 O O . MET B 1 141 ? -9.695 -17.188 -13.578 1 98.44 141 MET B O 1
ATOM 3458 N N . PRO B 1 142 ? -8.609 -17.172 -11.625 1 98.69 142 PRO B N 1
ATOM 3459 C CA . PRO B 1 142 ? -7.902 -15.93 -11.914 1 98.69 142 PRO B CA 1
ATOM 3460 C C . PRO B 1 142 ? -7.109 -15.984 -13.219 1 98.69 142 PRO B C 1
ATOM 3462 O O . PRO B 1 142 ? -7.047 -15 -13.953 1 98.69 142 PRO B O 1
ATOM 3465 N N . LEU B 1 143 ? -6.523 -17.094 -13.484 1 98.81 143 LEU B N 1
ATOM 3466 C CA . LEU B 1 143 ? -5.676 -17.188 -14.664 1 98.81 143 LEU B CA 1
ATOM 3467 C C . LEU B 1 143 ? -6.516 -17.203 -15.938 1 98.81 143 LEU B C 1
ATOM 3469 O O . LEU B 1 143 ? -6.129 -16.609 -16.953 1 98.81 143 LEU B O 1
ATOM 3473 N N . ALA B 1 144 ? -7.699 -17.922 -15.953 1 98.81 144 ALA B N 1
ATOM 3474 C CA . ALA B 1 144 ? -8.625 -17.828 -17.078 1 98.81 144 ALA B CA 1
ATOM 3475 C C . ALA B 1 144 ? -9.07 -16.375 -17.297 1 98.81 144 ALA B C 1
ATOM 3477 O O . ALA B 1 144 ? -9.047 -15.891 -18.438 1 98.81 144 ALA B O 1
ATOM 3478 N N . ALA B 1 145 ? -9.43 -15.75 -16.25 1 98.75 145 ALA B N 1
ATOM 3479 C CA . ALA B 1 145 ? -9.875 -14.359 -16.328 1 98.75 145 ALA B CA 1
ATOM 3480 C C . ALA B 1 145 ? -8.781 -13.469 -16.922 1 98.75 145 ALA B C 1
ATOM 3482 O O . ALA B 1 145 ? -9.062 -12.594 -17.75 1 98.75 145 ALA B O 1
ATOM 3483 N N . ALA B 1 146 ? -7.555 -13.664 -16.516 1 98.81 146 ALA B N 1
ATOM 3484 C CA . ALA B 1 146 ? -6.434 -12.875 -17.031 1 98.81 146 ALA B CA 1
ATOM 3485 C C . ALA B 1 146 ? -6.258 -13.07 -18.531 1 98.81 146 ALA B C 1
ATOM 3487 O O . ALA B 1 146 ? -5.805 -12.164 -19.234 1 98.81 146 ALA B O 1
ATOM 3488 N N . MET B 1 147 ? -6.648 -14.266 -19 1 98.69 147 MET B N 1
ATOM 3489 C CA . MET B 1 147 ? -6.547 -14.57 -20.422 1 98.69 147 MET B CA 1
ATOM 3490 C C . MET B 1 147 ? -7.789 -14.094 -21.172 1 98.69 147 MET B C 1
ATOM 3492 O O . MET B 1 147 ? -7.926 -14.344 -22.375 1 98.69 147 MET B O 1
ATOM 3496 N N . GLY B 1 148 ? -8.703 -13.453 -20.453 1 98.5 148 GLY B N 1
ATOM 3497 C CA . GLY B 1 148 ? -9.906 -12.914 -21.078 1 98.5 148 GLY B CA 1
ATOM 3498 C C . GLY B 1 148 ? -11.039 -13.922 -21.156 1 98.5 148 GLY B C 1
ATOM 3499 O O . GLY B 1 148 ? -11.977 -13.75 -21.938 1 98.5 148 GLY B O 1
ATOM 3500 N N . ILE B 1 149 ? -10.969 -14.953 -20.375 1 98.44 149 ILE B N 1
ATOM 3501 C CA . ILE B 1 149 ? -11.945 -16.031 -20.438 1 98.44 149 ILE B CA 1
ATOM 3502 C C . ILE B 1 149 ? -12.766 -16.062 -19.156 1 98.44 149 ILE B C 1
ATOM 3504 O O . ILE B 1 149 ? -12.211 -16.172 -18.062 1 98.44 149 ILE B O 1
ATOM 3508 N N . GLY B 1 150 ? -14.039 -16 -19.297 1 97.5 150 GLY B N 1
ATOM 3509 C CA . GLY B 1 150 ? -14.898 -16.094 -18.125 1 97.5 150 GLY B CA 1
ATOM 3510 C C . GLY B 1 150 ? -15.789 -14.875 -17.953 1 97.5 150 GLY B C 1
ATOM 3511 O O . GLY B 1 150 ? -16.234 -14.273 -18.938 1 97.5 150 GLY B O 1
ATOM 3512 N N . PHE B 1 151 ? -16.141 -14.539 -16.734 1 97.44 151 PHE B N 1
ATOM 3513 C CA . PHE B 1 151 ? -17.094 -13.508 -16.359 1 97.44 151 PHE B CA 1
ATOM 3514 C C . PHE B 1 151 ? -16.5 -12.117 -16.547 1 97.44 151 PHE B C 1
ATOM 3516 O O . PHE B 1 151 ? -15.359 -11.867 -16.156 1 97.44 151 PHE B O 1
ATOM 3523 N N . ASN B 1 152 ? -17.219 -11.203 -17.109 1 97.56 152 ASN B N 1
ATOM 3524 C CA . ASN B 1 152 ? -16.719 -9.906 -17.547 1 97.56 152 ASN B CA 1
ATOM 3525 C C . ASN B 1 152 ? -16.141 -9.109 -16.375 1 97.56 152 ASN B C 1
ATOM 3527 O O . ASN B 1 152 ? -15.156 -8.383 -16.531 1 97.56 152 ASN B O 1
ATOM 3531 N N . GLU B 1 153 ? -16.75 -9.211 -15.242 1 97.38 153 GLU B N 1
ATOM 3532 C CA . GLU B 1 153 ? -16.266 -8.453 -14.086 1 97.38 153 GLU B CA 1
ATOM 3533 C C . GLU B 1 153 ? -14.875 -8.906 -13.68 1 97.38 153 GLU B C 1
ATOM 3535 O O . GLU B 1 153 ? -14.125 -8.141 -13.062 1 97.38 153 GLU B O 1
ATOM 3540 N N . LEU B 1 154 ? -14.539 -10.133 -14 1 98.5 154 LEU B N 1
ATOM 3541 C CA . LEU B 1 154 ? -13.195 -10.641 -13.734 1 98.5 154 LEU B CA 1
ATOM 3542 C C . LEU B 1 154 ? -12.258 -10.336 -14.906 1 98.5 154 LEU B C 1
ATOM 3544 O O . LEU B 1 154 ? -11.148 -9.844 -14.703 1 98.5 154 LEU B O 1
ATOM 3548 N N . THR B 1 155 ? -12.727 -10.555 -16.156 1 98.69 155 THR B N 1
ATOM 3549 C CA . THR B 1 155 ? -11.859 -10.398 -17.312 1 98.69 155 THR B CA 1
ATOM 3550 C C . THR B 1 155 ? -11.508 -8.93 -17.531 1 98.69 155 THR B C 1
ATOM 3552 O O . THR B 1 155 ? -10.445 -8.609 -18.062 1 98.69 155 THR B O 1
ATOM 3555 N N . ASP B 1 156 ? -12.383 -8 -17.031 1 98.69 156 ASP B N 1
ATOM 3556 C CA . ASP B 1 156 ? -12.188 -6.57 -17.234 1 98.69 156 ASP B CA 1
ATOM 3557 C C . ASP B 1 156 ? -11.695 -5.895 -15.961 1 98.69 156 ASP B C 1
ATOM 3559 O O . ASP B 1 156 ? -11.781 -4.672 -15.828 1 98.69 156 ASP B O 1
ATOM 3563 N N . LEU B 1 157 ? -11.25 -6.656 -15.078 1 98.5 157 LEU B N 1
ATOM 3564 C CA . LEU B 1 157 ? -10.758 -6.121 -13.812 1 98.5 157 LEU B CA 1
ATOM 3565 C C . LEU B 1 157 ? -9.633 -5.125 -14.055 1 98.5 157 LEU B C 1
ATOM 3567 O O . LEU B 1 157 ? -8.688 -5.414 -14.789 1 98.5 157 LEU B O 1
ATOM 3571 N N . TYR B 1 158 ? -9.742 -3.904 -13.438 1 98.31 158 TYR B N 1
ATOM 3572 C CA . TYR B 1 158 ? -8.742 -2.84 -13.461 1 98.31 158 TYR B CA 1
ATOM 3573 C C . TYR B 1 158 ? -8.758 -2.111 -14.797 1 98.31 158 TYR B C 1
ATOM 3575 O O . TYR B 1 158 ? -8.891 -0.886 -14.844 1 98.31 158 TYR B O 1
ATOM 3583 N N . TYR B 1 159 ? -8.68 -2.859 -15.945 1 98.19 159 TYR B N 1
ATOM 3584 C CA . TYR B 1 159 ? -8.891 -2.303 -17.281 1 98.19 159 TYR B CA 1
ATOM 3585 C C . TYR B 1 159 ? -9.516 -3.334 -18.203 1 98.19 159 TYR B C 1
ATOM 3587 O O . TYR B 1 159 ? -9.414 -4.539 -17.969 1 98.19 159 TYR B O 1
ATOM 3595 N N . LYS B 1 160 ? -10.125 -2.928 -19.25 1 97.81 160 LYS B N 1
ATOM 3596 C CA . LYS B 1 160 ? -10.891 -3.807 -20.141 1 97.81 160 LYS B CA 1
ATOM 3597 C C . LYS B 1 160 ? -9.961 -4.668 -20.984 1 97.81 160 LYS B C 1
ATOM 3599 O O . LYS B 1 160 ? -8.938 -4.188 -21.484 1 97.81 160 LYS B O 1
ATOM 3604 N N . GLY B 1 161 ? -10.328 -5.984 -21.047 1 96.25 161 GLY B N 1
ATOM 3605 C CA . GLY B 1 161 ? -9.711 -6.84 -22.047 1 96.25 161 GLY B CA 1
ATOM 3606 C C . GLY B 1 161 ? -8.703 -7.816 -21.453 1 96.25 161 GLY B C 1
ATOM 3607 O O . GLY B 1 161 ? -8.648 -7.984 -20.234 1 96.25 161 GLY B O 1
ATOM 3608 N N . VAL B 1 162 ? -7.988 -8.477 -22.359 1 98.38 162 VAL B N 1
ATOM 3609 C CA . VAL B 1 162 ? -7.051 -9.555 -22.047 1 98.38 162 VAL B CA 1
ATOM 3610 C C . VAL B 1 162 ? -5.828 -8.984 -21.328 1 98.38 162 VAL B C 1
ATOM 3612 O O . VAL B 1 162 ? -5.246 -7.996 -21.781 1 98.38 162 VAL B O 1
ATOM 3615 N N . LYS B 1 163 ? -5.5 -9.578 -20.172 1 98.75 163 LYS B N 1
ATOM 3616 C CA . LYS B 1 163 ? -4.324 -9.133 -19.438 1 98.75 163 LYS B CA 1
ATOM 3617 C C . LYS B 1 163 ? -3.061 -9.82 -19.938 1 98.75 163 LYS B C 1
ATOM 3619 O O . LYS B 1 163 ? -1.985 -9.219 -19.953 1 98.75 163 LYS B O 1
ATOM 3624 N N . VAL B 1 164 ? -3.184 -11.055 -20.328 1 98.69 164 VAL B N 1
ATOM 3625 C CA . VAL B 1 164 ? -2.043 -11.82 -20.828 1 98.69 164 VAL B CA 1
ATOM 3626 C C . VAL B 1 164 ? -2.492 -12.75 -21.953 1 98.69 164 VAL B C 1
ATOM 3628 O O . VAL B 1 164 ? -3.537 -13.398 -21.859 1 98.69 164 VAL B O 1
ATOM 3631 N N . ASN B 1 165 ? -1.729 -12.75 -23.062 1 98.19 165 ASN B N 1
ATOM 3632 C CA . ASN B 1 165 ? -1.991 -13.672 -24.156 1 98.19 165 ASN B CA 1
ATOM 3633 C C . ASN B 1 165 ? -1.809 -15.125 -23.719 1 98.19 165 ASN B C 1
ATOM 3635 O O . ASN B 1 165 ? -0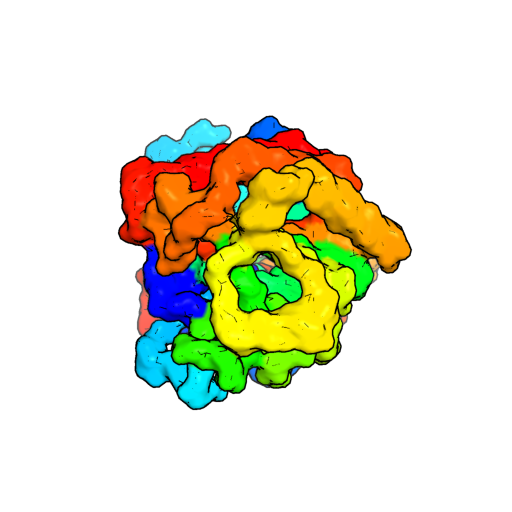.821 -15.461 -23.062 1 98.19 165 ASN B O 1
ATOM 3639 N N . SER B 1 166 ? -2.752 -15.953 -24.094 1 97.88 166 SER B N 1
ATOM 3640 C CA . SER B 1 166 ? -2.721 -17.359 -23.688 1 97.88 166 SER B CA 1
ATOM 3641 C C . SER B 1 166 ? -1.422 -18.031 -24.125 1 97.88 166 SER B C 1
ATOM 3643 O O . SER B 1 166 ? -0.921 -18.922 -23.438 1 97.88 166 SER B O 1
ATOM 3645 N N . LYS B 1 167 ? -0.795 -17.641 -25.203 1 97.38 167 LYS B N 1
ATOM 3646 C CA . LYS B 1 167 ? 0.438 -18.219 -25.719 1 97.38 167 LYS B CA 1
ATOM 3647 C C . LYS B 1 167 ? 1.615 -17.922 -24.797 1 97.38 167 LYS B C 1
ATOM 3649 O O . LYS B 1 167 ? 2.652 -18.594 -24.875 1 97.38 167 LYS B O 1
ATOM 3654 N N . ASN B 1 168 ? 1.434 -16.891 -23.969 1 98.5 168 ASN B N 1
ATOM 3655 C CA . ASN B 1 168 ? 2.494 -16.469 -23.062 1 98.5 168 ASN B CA 1
ATOM 3656 C C . ASN B 1 168 ? 2.213 -16.906 -21.625 1 98.5 168 ASN B C 1
ATOM 3658 O O . ASN B 1 168 ? 2.764 -16.344 -20.688 1 98.5 168 ASN B O 1
ATOM 3662 N N . VAL B 1 169 ? 1.329 -17.844 -21.469 1 98.75 169 VAL B N 1
ATOM 3663 C CA . VAL B 1 169 ? 1.023 -18.438 -20.172 1 98.75 169 VAL B CA 1
ATOM 3664 C C . VAL B 1 169 ? 1.641 -19.828 -20.078 1 98.75 169 VAL B C 1
ATOM 3666 O O . VAL B 1 169 ? 1.473 -20.656 -20.969 1 98.75 169 VAL B O 1
ATOM 3669 N N . PHE B 1 170 ? 2.303 -20.078 -19.016 1 98.94 170 PHE B N 1
ATOM 3670 C CA . PHE B 1 170 ? 2.945 -21.359 -18.75 1 98.94 170 PHE B CA 1
ATOM 3671 C C . PHE B 1 170 ? 2.58 -21.875 -17.375 1 98.94 170 PHE B C 1
ATOM 3673 O O . PHE B 1 170 ? 2.955 -21.281 -16.359 1 98.94 170 PHE B O 1
ATOM 3680 N N . ILE B 1 171 ? 1.861 -22.953 -17.312 1 98.88 171 ILE B N 1
ATOM 3681 C CA . ILE B 1 171 ? 1.488 -23.594 -16.062 1 98.88 171 ILE B CA 1
ATOM 3682 C C . ILE B 1 171 ? 2.445 -24.75 -15.766 1 98.88 171 ILE B C 1
ATOM 3684 O O . ILE B 1 171 ? 2.578 -25.672 -16.562 1 98.88 171 ILE B O 1
ATOM 3688 N N . ILE B 1 172 ? 3.111 -24.688 -14.672 1 98.88 172 ILE B N 1
ATOM 3689 C CA . ILE B 1 172 ? 4.113 -25.703 -14.328 1 98.88 172 ILE B CA 1
ATOM 3690 C C . ILE B 1 172 ? 3.742 -26.359 -13.008 1 98.88 172 ILE B C 1
ATOM 3692 O O . ILE B 1 172 ? 3.486 -25.688 -12.008 1 98.88 172 ILE B O 1
ATOM 3696 N N . GLY B 1 173 ? 3.717 -27.656 -12.992 1 98.5 173 GLY B N 1
ATOM 3697 C CA . GLY B 1 173 ? 3.469 -28.438 -11.781 1 98.5 173 GLY B CA 1
ATOM 3698 C C . GLY B 1 173 ? 2.037 -28.922 -11.672 1 98.5 173 GLY B C 1
ATOM 3699 O O . GLY B 1 173 ? 1.66 -29.516 -10.664 1 98.5 173 GLY B O 1
ATOM 3700 N N . ALA B 1 174 ? 1.232 -28.703 -12.68 1 98.31 174 ALA B N 1
ATOM 3701 C CA . ALA B 1 174 ? -0.191 -29.031 -12.633 1 98.31 174 ALA B CA 1
ATOM 3702 C C . ALA B 1 174 ? -0.407 -30.531 -12.516 1 98.31 174 ALA B C 1
ATOM 3704 O O . ALA B 1 174 ? 0.236 -31.328 -13.219 1 98.31 174 ALA B O 1
ATOM 3705 N N . ARG B 1 175 ? -1.329 -30.969 -11.609 1 98.25 175 ARG B N 1
ATOM 3706 C CA . ARG B 1 175 ? -1.611 -32.406 -11.469 1 98.25 175 ARG B CA 1
ATOM 3707 C C . ARG B 1 175 ? -2.998 -32.625 -10.875 1 98.25 175 ARG B C 1
ATOM 3709 O O . ARG B 1 175 ? -3.424 -33.75 -10.703 1 98.25 175 ARG B O 1
ATOM 3716 N N . ASP B 1 176 ? -3.658 -31.609 -10.492 1 97.88 176 ASP B N 1
ATOM 3717 C CA . ASP B 1 176 ? -5.051 -31.641 -10.062 1 97.88 176 ASP B CA 1
ATOM 3718 C C . ASP B 1 176 ? -5.902 -30.672 -10.875 1 97.88 176 ASP B C 1
ATOM 3720 O O . ASP B 1 176 ? -6.148 -29.531 -10.445 1 97.88 176 ASP B O 1
ATOM 3724 N N . LEU B 1 177 ? -6.43 -31.125 -12.008 1 97.88 177 LEU B N 1
ATOM 3725 C CA . LEU B 1 177 ? -7.156 -30.312 -12.977 1 97.88 177 LEU B CA 1
ATOM 3726 C C . LEU B 1 177 ? -8.602 -30.781 -13.094 1 97.88 177 LEU B C 1
ATOM 3728 O O . LEU B 1 177 ? -8.867 -31.984 -13.211 1 97.88 177 LEU B O 1
ATOM 3732 N N . ASP B 1 178 ? -9.469 -29.891 -13.031 1 97.25 178 ASP B N 1
ATOM 3733 C CA . ASP B 1 178 ? -10.883 -30.188 -13.258 1 97.25 178 ASP B CA 1
ATOM 3734 C C . ASP B 1 178 ? -11.164 -30.406 -14.742 1 97.25 178 ASP B C 1
ATOM 3736 O O . ASP B 1 178 ? -10.367 -30.016 -15.594 1 97.25 178 ASP B O 1
ATOM 3740 N N . ASP B 1 179 ? -12.336 -31.031 -15.023 1 97.56 179 ASP B N 1
ATOM 3741 C CA . ASP B 1 179 ? -12.703 -31.344 -16.406 1 97.56 179 ASP B CA 1
ATOM 3742 C C . ASP B 1 179 ? -12.789 -30.078 -17.25 1 97.56 179 ASP B C 1
ATOM 3744 O O . ASP B 1 179 ? -12.352 -30.078 -18.406 1 97.56 179 ASP B O 1
ATOM 3748 N N . GLY B 1 180 ? -13.359 -29.047 -16.688 1 97.12 180 GLY B N 1
ATOM 3749 C CA . GLY B 1 180 ? -13.43 -27.781 -17.406 1 97.12 180 GLY B CA 1
ATOM 3750 C C . GLY B 1 180 ? -12.07 -27.219 -17.766 1 97.12 180 GLY B C 1
ATOM 3751 O O . GLY B 1 180 ? -11.891 -26.641 -18.828 1 97.12 180 GLY B O 1
ATOM 3752 N N . GLU B 1 181 ? -11.109 -27.391 -16.953 1 98.31 181 GLU B N 1
ATOM 3753 C CA . GLU B 1 181 ? -9.75 -26.922 -17.188 1 98.31 181 GLU B CA 1
ATOM 3754 C C . GLU B 1 181 ? -9.055 -27.719 -18.281 1 98.31 181 GLU B C 1
ATOM 3756 O O . GLU B 1 181 ? -8.406 -27.156 -19.156 1 98.31 181 GLU B O 1
ATOM 3761 N N . LYS B 1 182 ? -9.258 -29.031 -18.172 1 98.19 182 LYS B N 1
ATOM 3762 C CA . LYS B 1 182 ? -8.672 -29.906 -19.203 1 98.19 182 LYS B CA 1
ATOM 3763 C C . LYS B 1 182 ? -9.188 -29.516 -20.578 1 98.19 182 LYS B C 1
ATOM 3765 O O . LYS B 1 182 ? -8.414 -29.484 -21.547 1 98.19 182 LYS B O 1
ATOM 3770 N N . ALA B 1 183 ? -10.445 -29.281 -20.641 1 98.06 183 ALA B N 1
ATOM 3771 C CA . ALA B 1 183 ? -11.055 -28.875 -21.906 1 98.06 183 ALA B CA 1
ATOM 3772 C C . ALA B 1 183 ? -10.469 -27.562 -22.406 1 98.06 183 ALA B C 1
ATOM 3774 O O . ALA B 1 183 ? -10.203 -27.422 -23.609 1 98.06 183 ALA B O 1
ATOM 3775 N N . LEU B 1 184 ? -10.273 -26.625 -21.531 1 98 184 LEU B N 1
ATOM 3776 C CA . LEU B 1 184 ? -9.727 -25.328 -21.906 1 98 184 LEU B CA 1
ATOM 3777 C C . LEU B 1 184 ? -8.281 -25.453 -22.375 1 98 184 LEU B C 1
ATOM 3779 O O . LEU B 1 184 ? -7.867 -24.812 -23.328 1 98 184 LEU B O 1
ATOM 3783 N N . ILE B 1 185 ? -7.488 -26.234 -21.672 1 98.31 185 ILE B N 1
ATOM 3784 C CA . ILE B 1 185 ? -6.094 -26.484 -22.031 1 98.31 185 ILE B CA 1
ATOM 3785 C C . ILE B 1 185 ? -6.008 -27 -23.453 1 98.31 185 ILE B C 1
ATOM 3787 O O . ILE B 1 185 ? -5.188 -26.531 -24.25 1 98.31 185 ILE B O 1
ATOM 3791 N N . LYS B 1 186 ? -6.879 -27.953 -23.734 1 97.69 186 LYS B N 1
ATOM 3792 C CA . LYS B 1 186 ? -6.91 -28.531 -25.078 1 97.69 186 LYS B CA 1
ATOM 3793 C C . LYS B 1 186 ? -7.371 -27.5 -26.109 1 97.69 186 LYS B C 1
ATOM 3795 O O . LYS B 1 186 ? -6.746 -27.344 -27.156 1 97.69 186 LYS B O 1
ATOM 3800 N N . HIS B 1 187 ? -8.414 -26.812 -25.812 1 96.88 187 HIS B N 1
ATOM 3801 C CA . HIS B 1 187 ? -9.031 -25.875 -26.734 1 96.88 187 HIS B CA 1
ATOM 3802 C C . HIS B 1 187 ? -8.086 -24.719 -27.062 1 96.88 187 HIS B C 1
ATOM 3804 O O . HIS B 1 187 ? -8.023 -24.266 -28.219 1 96.88 187 HIS B O 1
ATOM 3810 N N . LYS B 1 188 ? -7.344 -24.25 -26.109 1 96.31 188 LYS B N 1
ATOM 3811 C CA . LYS B 1 188 ? -6.496 -23.062 -26.297 1 96.31 188 LYS B CA 1
ATOM 3812 C C . LYS B 1 188 ? -5.047 -23.469 -26.547 1 96.31 188 LYS B C 1
ATOM 3814 O O . LYS B 1 188 ? -4.188 -22.625 -26.766 1 96.31 188 LYS B O 1
ATOM 3819 N N . ASP B 1 189 ? -4.777 -24.781 -26.5 1 97.06 189 ASP B N 1
ATOM 3820 C CA . ASP B 1 189 ? -3.42 -25.297 -26.656 1 97.06 189 ASP B CA 1
ATOM 3821 C C . ASP B 1 189 ? -2.465 -24.625 -25.672 1 97.06 189 ASP B C 1
ATOM 3823 O O . ASP B 1 189 ? -1.443 -24.062 -26.062 1 97.06 189 ASP B O 1
ATOM 3827 N N . LEU B 1 190 ? -2.857 -24.609 -24.391 1 98.06 190 LEU B N 1
ATOM 3828 C CA . LEU B 1 190 ? -2.082 -23.938 -23.344 1 98.06 190 LEU B CA 1
ATOM 3829 C C . LEU B 1 190 ? -0.804 -24.719 -23.047 1 98.06 190 LEU B C 1
ATOM 3831 O O . LEU B 1 190 ? -0.76 -25.938 -23.203 1 98.06 190 LEU B O 1
ATOM 3835 N N . ASN B 1 191 ? 0.219 -23.969 -22.672 1 98.38 191 ASN B N 1
ATOM 3836 C CA . ASN B 1 191 ? 1.458 -24.578 -22.203 1 98.38 191 ASN B CA 1
ATOM 3837 C C . ASN B 1 191 ? 1.332 -25.078 -20.766 1 98.38 191 ASN B C 1
ATOM 3839 O O . ASN B 1 191 ? 1.415 -24.297 -19.828 1 98.38 191 ASN B O 1
ATOM 3843 N N . VAL B 1 192 ? 1.174 -26.391 -20.656 1 98.69 192 VAL B N 1
ATOM 3844 C CA . VAL B 1 192 ? 0.997 -26.984 -19.344 1 98.69 192 VAL B CA 1
ATOM 3845 C C . VAL B 1 192 ? 2.002 -28.109 -19.141 1 98.69 192 VAL B C 1
ATOM 3847 O O . VAL B 1 192 ? 2.121 -29 -20 1 98.69 192 VAL B O 1
ATOM 3850 N N . TYR B 1 193 ? 2.688 -28.078 -18.078 1 98.75 193 TYR B N 1
ATOM 3851 C CA . TYR B 1 193 ? 3.652 -29.109 -17.688 1 98.75 193 TYR B CA 1
ATOM 3852 C C . TYR B 1 193 ? 3.289 -29.703 -16.328 1 98.75 193 TYR B C 1
ATOM 3854 O O . TYR B 1 193 ? 3.4 -29.047 -15.297 1 98.75 193 TYR B O 1
ATOM 3862 N N . SER B 1 194 ? 2.947 -30.922 -16.297 1 98.31 194 SER B N 1
ATOM 3863 C CA . SER B 1 194 ? 2.578 -31.625 -15.062 1 98.31 194 SER B CA 1
ATOM 3864 C C . SER B 1 194 ? 3.814 -32.094 -14.297 1 98.31 194 SER B C 1
ATOM 3866 O O . SER B 1 194 ? 4.934 -32 -14.805 1 98.31 194 SER B O 1
ATOM 3868 N N . THR B 1 195 ? 3.58 -32.562 -13.07 1 97.88 195 THR B N 1
ATOM 3869 C CA . THR B 1 195 ? 4.699 -33.125 -12.312 1 97.88 195 THR B CA 1
ATOM 3870 C C . THR B 1 195 ? 5.207 -34.406 -12.969 1 97.88 195 THR B C 1
ATOM 3872 O O . THR B 1 195 ? 6.383 -34.75 -12.844 1 97.88 195 THR B O 1
ATOM 3875 N N . LYS B 1 196 ? 4.336 -35.125 -13.648 1 97.56 196 LYS B N 1
ATOM 3876 C CA . LYS B 1 196 ? 4.785 -36.281 -14.43 1 97.56 196 LYS B CA 1
ATOM 3877 C C . LYS B 1 196 ? 5.75 -35.844 -15.531 1 97.56 196 LYS B C 1
ATOM 3879 O O . LYS B 1 196 ? 6.738 -36.531 -15.797 1 97.56 196 LYS B O 1
ATOM 3884 N N . ASP B 1 197 ? 5.383 -34.75 -16.188 1 98.19 197 ASP B N 1
ATOM 3885 C CA . ASP B 1 197 ? 6.285 -34.219 -17.188 1 98.19 197 ASP B CA 1
ATOM 3886 C C . ASP B 1 197 ? 7.637 -33.844 -16.578 1 98.19 197 ASP B C 1
ATOM 3888 O O . ASP B 1 197 ? 8.68 -34.094 -17.188 1 98.19 197 ASP B O 1
ATOM 3892 N N . ILE B 1 198 ? 7.609 -33.188 -15.445 1 98.06 198 ILE B N 1
ATOM 3893 C CA . ILE B 1 198 ? 8.836 -32.812 -14.758 1 98.06 198 ILE B CA 1
ATOM 3894 C C . ILE B 1 198 ? 9.688 -34.031 -14.477 1 98.06 198 ILE B C 1
ATOM 3896 O O . ILE B 1 198 ? 10.906 -34 -14.633 1 98.06 198 ILE B O 1
ATOM 3900 N N . GLU B 1 199 ? 9.047 -35.125 -14.078 1 96.56 199 GLU B N 1
ATOM 3901 C CA . GLU B 1 199 ? 9.742 -36.375 -13.789 1 96.56 199 GLU B CA 1
ATOM 3902 C C . GLU B 1 199 ? 10.328 -37 -15.055 1 96.56 199 GLU B C 1
ATOM 3904 O O . GLU B 1 199 ? 11.453 -37.5 -15.047 1 96.56 199 GLU B O 1
ATOM 3909 N N . ASN B 1 200 ? 9.586 -36.938 -16.094 1 97.69 200 ASN B N 1
ATOM 3910 C CA . ASN B 1 200 ? 9.961 -37.625 -17.328 1 97.69 200 ASN B CA 1
ATOM 3911 C C . ASN B 1 200 ? 10.969 -36.781 -18.125 1 97.69 200 ASN B C 1
ATOM 3913 O O . ASN B 1 200 ? 11.938 -37.344 -18.656 1 97.69 200 ASN B O 1
ATOM 3917 N N . ILE B 1 201 ? 10.727 -35.469 -18.25 1 97.12 201 ILE B N 1
ATOM 3918 C CA . ILE B 1 201 ? 11.492 -34.594 -19.125 1 97.12 201 ILE B CA 1
ATOM 3919 C C . ILE B 1 201 ? 12.625 -33.938 -18.328 1 97.12 201 ILE B C 1
ATOM 3921 O O . ILE B 1 201 ? 13.695 -33.688 -18.875 1 97.12 201 ILE B O 1
ATOM 3925 N N . GLY B 1 202 ? 12.352 -33.719 -17.031 1 97.81 202 GLY B N 1
ATOM 3926 C CA . GLY B 1 202 ? 13.273 -32.969 -16.188 1 97.81 202 GLY B CA 1
ATOM 3927 C C . GLY B 1 202 ? 12.938 -31.5 -16.109 1 97.81 202 GLY B C 1
ATOM 3928 O O . GLY B 1 202 ? 12.578 -30.875 -17.109 1 97.81 202 GLY B O 1
ATOM 3929 N N . ILE B 1 203 ? 13.125 -30.922 -14.977 1 98.31 203 ILE B N 1
ATOM 3930 C CA . ILE B 1 203 ? 12.75 -29.531 -14.703 1 98.31 203 ILE B CA 1
ATOM 3931 C C . ILE B 1 203 ? 13.648 -28.594 -15.508 1 98.31 203 ILE B C 1
ATOM 3933 O O . ILE B 1 203 ? 13.188 -27.562 -16.016 1 98.31 203 ILE B O 1
ATOM 3937 N N . GLU B 1 204 ? 14.906 -28.891 -15.664 1 98.38 204 GLU B N 1
ATOM 3938 C CA . GLU B 1 204 ? 15.852 -28.047 -16.406 1 98.38 204 GLU B CA 1
ATOM 3939 C C . GLU B 1 204 ? 15.43 -27.906 -17.859 1 98.38 204 GLU B C 1
ATOM 3941 O O . GLU B 1 204 ? 15.406 -26.797 -18.406 1 98.38 204 GLU B O 1
ATOM 3946 N N . LYS B 1 205 ? 15.133 -29.016 -18.469 1 98.56 205 LYS B N 1
ATOM 3947 C CA . LYS B 1 205 ? 14.742 -29 -19.875 1 98.56 205 LYS B CA 1
ATOM 3948 C C . LYS B 1 205 ? 13.438 -28.234 -20.078 1 98.56 205 LYS B C 1
ATOM 3950 O O . LYS B 1 205 ? 13.297 -27.484 -21.047 1 98.56 205 LYS B O 1
ATOM 3955 N N . ILE B 1 206 ? 12.516 -28.438 -19.203 1 98.62 206 ILE B N 1
ATOM 3956 C CA . ILE B 1 206 ? 11.242 -27.734 -19.266 1 98.62 206 ILE B CA 1
ATOM 3957 C C . ILE B 1 206 ? 11.477 -26.234 -19.172 1 98.62 206 ILE B C 1
ATOM 3959 O O . ILE B 1 206 ? 10.945 -25.469 -19.984 1 98.62 206 ILE B O 1
ATOM 3963 N N . LEU B 1 207 ? 12.297 -25.781 -18.266 1 98.81 207 LEU B N 1
ATOM 3964 C CA . LEU B 1 207 ? 12.547 -24.359 -18.062 1 98.81 207 LEU B CA 1
ATOM 3965 C C . LEU B 1 207 ? 13.281 -23.766 -19.25 1 98.81 207 LEU B C 1
ATOM 3967 O O . LEU B 1 207 ? 13.031 -22.609 -19.625 1 98.81 207 LEU B O 1
ATOM 3971 N N . LYS B 1 208 ? 14.188 -24.5 -19.812 1 98.62 208 LYS B N 1
ATOM 3972 C CA . LYS B 1 208 ? 14.867 -24.047 -21.031 1 98.62 208 LYS B CA 1
ATOM 3973 C C . LYS B 1 208 ? 13.883 -23.828 -22.172 1 98.62 208 LYS B C 1
ATOM 3975 O O . LYS B 1 208 ? 13.977 -22.859 -22.906 1 98.62 208 LYS B O 1
ATOM 3980 N N . GLU B 1 209 ? 13.016 -24.797 -22.281 1 98.38 209 GLU B N 1
ATOM 3981 C CA . GLU B 1 209 ? 11.984 -24.688 -23.312 1 98.38 209 GLU B CA 1
ATOM 3982 C C . GLU B 1 209 ? 11.094 -23.469 -23.062 1 98.38 209 GLU B C 1
ATOM 3984 O O . GLU B 1 209 ? 10.82 -22.703 -24 1 98.38 209 GLU B O 1
ATOM 3989 N N . VAL B 1 210 ? 10.609 -23.312 -21.859 1 98.69 210 VAL B N 1
ATOM 3990 C CA . VAL B 1 210 ? 9.758 -22.188 -21.469 1 98.69 210 VAL B CA 1
ATOM 3991 C C . VAL B 1 210 ? 10.484 -20.875 -21.734 1 98.69 210 VAL B C 1
ATOM 3993 O O . VAL B 1 210 ? 9.93 -19.969 -22.359 1 98.69 210 VAL B O 1
ATOM 3996 N N . HIS B 1 211 ? 11.703 -20.781 -21.297 1 98.62 211 HIS B N 1
ATOM 3997 C CA . HIS B 1 211 ? 12.523 -19.594 -21.469 1 98.62 211 HIS B CA 1
ATOM 3998 C C . HIS B 1 211 ? 12.711 -19.266 -22.953 1 98.62 211 HIS B C 1
ATOM 4000 O O . HIS B 1 211 ? 12.594 -18.094 -23.359 1 98.62 211 HIS B O 1
ATOM 4006 N N . SER B 1 212 ? 13 -20.266 -23.719 1 98.31 212 SER B N 1
ATOM 4007 C CA . SER B 1 212 ? 13.188 -20.078 -25.156 1 98.31 212 SER B CA 1
ATOM 4008 C C . SER B 1 212 ? 11.914 -19.547 -25.812 1 98.31 212 SER B C 1
ATOM 4010 O O . SER B 1 212 ? 11.969 -18.641 -26.641 1 98.31 212 SER B O 1
ATOM 4012 N N . GLN B 1 213 ? 10.789 -20.109 -25.469 1 98.25 213 GLN B N 1
ATOM 4013 C CA . GLN B 1 213 ? 9.516 -19.688 -26.031 1 98.25 213 GLN B CA 1
ATOM 4014 C C . GLN B 1 213 ? 9.219 -18.234 -25.672 1 98.25 213 GLN B C 1
ATOM 4016 O O . GLN B 1 213 ? 8.766 -17.453 -26.531 1 98.25 213 GLN B O 1
ATOM 4021 N N . ILE B 1 214 ? 9.469 -17.859 -24.453 1 98.25 214 ILE B N 1
ATOM 4022 C CA . ILE B 1 214 ? 9.234 -16.5 -23.984 1 98.25 214 ILE B CA 1
ATOM 4023 C C . ILE B 1 214 ? 10.102 -15.531 -24.781 1 98.25 214 ILE B C 1
ATOM 4025 O O . ILE B 1 214 ? 9.617 -14.5 -25.25 1 98.25 214 ILE B O 1
ATOM 4029 N N . THR B 1 215 ? 11.352 -15.875 -24.953 1 97.5 215 THR B N 1
ATOM 4030 C CA . THR B 1 215 ? 12.289 -15.023 -25.672 1 97.5 215 THR B CA 1
ATOM 4031 C C . THR B 1 215 ? 11.93 -14.953 -27.156 1 97.5 215 THR B C 1
ATOM 4033 O O . THR B 1 215 ? 12 -13.883 -27.766 1 97.5 215 THR B O 1
ATOM 4036 N N . ASP B 1 216 ? 11.594 -16.078 -27.688 1 97.81 216 ASP B N 1
ATOM 4037 C CA . ASP B 1 216 ? 11.203 -16.141 -29.094 1 97.81 216 ASP B CA 1
ATOM 4038 C C . ASP B 1 216 ? 9.961 -15.281 -29.359 1 97.81 216 ASP B C 1
ATOM 4040 O O . ASP B 1 216 ? 9.812 -14.719 -30.438 1 97.81 216 ASP B O 1
ATOM 4044 N N . ASN B 1 217 ? 9.086 -15.219 -28.359 1 97.12 217 ASN B N 1
ATOM 4045 C CA . ASN B 1 217 ? 7.871 -14.422 -28.484 1 97.12 217 ASN B CA 1
ATOM 4046 C C . ASN B 1 217 ? 8.148 -12.938 -28.266 1 97.12 217 ASN B C 1
ATOM 4048 O O . ASN B 1 217 ? 7.23 -12.117 -28.344 1 97.12 217 ASN B O 1
ATOM 4052 N N . GLY B 1 218 ? 9.367 -12.555 -27.906 1 96.88 218 GLY B N 1
ATOM 4053 C CA . GLY B 1 218 ? 9.766 -11.164 -27.734 1 96.88 218 GLY B CA 1
ATOM 4054 C C . GLY B 1 218 ? 9.375 -10.594 -26.391 1 96.88 218 GLY B C 1
ATOM 4055 O O . GLY B 1 218 ? 9.242 -9.375 -26.234 1 96.88 218 GLY B O 1
ATOM 4056 N N . ILE B 1 219 ? 9.094 -11.477 -25.484 1 97.38 219 ILE B N 1
ATOM 4057 C CA . ILE B 1 219 ? 8.664 -11.062 -24.156 1 97.38 219 ILE B CA 1
ATOM 4058 C C . ILE B 1 219 ? 9.891 -10.859 -23.25 1 97.38 219 ILE B C 1
ATOM 4060 O O . ILE B 1 219 ? 10.789 -11.695 -23.234 1 97.38 219 ILE B O 1
ATOM 4064 N N . SER B 1 220 ? 9.898 -9.758 -22.531 1 96.75 220 SER B N 1
ATOM 4065 C CA . SER B 1 220 ? 11.062 -9.461 -21.703 1 96.75 220 SER B CA 1
ATOM 4066 C C . SER B 1 220 ? 10.664 -9.266 -20.234 1 96.75 220 SER B C 1
ATOM 4068 O O . SER B 1 220 ? 11.477 -8.828 -19.422 1 96.75 220 SER B O 1
ATOM 4070 N N . ARG B 1 221 ? 9.43 -9.531 -19.906 1 98.25 221 ARG B N 1
ATOM 4071 C CA . ARG B 1 221 ? 8.961 -9.391 -18.531 1 98.25 221 ARG B CA 1
ATOM 4072 C C . ARG B 1 221 ? 8.102 -10.578 -18.125 1 98.25 221 ARG B C 1
ATOM 4074 O O . ARG B 1 221 ? 7.164 -10.945 -18.828 1 98.25 221 ARG B O 1
ATOM 4081 N N . ILE B 1 222 ? 8.398 -11.141 -17.031 1 98.81 222 ILE B N 1
ATOM 4082 C CA . ILE B 1 222 ? 7.676 -12.289 -16.5 1 98.81 222 ILE B CA 1
ATOM 4083 C C . ILE B 1 222 ? 7.02 -11.938 -15.172 1 98.81 222 ILE B C 1
ATOM 4085 O O . ILE B 1 222 ? 7.652 -11.32 -14.312 1 98.81 222 ILE B O 1
ATOM 4089 N N . HIS B 1 223 ? 5.754 -12.195 -15.055 1 98.94 223 HIS B N 1
ATOM 4090 C CA . HIS B 1 223 ? 5.113 -12.312 -13.75 1 98.94 223 HIS B CA 1
ATOM 4091 C C . HIS B 1 223 ? 5.125 -13.758 -13.266 1 98.94 223 HIS B C 1
ATOM 4093 O O . HIS B 1 223 ? 4.562 -14.641 -13.922 1 98.94 223 HIS B O 1
ATOM 4099 N N . LEU B 1 224 ? 5.777 -13.992 -12.164 1 98.94 224 LEU B N 1
ATOM 4100 C CA . LEU B 1 224 ? 5.855 -15.328 -11.586 1 98.94 224 LEU B CA 1
ATOM 4101 C C . LEU B 1 224 ? 4.863 -15.484 -10.438 1 98.94 224 LEU B C 1
ATOM 4103 O O . LEU B 1 224 ? 4.953 -14.773 -9.43 1 98.94 224 LEU B O 1
ATOM 4107 N N . SER B 1 225 ? 3.906 -16.328 -10.602 1 98.88 225 SER B N 1
ATOM 4108 C CA . SER B 1 225 ? 2.971 -16.656 -9.531 1 98.88 225 SER B CA 1
ATOM 4109 C C . SER B 1 225 ? 3.25 -18.031 -8.953 1 98.88 225 SER B C 1
ATOM 4111 O O . SER B 1 225 ? 3.074 -19.047 -9.633 1 98.88 225 SER B O 1
ATOM 4113 N N . PHE B 1 226 ? 3.668 -18.062 -7.699 1 98.88 226 PHE B N 1
ATOM 4114 C CA . PHE B 1 226 ? 4.121 -19.281 -7.062 1 98.88 226 PHE B CA 1
ATOM 4115 C C . PHE B 1 226 ? 3.176 -19.703 -5.938 1 98.88 226 PHE B C 1
ATOM 4117 O O . PHE B 1 226 ? 3.113 -19.031 -4.898 1 98.88 226 PHE B O 1
ATOM 4124 N N . ASP B 1 227 ? 2.434 -20.672 -6.172 1 98.75 227 ASP B N 1
ATOM 4125 C CA . ASP B 1 227 ? 1.624 -21.328 -5.145 1 98.75 227 ASP B CA 1
ATOM 4126 C C . ASP B 1 227 ? 2.402 -22.438 -4.453 1 98.75 227 ASP B C 1
ATOM 4128 O O . ASP B 1 227 ? 2.865 -23.375 -5.109 1 98.75 227 ASP B O 1
ATOM 4132 N N . ILE B 1 228 ? 2.439 -22.453 -3.178 1 98.56 228 ILE B N 1
ATOM 4133 C CA . ILE B 1 228 ? 3.299 -23.391 -2.457 1 98.56 228 ILE B CA 1
ATOM 4134 C C . ILE B 1 228 ? 2.748 -24.812 -2.592 1 98.56 228 ILE B C 1
ATOM 4136 O O . ILE B 1 228 ? 3.455 -25.781 -2.324 1 98.56 228 ILE B O 1
ATOM 4140 N N . ASP B 1 229 ? 1.494 -24.922 -3.008 1 98 229 ASP B N 1
ATOM 4141 C CA . ASP B 1 229 ? 0.943 -26.266 -3.125 1 98 229 ASP B CA 1
ATOM 4142 C C . ASP B 1 229 ? 1.456 -26.969 -4.383 1 98 229 ASP B C 1
ATOM 4144 O O . ASP B 1 229 ? 1.118 -28.125 -4.641 1 98 229 ASP B O 1
ATOM 4148 N N . CYS B 1 230 ? 2.328 -26.281 -5.191 1 98.5 230 CYS B N 1
ATOM 4149 C CA . CYS B 1 230 ? 3.061 -26.953 -6.258 1 98.5 230 CYS B CA 1
ATOM 4150 C C . CYS B 1 230 ? 3.982 -28.031 -5.695 1 98.5 230 CYS B C 1
ATOM 4152 O O . CYS B 1 230 ? 4.344 -28.984 -6.398 1 98.5 230 CYS B O 1
ATOM 4154 N N . LEU B 1 231 ? 4.363 -27.875 -4.449 1 98.44 231 LEU B N 1
ATOM 4155 C CA . LEU B 1 231 ? 5.18 -28.859 -3.746 1 98.44 231 LEU B CA 1
ATOM 4156 C C . LEU B 1 231 ? 4.336 -30.062 -3.32 1 98.44 231 LEU B C 1
ATOM 4158 O O . LEU B 1 231 ? 3.111 -29.953 -3.219 1 98.44 231 LEU B O 1
ATOM 4162 N N . ASP B 1 232 ? 5.039 -31.156 -3.098 1 98.31 232 ASP B N 1
ATOM 4163 C CA . ASP B 1 232 ? 4.34 -32.312 -2.564 1 98.31 232 ASP B CA 1
ATOM 4164 C C . ASP B 1 232 ? 3.658 -32 -1.236 1 98.31 232 ASP B C 1
ATOM 4166 O O . ASP B 1 232 ? 4.223 -31.281 -0.403 1 98.31 232 ASP B O 1
ATOM 4170 N N . SER B 1 233 ? 2.518 -32.562 -1.063 1 97.5 233 SER B N 1
ATOM 4171 C CA . SER B 1 233 ? 1.687 -32.219 0.083 1 97.5 233 SER B CA 1
ATOM 4172 C C . SER B 1 233 ? 2.414 -32.469 1.396 1 97.5 233 SER B C 1
ATOM 4174 O O . SER B 1 233 ? 2.16 -31.812 2.4 1 97.5 233 SER B O 1
ATOM 4176 N N . ASP B 1 234 ? 3.359 -33.406 1.415 1 96.5 234 ASP B N 1
ATOM 4177 C CA . ASP B 1 234 ? 4.109 -33.719 2.625 1 96.5 234 ASP B CA 1
ATOM 4178 C C . ASP B 1 234 ? 5.012 -32.562 3.033 1 96.5 234 ASP B C 1
ATOM 4180 O O . ASP B 1 234 ? 5.395 -32.438 4.199 1 96.5 234 ASP B O 1
ATOM 4184 N N . LEU B 1 235 ? 5.34 -31.703 2.098 1 96.88 235 LEU B N 1
ATOM 4185 C CA . LEU B 1 235 ? 6.258 -30.609 2.336 1 96.88 235 LEU B CA 1
ATOM 4186 C C . LEU B 1 235 ? 5.5 -29.344 2.762 1 96.88 235 LEU B C 1
ATOM 4188 O O . LEU B 1 235 ? 6.094 -28.406 3.285 1 96.88 235 LEU B O 1
ATOM 4192 N N . VAL B 1 236 ? 4.188 -29.328 2.535 1 97.44 236 VAL B N 1
ATOM 4193 C CA . VAL B 1 236 ? 3.439 -28.094 2.801 1 97.44 236 VAL B CA 1
ATOM 4194 C C . VAL B 1 236 ? 2.129 -28.438 3.508 1 97.44 236 VAL B C 1
ATOM 4196 O O . VAL B 1 236 ? 1.047 -28.125 3.01 1 97.44 236 VAL B O 1
ATOM 4199 N N . PRO B 1 237 ? 2.182 -28.984 4.676 1 97.19 237 PRO B N 1
ATOM 4200 C CA . PRO B 1 237 ? 0.956 -29.281 5.422 1 97.19 237 PRO B CA 1
ATOM 4201 C C . PRO B 1 237 ? 0.121 -28.031 5.691 1 97.19 237 PRO B C 1
ATOM 4203 O O . PRO B 1 237 ? -1.079 -28.125 5.957 1 97.19 237 PRO B O 1
ATOM 4206 N N . GLY B 1 238 ? 0.771 -26.844 5.684 1 97.5 238 GLY B N 1
ATOM 4207 C CA . GLY B 1 238 ? 0.091 -25.594 5.965 1 97.5 238 GLY B CA 1
ATOM 4208 C C . GLY B 1 238 ? -0.471 -24.922 4.723 1 97.5 238 GLY B C 1
ATOM 4209 O O . GLY B 1 238 ? -0.247 -23.734 4.492 1 97.5 238 GLY B O 1
ATOM 4210 N N . THR B 1 239 ? -1.118 -25.672 3.809 1 97.06 239 THR B N 1
ATOM 4211 C CA . THR B 1 239 ? -1.833 -25.125 2.662 1 97.06 239 THR B CA 1
ATOM 4212 C C . THR B 1 239 ? -3.252 -25.688 2.59 1 97.06 239 THR B C 1
ATOM 4214 O O . THR B 1 239 ? -3.545 -26.719 3.182 1 97.06 239 THR B O 1
ATOM 4217 N N . GLY B 1 240 ? -4.145 -25 1.934 1 94 240 GLY B N 1
ATOM 4218 C CA . GLY B 1 240 ? -5.566 -25.312 1.959 1 94 240 GLY B CA 1
ATOM 4219 C C . GLY B 1 240 ? -5.953 -26.391 0.967 1 94 240 GLY B C 1
ATOM 4220 O O . GLY B 1 240 ? -6.992 -27.047 1.119 1 94 240 GLY B O 1
ATOM 4221 N N . THR B 1 241 ? -5.152 -26.594 -0.09 1 93.62 241 THR B N 1
ATOM 4222 C CA . THR B 1 241 ? -5.477 -27.562 -1.131 1 93.62 241 THR B CA 1
ATOM 4223 C C . THR B 1 241 ? -4.273 -28.453 -1.444 1 93.62 241 THR B C 1
ATOM 4225 O O . THR B 1 241 ? -3.771 -28.453 -2.57 1 93.62 241 THR B O 1
ATOM 4228 N N . PRO B 1 242 ? -3.906 -29.281 -0.481 1 94.88 242 PRO B N 1
ATOM 4229 C CA . PRO B 1 242 ? -2.73 -30.125 -0.695 1 94.88 242 PRO B CA 1
ATOM 4230 C C . PRO B 1 242 ? -2.965 -31.219 -1.748 1 94.88 242 PRO B C 1
ATOM 4232 O O . PRO B 1 242 ? -4.059 -31.781 -1.822 1 94.88 242 PRO B O 1
ATOM 4235 N N . VAL B 1 243 ? -1.991 -31.422 -2.574 1 97.12 243 VAL B N 1
ATOM 4236 C CA . VAL B 1 243 ? -2.062 -32.438 -3.625 1 97.12 243 VAL B CA 1
ATOM 4237 C C . VAL B 1 243 ? -0.802 -33.281 -3.604 1 97.12 243 VAL B C 1
ATOM 4239 O O . VAL B 1 243 ? 0.314 -32.75 -3.559 1 97.12 243 VAL B O 1
ATOM 4242 N N . LYS B 1 244 ? -0.912 -34.594 -3.666 1 97.56 244 LYS B N 1
ATOM 4243 C CA . LYS B 1 244 ? 0.221 -35.531 -3.641 1 97.56 244 LYS B CA 1
ATOM 4244 C C . LYS B 1 244 ? 0.965 -35.5 -4.973 1 97.56 244 LYS B C 1
ATOM 4246 O O . LYS B 1 244 ? 0.488 -34.938 -5.953 1 97.56 244 LYS B O 1
ATOM 4251 N N . ASN B 1 245 ? 2.17 -36.094 -4.953 1 97.75 245 ASN B N 1
ATOM 4252 C CA . ASN B 1 245 ? 3.002 -36.25 -6.141 1 97.75 245 ASN B CA 1
ATOM 4253 C C . ASN B 1 245 ? 3.408 -34.906 -6.734 1 97.75 245 ASN B C 1
ATOM 4255 O O . ASN B 1 245 ? 3.355 -34.719 -7.949 1 97.75 245 ASN B O 1
ATOM 4259 N N . GLY B 1 246 ? 3.674 -34 -5.797 1 98.19 246 GLY B N 1
ATOM 4260 C CA . GLY B 1 246 ? 4.137 -32.688 -6.223 1 98.19 246 GLY B CA 1
ATOM 4261 C C . GLY B 1 246 ? 5.645 -32.625 -6.395 1 98.19 246 GLY B C 1
ATOM 4262 O O . GLY B 1 246 ? 6.332 -33.625 -6.312 1 98.19 246 GLY B O 1
ATOM 4263 N N . MET B 1 247 ? 6.148 -31.438 -6.719 1 98.19 247 MET B N 1
ATOM 4264 C CA . MET B 1 247 ? 7.582 -31.188 -6.852 1 98.19 247 MET B CA 1
ATOM 4265 C C . MET B 1 247 ? 8.289 -31.359 -5.508 1 98.19 247 MET B C 1
ATOM 4267 O O . MET B 1 247 ? 7.711 -31.062 -4.461 1 98.19 247 MET B O 1
ATOM 4271 N N . ASN B 1 248 ? 9.438 -31.859 -5.559 1 97.81 248 ASN B N 1
ATOM 4272 C CA . ASN B 1 248 ? 10.258 -31.828 -4.352 1 97.81 248 ASN B CA 1
ATOM 4273 C C . ASN B 1 248 ? 10.977 -30.5 -4.199 1 97.81 248 ASN B C 1
ATOM 4275 O O . ASN B 1 248 ? 10.867 -29.625 -5.066 1 97.81 248 ASN B O 1
ATOM 4279 N N . LEU B 1 249 ? 11.664 -30.344 -3.123 1 97.81 249 LEU B N 1
ATOM 4280 C CA . LEU B 1 249 ? 12.266 -29.062 -2.779 1 97.81 249 LEU B CA 1
ATOM 4281 C C . LEU B 1 249 ? 13.375 -28.703 -3.764 1 97.81 249 LEU B C 1
ATOM 4283 O O . LEU B 1 249 ? 13.539 -27.531 -4.121 1 97.81 249 LEU B O 1
ATOM 4287 N N . GLU B 1 250 ? 14.117 -29.609 -4.18 1 97.94 250 GLU B N 1
ATOM 4288 C CA . GLU B 1 250 ? 15.219 -29.375 -5.113 1 97.94 250 GLU B CA 1
ATOM 4289 C C . GLU B 1 250 ? 14.703 -28.875 -6.461 1 97.94 250 GLU B C 1
ATOM 4291 O O . GLU B 1 250 ? 15.289 -27.984 -7.066 1 97.94 250 GLU B O 1
ATOM 4296 N N . GLN B 1 251 ? 13.688 -29.5 -6.898 1 98.38 251 GLN B N 1
ATOM 4297 C CA . GLN B 1 251 ? 13.062 -29.094 -8.148 1 98.38 251 GLN B CA 1
ATOM 4298 C C . GLN B 1 251 ? 12.547 -27.656 -8.055 1 98.38 251 GLN B C 1
ATOM 4300 O O . GLN B 1 251 ? 12.758 -26.844 -8.961 1 98.38 251 GLN B O 1
ATOM 4305 N N . ALA B 1 252 ? 11.859 -27.344 -6.961 1 98.56 252 ALA B N 1
ATOM 4306 C CA . ALA B 1 252 ? 11.328 -26 -6.754 1 98.56 252 ALA B CA 1
ATOM 4307 C C . ALA B 1 252 ? 12.453 -24.969 -6.68 1 98.56 252 ALA B C 1
ATOM 4309 O O . ALA B 1 252 ? 12.359 -23.891 -7.281 1 98.56 252 ALA B O 1
ATOM 4310 N N . LYS B 1 253 ? 13.453 -25.297 -5.938 1 98.56 253 LYS B N 1
ATOM 4311 C CA . LYS B 1 253 ? 14.594 -24.391 -5.801 1 98.56 253 LYS B CA 1
ATOM 4312 C C . LYS B 1 253 ? 15.273 -24.156 -7.148 1 98.56 253 LYS B C 1
ATOM 4314 O O . LYS B 1 253 ? 15.68 -23.031 -7.457 1 98.56 253 LYS B O 1
ATOM 4319 N N . TYR B 1 254 ? 15.422 -25.203 -7.891 1 98.69 254 TYR B N 1
ATOM 4320 C CA . TYR B 1 254 ? 16.016 -25.078 -9.211 1 98.69 254 TYR B CA 1
ATOM 4321 C C . TYR B 1 254 ? 15.18 -24.172 -10.102 1 98.69 254 TYR B C 1
ATOM 4323 O O . TYR B 1 254 ? 15.711 -23.297 -10.789 1 98.69 254 TYR B O 1
ATOM 4331 N N . LEU B 1 255 ? 13.898 -24.406 -10.117 1 98.81 255 LEU B N 1
ATOM 4332 C CA . LEU B 1 255 ? 12.961 -23.609 -10.891 1 98.81 255 LEU B CA 1
ATOM 4333 C C . LEU B 1 255 ? 13.102 -22.125 -10.547 1 98.81 255 LEU B C 1
ATOM 4335 O O . LEU B 1 255 ? 13.273 -21.281 -11.438 1 98.81 255 LEU B O 1
ATOM 4339 N N . LEU B 1 256 ? 13.062 -21.812 -9.297 1 98.75 256 LEU B N 1
ATOM 4340 C CA . LEU B 1 256 ? 13.109 -20.438 -8.812 1 98.75 256 LEU B CA 1
ATOM 4341 C C . LEU B 1 256 ? 14.445 -19.797 -9.164 1 98.75 256 LEU B C 1
ATOM 4343 O O . LEU B 1 256 ? 14.484 -18.656 -9.656 1 98.75 256 LEU B O 1
ATOM 4347 N N . LYS B 1 257 ? 15.523 -20.484 -8.898 1 98.62 257 LYS B N 1
ATOM 4348 C CA . LYS B 1 257 ? 16.844 -19.969 -9.219 1 98.62 257 LYS B CA 1
ATOM 4349 C C . LYS B 1 257 ? 16.969 -19.688 -10.719 1 98.62 257 LYS B C 1
ATOM 4351 O O . LYS B 1 257 ? 17.438 -18.609 -11.102 1 98.62 257 LYS B O 1
ATOM 4356 N N . TYR B 1 258 ? 16.594 -20.625 -11.531 1 98.69 258 TYR B N 1
ATOM 4357 C CA . TYR B 1 258 ? 16.703 -20.469 -12.977 1 98.69 258 TYR B CA 1
ATOM 4358 C C . TYR B 1 258 ? 15.938 -19.234 -13.445 1 98.69 258 TYR B C 1
ATOM 4360 O O . TYR B 1 258 ? 16.484 -18.422 -14.195 1 98.69 258 TYR B O 1
ATOM 4368 N N . LEU B 1 259 ? 14.688 -19.125 -13.039 1 98.62 259 LEU B N 1
ATOM 4369 C CA . LEU B 1 259 ? 13.836 -18.031 -13.484 1 98.62 259 LEU B CA 1
ATOM 4370 C C . LEU B 1 259 ? 14.414 -16.688 -13.047 1 98.62 259 LEU B C 1
ATOM 4372 O O . LEU B 1 259 ? 14.414 -15.719 -13.828 1 98.62 259 LEU B O 1
ATOM 4376 N N . MET B 1 260 ? 14.875 -16.594 -11.781 1 98.25 260 MET B N 1
ATOM 4377 C CA . MET B 1 260 ? 15.445 -15.344 -11.297 1 98.25 260 MET B CA 1
ATOM 4378 C C . MET B 1 260 ? 16.703 -14.977 -12.094 1 98.25 260 MET B C 1
ATOM 4380 O O . MET B 1 260 ? 16.922 -13.797 -12.391 1 98.25 260 MET B O 1
ATOM 4384 N N . GLU B 1 261 ? 17.469 -15.938 -12.508 1 97.75 261 GLU B N 1
ATOM 4385 C CA . GLU B 1 261 ? 18.719 -15.695 -13.203 1 97.75 261 GLU B CA 1
ATOM 4386 C C . GLU B 1 261 ? 18.484 -15.25 -14.641 1 97.75 261 GLU B C 1
ATOM 4388 O O . GLU B 1 261 ? 19.375 -14.688 -15.281 1 97.75 261 GLU B O 1
ATOM 4393 N N . THR B 1 262 ? 17.281 -15.508 -15.148 1 97.25 262 THR B N 1
ATOM 4394 C CA . THR B 1 262 ? 16.969 -15 -16.484 1 97.25 262 THR B CA 1
ATOM 4395 C C . THR B 1 262 ? 16.938 -13.477 -16.484 1 97.25 262 THR B C 1
ATOM 4397 O O . THR B 1 262 ? 17.031 -12.844 -17.531 1 97.25 262 THR B O 1
ATOM 4400 N N . THR B 1 263 ? 16.672 -12.836 -15.336 1 97.06 263 THR B N 1
ATOM 4401 C CA . THR B 1 263 ? 16.531 -11.398 -15.117 1 97.06 263 THR B CA 1
ATOM 4402 C C . THR B 1 263 ? 15.25 -10.883 -15.758 1 97.06 263 THR B C 1
ATOM 4404 O O . THR B 1 263 ? 15.039 -9.672 -15.836 1 97.06 263 THR B O 1
ATOM 4407 N N . LEU B 1 264 ? 14.367 -11.82 -16.156 1 98 264 LEU B N 1
ATOM 4408 C CA . LEU B 1 264 ? 13.133 -11.43 -16.828 1 98 264 LEU B CA 1
ATOM 4409 C C . LEU B 1 264 ? 11.984 -11.312 -15.828 1 98 264 LEU B C 1
ATOM 4411 O O . LEU B 1 264 ? 10.945 -10.719 -16.141 1 98 264 LEU B O 1
ATOM 4415 N N . VAL B 1 265 ? 12.094 -11.891 -14.617 1 98.62 265 VAL B N 1
ATOM 4416 C CA . VAL B 1 265 ? 11.039 -11.82 -13.617 1 98.62 265 VAL B CA 1
ATOM 4417 C C . VAL B 1 265 ? 10.984 -10.414 -13.023 1 98.62 265 VAL B C 1
ATOM 4419 O O . VAL B 1 265 ? 11.977 -9.93 -12.477 1 98.62 265 VAL B O 1
ATOM 4422 N N . LYS B 1 266 ? 9.828 -9.789 -13.148 1 98.44 266 LYS B N 1
ATOM 4423 C CA . LYS B 1 266 ? 9.719 -8.398 -12.727 1 98.44 266 LYS B CA 1
ATOM 4424 C C . LYS B 1 266 ? 8.672 -8.242 -11.625 1 98.44 266 LYS B C 1
ATOM 4426 O O . LYS B 1 266 ? 8.57 -7.18 -11 1 98.44 266 LYS B O 1
ATOM 4431 N N . SER B 1 267 ? 7.91 -9.234 -11.328 1 98.75 267 SER B N 1
ATOM 4432 C CA . SER B 1 267 ? 6.926 -9.305 -10.25 1 98.75 267 SER B CA 1
ATOM 4433 C C . SER B 1 267 ? 6.652 -10.75 -9.852 1 98.75 267 SER B C 1
ATOM 4435 O O . SER B 1 267 ? 6.844 -11.672 -10.648 1 98.75 267 SER B O 1
ATOM 4437 N N . MET B 1 268 ? 6.172 -10.938 -8.594 1 98.81 268 MET B N 1
ATOM 4438 C CA . MET B 1 268 ? 6.027 -12.305 -8.109 1 98.81 268 MET B CA 1
ATOM 4439 C C . MET B 1 268 ? 4.934 -12.398 -7.047 1 98.81 268 MET B C 1
ATOM 4441 O O . MET B 1 268 ? 4.82 -11.516 -6.188 1 98.81 268 MET B O 1
ATOM 4445 N N . ASP B 1 269 ? 4.121 -13.422 -7.203 1 98.81 269 ASP B N 1
ATOM 4446 C CA . ASP B 1 269 ? 3.223 -13.844 -6.129 1 98.81 269 ASP B CA 1
ATOM 4447 C C . ASP B 1 269 ? 3.807 -15.023 -5.355 1 98.81 269 ASP B C 1
ATOM 4449 O O . ASP B 1 269 ? 4.414 -15.914 -5.945 1 98.81 269 ASP B O 1
ATOM 4453 N N . PHE B 1 270 ? 3.674 -15 -4.105 1 98.88 270 PHE B N 1
ATOM 4454 C CA . PHE B 1 270 ? 3.939 -16.125 -3.213 1 98.88 270 PHE B CA 1
ATOM 4455 C C . PHE B 1 270 ? 2.744 -16.391 -2.305 1 98.88 270 PHE B C 1
ATOM 4457 O O . PHE B 1 270 ? 2.49 -15.633 -1.366 1 98.88 270 PHE B O 1
ATOM 4464 N N . VAL B 1 271 ? 1.979 -17.594 -2.576 1 98.62 271 VAL B N 1
ATOM 4465 C CA . VAL B 1 271 ? 0.622 -17.594 -2.041 1 98.62 271 VAL B CA 1
ATOM 4466 C C . VAL B 1 271 ? 0.325 -18.938 -1.384 1 98.62 271 VAL B C 1
ATOM 4468 O O . VAL B 1 271 ? 1.081 -19.891 -1.552 1 98.62 271 VAL B O 1
ATOM 4471 N N . GLU B 1 272 ? -0.774 -18.969 -0.562 1 98.44 272 GLU B N 1
ATOM 4472 C CA . GLU B 1 272 ? -1.527 -20.125 -0.079 1 98.44 272 GLU B CA 1
ATOM 4473 C C . GLU B 1 272 ? -0.892 -20.719 1.179 1 98.44 272 GLU B C 1
ATOM 4475 O O . GLU B 1 272 ? -1.207 -21.844 1.574 1 98.44 272 GLU B O 1
ATOM 4480 N N . LEU B 1 273 ? 0.054 -20.016 1.789 1 98.62 273 LEU B N 1
ATOM 4481 C CA . LEU B 1 273 ? 0.429 -20.406 3.143 1 98.62 273 LEU B CA 1
ATOM 4482 C C . LEU B 1 273 ? -0.746 -20.25 4.102 1 98.62 273 LEU B C 1
ATOM 4484 O O . LEU B 1 273 ? -1.331 -19.172 4.199 1 98.62 273 LEU B O 1
ATOM 4488 N N . ASN B 1 274 ? -1.117 -21.297 4.746 1 98.56 274 ASN B N 1
ATOM 4489 C CA . ASN B 1 274 ? -2.193 -21.297 5.73 1 98.56 274 ASN B CA 1
ATOM 4490 C C . ASN B 1 274 ? -1.68 -21.641 7.125 1 98.56 274 ASN B C 1
ATOM 4492 O O . ASN B 1 274 ? -1.686 -22.812 7.523 1 98.56 274 ASN B O 1
ATOM 4496 N N . PRO B 1 275 ? -1.408 -20.641 7.926 1 98.31 275 PRO B N 1
ATOM 4497 C CA . PRO B 1 275 ? -0.839 -20.875 9.258 1 98.31 275 PRO B CA 1
ATOM 4498 C C . PRO B 1 275 ? -1.762 -21.688 10.156 1 98.31 275 PRO B C 1
ATOM 4500 O O . PRO B 1 275 ? -1.29 -22.375 11.07 1 98.31 275 PRO B O 1
ATOM 4503 N N . MET B 1 276 ? -3.057 -21.672 9.906 1 97.81 276 MET B N 1
ATOM 4504 C CA . MET B 1 276 ? -4.012 -22.375 10.75 1 97.81 276 MET B CA 1
ATOM 4505 C C . MET B 1 276 ? -3.918 -23.891 10.531 1 97.81 276 MET B C 1
ATOM 4507 O O . MET B 1 276 ? -4.293 -24.672 11.406 1 97.81 276 MET B O 1
ATOM 4511 N N . LEU B 1 277 ? -3.459 -24.25 9.391 1 97.81 277 LEU B N 1
ATOM 4512 C CA . LEU B 1 277 ? -3.348 -25.672 9.047 1 97.81 277 LEU B CA 1
ATOM 4513 C C . LEU B 1 277 ? -1.929 -26.172 9.281 1 97.81 277 LEU B C 1
ATOM 4515 O O . LEU B 1 277 ? -1.689 -27.391 9.297 1 97.81 277 LEU B O 1
ATOM 4519 N N . ASP B 1 278 ? -1.038 -25.234 9.445 1 97.62 278 ASP B N 1
ATOM 4520 C CA . ASP B 1 278 ? 0.378 -25.578 9.562 1 97.62 278 ASP B CA 1
ATOM 4521 C C . ASP B 1 278 ? 0.673 -26.281 10.883 1 97.62 278 ASP B C 1
ATOM 4523 O O . ASP B 1 278 ? -0.161 -26.266 11.797 1 97.62 278 ASP B O 1
ATOM 4527 N N . LYS B 1 279 ? 1.757 -27 10.914 1 96.12 279 LYS B N 1
ATOM 4528 C CA . LYS B 1 279 ? 2.209 -27.688 12.117 1 96.12 279 LYS B CA 1
ATOM 4529 C C . LYS B 1 279 ? 3.619 -27.25 12.5 1 96.12 279 LYS B C 1
ATOM 4531 O O . LYS B 1 279 ? 4.574 -27.5 11.766 1 96.12 279 LYS B O 1
ATOM 4536 N N . ASN B 1 280 ? 3.709 -26.625 13.688 1 97 280 ASN B N 1
ATOM 4537 C CA . ASN B 1 280 ? 4.992 -26.203 14.234 1 97 280 ASN B CA 1
ATOM 4538 C C . ASN B 1 280 ? 5.746 -25.297 13.258 1 97 280 ASN B C 1
ATOM 4540 O O . ASN B 1 280 ? 6.961 -25.438 13.102 1 97 280 ASN B O 1
ATOM 4544 N N . ASP B 1 281 ? 5.066 -24.516 12.477 1 97.81 281 ASP B N 1
ATOM 4545 C CA . ASP B 1 281 ? 5.602 -23.547 11.531 1 97.81 281 ASP B CA 1
ATOM 4546 C C . ASP B 1 281 ? 6.434 -24.234 10.445 1 97.81 281 ASP B C 1
ATOM 4548 O O . ASP B 1 281 ? 7.324 -23.625 9.859 1 97.81 281 ASP B O 1
ATOM 4552 N N . PHE B 1 282 ? 6.148 -25.484 10.273 1 98.19 282 PHE B N 1
ATOM 4553 C CA . PHE B 1 282 ? 6.914 -26.266 9.297 1 98.19 282 PHE B CA 1
ATOM 4554 C C . PHE B 1 282 ? 6.797 -25.656 7.91 1 98.19 282 PHE B C 1
ATOM 4556 O O . PHE B 1 282 ? 7.809 -25.391 7.254 1 98.19 282 PHE B O 1
ATOM 4563 N N . THR B 1 283 ? 5.633 -25.438 7.441 1 98.44 283 THR B N 1
ATOM 4564 C CA . THR B 1 283 ? 5.406 -24.875 6.117 1 98.44 283 THR B CA 1
ATOM 4565 C C . THR B 1 283 ? 5.91 -23.422 6.062 1 98.44 283 THR B C 1
ATOM 4567 O O . THR B 1 283 ? 6.512 -23.016 5.066 1 98.44 283 THR B O 1
ATOM 4570 N N . ALA B 1 284 ? 5.605 -22.656 7.094 1 98.5 284 ALA B N 1
ATOM 4571 C CA . ALA B 1 284 ? 6.062 -21.266 7.152 1 98.5 284 ALA B CA 1
ATOM 4572 C C . ALA B 1 284 ? 7.582 -21.188 7.027 1 98.5 284 ALA B C 1
ATOM 4574 O O . ALA B 1 284 ? 8.109 -20.344 6.309 1 98.5 284 ALA B O 1
ATOM 4575 N N . ASP B 1 285 ? 8.273 -22.062 7.746 1 98.44 285 ASP B N 1
ATOM 4576 C CA . ASP B 1 285 ? 9.727 -22.094 7.676 1 98.44 285 ASP B CA 1
ATOM 4577 C C . ASP B 1 285 ? 10.203 -22.453 6.27 1 98.44 285 ASP B C 1
ATOM 4579 O O . ASP B 1 285 ? 11.164 -21.875 5.766 1 98.44 285 ASP B O 1
ATOM 4583 N N . MET B 1 286 ? 9.562 -23.391 5.691 1 97.75 286 MET B N 1
ATOM 4584 C CA . MET B 1 286 ? 9.867 -23.781 4.32 1 97.75 286 MET B CA 1
ATOM 4585 C C . MET B 1 286 ? 9.656 -22.609 3.365 1 97.75 286 MET B C 1
ATOM 4587 O O . MET B 1 286 ? 10.477 -22.375 2.475 1 97.75 286 MET B O 1
ATOM 4591 N N . CYS B 1 287 ? 8.594 -21.875 3.508 1 98.5 287 CYS B N 1
ATOM 4592 C CA . CYS B 1 287 ? 8.305 -20.703 2.686 1 98.5 287 CYS B CA 1
ATOM 4593 C C . CYS B 1 287 ? 9.414 -19.672 2.795 1 98.5 287 CYS B C 1
ATOM 4595 O O . CYS B 1 287 ? 9.875 -19.141 1.784 1 98.5 287 CYS B O 1
ATOM 4597 N N . ILE B 1 288 ? 9.844 -19.391 4.008 1 98.44 288 ILE B N 1
ATOM 4598 C CA . ILE B 1 288 ? 10.891 -18.406 4.25 1 98.44 288 ILE B CA 1
ATOM 4599 C C . ILE B 1 288 ? 12.188 -18.859 3.596 1 98.44 288 ILE B C 1
ATOM 4601 O O . ILE B 1 288 ? 12.914 -18.047 3.01 1 98.44 288 ILE B O 1
ATOM 4605 N N . ASP B 1 289 ? 12.453 -20.141 3.676 1 98.19 289 ASP B N 1
ATOM 4606 C CA . ASP B 1 289 ? 13.641 -20.703 3.037 1 98.19 289 ASP B CA 1
ATOM 4607 C C . ASP B 1 289 ? 13.586 -20.516 1.521 1 98.19 289 ASP B C 1
ATOM 4609 O O . ASP B 1 289 ? 14.594 -20.172 0.895 1 98.19 289 ASP B O 1
ATOM 4613 N N . LEU B 1 290 ? 12.477 -20.781 0.974 1 98.62 290 LEU B N 1
ATOM 4614 C CA . LEU B 1 290 ? 12.305 -20.641 -0.469 1 98.62 290 LEU B CA 1
ATOM 4615 C C . LEU B 1 290 ? 12.438 -19.172 -0.893 1 98.62 290 LEU B C 1
ATOM 4617 O O . LEU B 1 290 ? 13.031 -18.875 -1.93 1 98.62 290 LEU B O 1
ATOM 4621 N N . ILE B 1 291 ? 11.859 -18.297 -0.119 1 98.62 291 ILE B N 1
ATOM 4622 C CA . ILE B 1 291 ? 11.945 -16.859 -0.416 1 98.62 291 ILE B CA 1
ATOM 4623 C C . ILE B 1 291 ? 13.406 -16.406 -0.323 1 98.62 291 ILE B C 1
ATOM 4625 O O . ILE B 1 291 ? 13.891 -15.688 -1.191 1 98.62 291 ILE B O 1
ATOM 4629 N N . ASP B 1 292 ? 14.094 -16.844 0.726 1 98.44 292 ASP B N 1
ATOM 4630 C CA . ASP B 1 292 ? 15.516 -16.531 0.876 1 98.44 292 ASP B CA 1
ATOM 4631 C C . ASP B 1 292 ? 16.312 -16.984 -0.348 1 98.44 292 ASP B C 1
ATOM 4633 O O . ASP B 1 292 ? 17.062 -16.203 -0.931 1 98.44 292 ASP B O 1
ATOM 4637 N N . TRP B 1 293 ? 16.047 -18.219 -0.717 1 98.25 293 TRP B N 1
ATOM 4638 C CA . TRP B 1 293 ? 16.703 -18.812 -1.878 1 98.25 293 TRP B CA 1
ATOM 4639 C C . TRP B 1 293 ? 16.406 -18.016 -3.143 1 98.25 293 TRP B C 1
ATOM 4641 O O . TRP B 1 293 ? 17.312 -17.688 -3.908 1 98.25 293 TRP B O 1
ATOM 4651 N N . THR B 1 294 ? 15.18 -17.688 -3.365 1 98.5 294 THR B N 1
ATOM 4652 C CA . THR B 1 294 ? 14.719 -17.016 -4.57 1 98.5 294 THR B CA 1
ATOM 4653 C C . THR B 1 294 ? 15.375 -15.648 -4.711 1 98.5 294 THR B C 1
ATOM 4655 O O . THR B 1 294 ? 15.906 -15.32 -5.773 1 98.5 294 THR B O 1
ATOM 4658 N N . PHE B 1 295 ? 15.453 -14.867 -3.711 1 98 295 PHE B N 1
ATOM 4659 C CA . PHE B 1 295 ? 15.867 -13.469 -3.803 1 98 295 PHE B CA 1
ATOM 4660 C C . PHE B 1 295 ? 17.375 -13.336 -3.641 1 98 295 PHE B C 1
ATOM 4662 O O . PHE B 1 295 ? 17.938 -12.258 -3.842 1 98 295 PHE B O 1
ATOM 4669 N N . LYS B 1 296 ? 18.016 -14.484 -3.26 1 97.38 296 LYS B N 1
ATOM 4670 C CA . LYS B 1 296 ? 19.469 -14.539 -3.385 1 97.38 296 LYS B CA 1
ATOM 4671 C C . LYS B 1 296 ? 19.906 -14.414 -4.844 1 97.38 296 LYS B C 1
ATOM 4673 O O . LYS B 1 296 ? 20.984 -13.891 -5.133 1 97.38 296 LYS B O 1
ATOM 4678 N N . TYR B 1 297 ? 19.016 -14.844 -5.676 1 96.62 297 TYR B N 1
ATOM 4679 C CA . TYR B 1 297 ? 19.406 -14.93 -7.078 1 96.62 297 TYR B CA 1
ATOM 4680 C C . TYR B 1 297 ? 18.75 -13.828 -7.898 1 96.62 297 TYR B C 1
ATOM 4682 O O . TYR B 1 297 ? 19.031 -13.664 -9.086 1 96.62 297 TYR B O 1
ATOM 4690 N N . LEU B 1 298 ? 17.828 -13.07 -7.262 1 92.19 298 LEU B N 1
ATOM 4691 C CA . LEU B 1 298 ? 17.266 -11.914 -7.949 1 92.19 298 LEU B CA 1
ATOM 4692 C C . LEU B 1 298 ? 18.281 -10.781 -8.016 1 92.19 298 LEU B C 1
ATOM 4694 O O . LEU B 1 298 ? 18.828 -10.359 -6.988 1 92.19 298 LEU B O 1
ATOM 4698 N N . LYS B 1 299 ? 18.719 -10.391 -9.219 1 82.69 299 LYS B N 1
ATOM 4699 C CA . LYS B 1 299 ? 19.703 -9.32 -9.383 1 82.69 299 LYS B CA 1
ATOM 4700 C C . LYS B 1 299 ? 19.078 -8.102 -10.062 1 82.69 299 LYS B C 1
ATOM 4702 O O . LYS B 1 299 ? 18.156 -8.242 -10.859 1 82.69 299 LYS B O 1
#

Sequence (598 aa):
MNINLIGVPMFFGSDKKGVEFGPNKLREKGIKEILTKNNHTVYDYGNLYVKDITEKEKFDFHSNMKYLKSIIDVNKNLAHEVYSSLTSNSFPLIIGGDHSLGLGSISGASKYNRDIAVIWVDAHGDINTHETSPTGNVHGMPLAAAMGIGFNELTDLYYKGVKVNSKNVFIIGARDLDDGEKALIKHKDLNVYSTKDIENIGIEKILKEVHSQITDNGISRIHLSFDIDCLDSDLVPGTGTPVKNGMNLEQAKYLLKYLMETTLVKSMDFVELNPMLDKNDFTADMCIDLIDWTFKYLKMNINLIGVPMFFGSDKKGVEFGPNKLREKGIKEILTKNNHTVYDYGNLYVKDITEKEKFDFHSNMKYLKSIIDVNKNLAHEVYSSLTSNSFPLIIGGDHSLGLGSISGASKYNRDIAVIWVDAHGDINTHETSPTGNVHGMPLAAAMGIGFNELTDLYYKGVKVNSKNVFIIGARDLDDGEKALIKHKDLNVYSTKDIENIGIEKILKEVHSQITDNGISRIHLSFDIDCLDSDLVPGTGTPVKNGMNLEQAKYLLKYLMETTLVKSMDFVELNPMLDKNDFTADMCIDLIDWTFKYLK